Protein AF-0000000072193432 (afdb_homodimer)

Organism: NCBI:txid901

Radius of gyration: 28.58 Å; Cα contacts (8 Å, |Δi|>4): 1130; chains: 2; bounding box: 61×81×68 Å

Secondary structure (DSSP, 8-state):
--EEEEEEE-SS-EEEEPEE--SSHHHHHHHHHHTHHHHHSEEEEEEEEE-HHHH--EEEEEEEETTS-EEEEEE-SS--THHHHHHHHHHHHHHH-HHHHHHHHHHHH-HHHHHT--GGG-EEEEEES---HHHHHHHHHH-S-EEEEEEEEETTTEEEEEE--------------------S-S----------SSTT---HHHHHHT--HHHHHHHHHHHHHHHHT-TT-EEEE-SS-EEEESSSEEEEEEE-SSSEEEEESS-GGGS---TTTEEE-TTS--SSS-SEEEEE-SHHHHHHHHHHHHHHHHH-/--EEEEEEE-SS-EEEEPEE--SSHHHHHHHHHHTHHHHHSEEEEEEEEE-HHHH--EEEEEEEETTS-EEEEEE-SS--THHHHHHHHHHHHHHH-HHHHHHHHHHHH-HHHHHT--GGG-EEEEEES---HHHHHHHHHH-S-EEEEEEEEETTTEEEEEE--------------------S-S----------SSTT---HHHHHHH--HHHHHHHHHHHHHHHHT-TT-EEEE-SS-EEEESSSEEEEEEE-SSSEEEEESS-GGGS---TTTEEE-TTS--SSS-SEEEEE-SHHHHHHHHHHHHHHHHH-

Foldseek 3Di:
DDDDWDWDADPVGIDTFDKDFDPDFVVVLVVCQVCVCVPQQWHWQDAQCALDDPLRGTQGTWTAHQQQEIEGEFEDRAEDPCRVVVQVSVLVSCVVVVVVRLVSCCVPPRDVSSLRHFHQQYAYEYEYQDYDPVVLVVVLPVPGRYWYWHWIDTDDDDIDIDTRHQNAPPPPVPDPDDDDPPDPDDPPPCPPLPCDVPNPQFFPVVCLVPPDPQQVVVVNVLVVLLCVLDVQWHWDRTRAWIFIDRSHTAWIWGDDDQWIKIAGADDPVVDDADPPAKDQCVPPDDNHDHGIIGTGRHVVSVVVCSVVSSVSVVVD/DDDDWDWDADPVGIDTFDKDFDPDFVVVLVVCQVCVCVPQQWHWQDAQCALDDPLRGTQGTWTAHQQQEIEGEFEDRAEDPCRVVVQVSVLVSCVVVVVVRLVSCCVPPRDVSSLRHFHQQYAYEYEYQDYDPVVLVVVLPVPGRYWYWHWIDTDDDDIDIDTRHQNAPPPPVPDPDDDDPPDPDDPPPCPPLPCDVPNPQFFPVVCLVPPDPQQVVLVNVLVVLLCVLDVQWHWDRTRAWIFIDRSHTAWIWGDDDQWIKIAGADDPVVDDADPPAKDQCVPPDDNHDHGIIGTGRHVVSVVVCSVVSSVSVVVD

Nearest PDB structures (foldseek):
  2vld-assembly1_B  TM=7.694E-01  e=3.718E-05  Pyrococcus abyssi
  5gkh-assembly1_B  TM=5.984E-01  e=1.139E-04  Thermococcus kodakarensis KOD1
  2fki-assembly1_A  TM=6.952E-01  e=7.910E-02  Escherichia coli
  2vld-assembly1_B  TM=7.696E-01  e=3.745E-05  Pyrococcus abyssi
  5gkh-assembly1_B  TM=5.985E-01  e=1.147E-04  Thermococcus kodakarensis KOD1

Sequence (632 aa):
MSDIKLFRFSSEGASALPARTALVERELHDLMEKHMQCFLGIRFVAHEFSTGKIHRGRIDSLGLDENNCPVILEYKRHTNENVINQGLYYLDWLLDHQADFKLLVLERYGQEIANAIEWRGTRVLCIAGDFTKFDEHAVAQIGRNIELIRYKYFGDDLLMLEWLNPVQSSIEPVSTGKQSIEAAGKNSQSDACPESPDESVGCLTSQLATMPDEQRTLYEELYRFVTSLGDDVNSKELQLYVAFTRLKNFACLVPMKGWFKVYLHLSPDSIHLEKGFSRDVRNIGHWATGDLEISLRTLTDLDKLKPLLERAYQESMSDIKLFRFSSEGASALPARTALVERELHDLMEKHMQCFLGIRFVAHEFSTGKIHRGRIDSLGLDENNCPVILEYKRHTNENVINQGLYYLDWLLDHQADFKLLVLERYGQEIANAIEWRGTRVLCIAGDFTKFDEHAVAQIGRNIELIRYKYFGDDLLMLEWLNPVQSSIEPVSTGKQSIEAAGKNSQSDACPESPDESVGCLTSQLATMPDEQRTLYEELYRFVTSLGDDVNSKELQLYVAFTRLKNFACLVPMKGWFKVYLHLSPDSIHLEKGFSRDVRNIGHWATGDLEISLRTLTDLDKLKPLLERAYQES

pLDDT: mean 85.1, std 18.31, range [23.01, 98.13]

Structure (mmCIF, N/CA/C/O backbone):
data_AF-0000000072193432-model_v1
#
loop_
_entity.id
_entity.type
_entity.pdbx_description
1 polymer TRANSPORTER
#
loop_
_atom_site.group_PDB
_atom_site.id
_atom_site.type_symbol
_atom_site.label_atom_id
_atom_site.label_alt_id
_atom_site.label_comp_id
_atom_site.label_asym_id
_atom_site.label_entity_id
_atom_site.label_seq_id
_atom_site.pdbx_PDB_ins_code
_atom_site.Cartn_x
_atom_site.Cartn_y
_atom_site.Cartn_z
_atom_site.occupancy
_atom_site.B_iso_or_equiv
_atom_site.auth_seq_id
_atom_site.auth_comp_id
_atom_site.auth_asym_id
_atom_site.auth_atom_id
_atom_site.pdbx_PDB_model_num
ATOM 1 N N . MET A 1 1 ? 6.478 -5.756 3.818 1 49.38 1 MET A N 1
ATOM 2 C CA . MET A 1 1 ? 6.089 -4.632 2.972 1 49.38 1 MET A CA 1
ATOM 3 C C . MET A 1 1 ? 5.09 -5.073 1.907 1 49.38 1 MET A C 1
ATOM 5 O O . MET A 1 1 ? 5.129 -6.217 1.449 1 49.38 1 MET A O 1
ATOM 9 N N . SER A 1 2 ? 3.949 -4.413 1.874 1 60.64 2 SER A N 1
ATOM 10 C CA . SER A 1 2 ? 2.893 -4.749 0.925 1 60.64 2 SER A CA 1
ATOM 11 C C . SER A 1 2 ? 3.391 -4.652 -0.513 1 60.64 2 SER A C 1
ATOM 13 O O . SER A 1 2 ? 4.212 -3.791 -0.835 1 60.64 2 SER A O 1
ATOM 15 N N . ASP A 1 3 ? 3.435 -5.781 -1.273 1 80.31 3 ASP A N 1
ATOM 16 C CA . ASP A 1 3 ? 3.74 -5.794 -2.701 1 80.31 3 ASP A CA 1
ATOM 17 C C . ASP A 1 3 ? 2.67 -5.051 -3.497 1 80.31 3 ASP A C 1
ATOM 19 O O . ASP A 1 3 ? 1.504 -5.45 -3.503 1 80.31 3 ASP A O 1
ATOM 23 N N . ILE A 1 4 ? 2.998 -3.744 -3.904 1 89.31 4 ILE A N 1
ATOM 24 C CA . ILE A 1 4 ? 2.09 -2.914 -4.688 1 89.31 4 ILE A CA 1
ATOM 25 C C . ILE A 1 4 ? 2.519 -2.925 -6.154 1 89.31 4 ILE A C 1
ATOM 27 O O . ILE A 1 4 ? 3.704 -2.78 -6.462 1 89.31 4 ILE A O 1
ATOM 31 N N . LYS A 1 5 ? 1.569 -3.222 -7.024 1 92.4 5 LYS A N 1
ATOM 32 C CA . LYS A 1 5 ? 1.785 -3.136 -8.466 1 92.4 5 LYS A CA 1
ATOM 33 C C . LYS A 1 5 ? 0.818 -2.147 -9.109 1 92.4 5 LYS A C 1
ATOM 35 O O . LYS A 1 5 ? -0.35 -2.072 -8.721 1 92.4 5 LYS A O 1
ATOM 40 N N . LEU A 1 6 ? 1.325 -1.41 -9.991 1 95.13 6 LEU A N 1
ATOM 41 C CA . LEU A 1 6 ? 0.513 -0.457 -10.741 1 95.13 6 LEU A CA 1
ATOM 42 C C . LEU A 1 6 ? 0.456 -0.836 -12.217 1 95.13 6 LEU A C 1
ATOM 44 O O . LEU A 1 6 ? 1.475 -1.198 -12.81 1 95.13 6 LEU A O 1
ATOM 48 N N . PHE A 1 7 ? -0.737 -0.81 -12.763 1 96.45 7 PHE A N 1
ATOM 49 C CA . PHE A 1 7 ? -0.942 -1.185 -14.157 1 96.45 7 PHE A CA 1
ATOM 50 C C . PHE A 1 7 ? -1.637 -0.065 -14.923 1 96.45 7 PHE A C 1
ATOM 52 O O . PHE A 1 7 ? -2.476 0.647 -14.367 1 96.45 7 PHE A O 1
ATOM 59 N N . ARG A 1 8 ? -1.241 0.079 -16.146 1 96.18 8 ARG A N 1
ATOM 60 C CA . ARG A 1 8 ? -2.002 0.888 -17.093 1 96.18 8 ARG A CA 1
ATOM 61 C C . ARG A 1 8 ? -2.835 0.007 -18.018 1 96.18 8 ARG A C 1
ATOM 63 O O . ARG A 1 8 ? -2.36 -1.024 -18.497 1 96.18 8 ARG A O 1
ATOM 70 N N . PHE A 1 9 ? -4.075 0.318 -18.175 1 94.61 9 PHE A N 1
ATOM 71 C CA . PHE A 1 9 ? -4.925 -0.513 -19.02 1 94.61 9 PHE A CA 1
ATOM 72 C C . PHE A 1 9 ? -5.693 0.34 -20.022 1 94.61 9 PHE A C 1
ATOM 74 O O . PHE A 1 9 ? -5.885 1.538 -19.806 1 94.61 9 PHE A O 1
ATOM 81 N N . SER A 1 10 ? -5.963 -0.195 -21.162 1 91.65 10 SER A N 1
ATOM 82 C CA . SER A 1 10 ? -6.785 0.392 -22.216 1 91.65 10 SER A CA 1
ATOM 83 C C . SER A 1 10 ? -7.642 -0.666 -22.902 1 91.65 10 SER A C 1
ATOM 85 O O . SER A 1 10 ? -7.694 -1.815 -22.457 1 91.65 10 SER A O 1
ATOM 87 N N . SER A 1 11 ? -8.4 -0.288 -23.852 1 86.09 11 SER A N 1
ATOM 88 C CA . SER A 1 11 ? -9.191 -1.231 -24.636 1 86.09 11 SER A CA 1
ATOM 89 C C . SER A 1 11 ? -8.297 -2.211 -25.388 1 86.09 11 SER A C 1
ATOM 91 O O . SER A 1 11 ? -8.723 -3.319 -25.721 1 86.09 11 SER A O 1
ATOM 93 N N . GLU A 1 12 ? -7.022 -1.862 -25.592 1 87.22 12 GLU A N 1
ATOM 94 C CA . GLU A 1 12 ? -6.107 -2.649 -26.414 1 87.22 12 GLU A CA 1
ATOM 95 C C . GLU A 1 12 ? -5.27 -3.594 -25.558 1 87.22 12 GLU A C 1
ATOM 97 O O . GLU A 1 12 ? -4.669 -4.539 -26.073 1 87.22 12 GLU A O 1
ATOM 102 N N . GLY A 1 13 ? -5.235 -3.241 -24.28 1 92.41 13 GLY A N 1
ATOM 103 C CA . GLY A 1 13 ? -4.422 -4.118 -23.454 1 92.41 13 GLY A CA 1
ATOM 104 C C . GLY A 1 13 ? -4.027 -3.493 -22.129 1 92.41 13 GLY A C 1
ATOM 105 O O . GLY A 1 13 ? -4.553 -2.445 -21.75 1 92.41 13 GLY A O 1
ATOM 106 N N . ALA A 1 14 ? -3.245 -4.226 -21.366 1 94.18 14 ALA A N 1
ATOM 107 C CA . ALA A 1 14 ? -2.749 -3.756 -20.075 1 94.18 14 ALA A CA 1
ATOM 108 C C . ALA A 1 14 ? -1.254 -4.025 -19.932 1 94.18 14 ALA A C 1
ATOM 110 O O . ALA A 1 14 ? -0.719 -4.945 -20.556 1 94.18 14 ALA A O 1
ATOM 111 N N . SER A 1 15 ? -0.585 -3.198 -19.204 1 93.95 15 SER A N 1
ATOM 112 C CA . SER A 1 15 ? 0.84 -3.373 -18.943 1 93.95 15 SER A CA 1
ATOM 113 C C . SER A 1 15 ? 1.2 -2.935 -17.528 1 93.95 15 SER A C 1
ATOM 115 O O . SER A 1 15 ? 0.639 -1.967 -17.01 1 93.95 15 SER A O 1
ATOM 117 N N . ALA A 1 16 ? 2.076 -3.655 -16.994 1 91.79 16 ALA A N 1
ATOM 118 C CA . ALA A 1 16 ? 2.593 -3.287 -15.679 1 91.79 16 ALA A CA 1
ATOM 119 C C . ALA A 1 16 ? 3.525 -2.082 -15.772 1 91.79 16 ALA A C 1
ATOM 121 O O . ALA A 1 16 ? 4.335 -1.987 -16.697 1 91.79 16 ALA A O 1
ATOM 122 N N . LEU A 1 17 ? 3.367 -1.148 -14.88 1 93.3 17 LEU A N 1
ATOM 123 C CA . LEU A 1 17 ? 4.301 -0.033 -14.774 1 93.3 17 LEU A CA 1
ATOM 124 C C . LEU A 1 17 ? 5.429 -0.36 -13.801 1 93.3 17 LEU A C 1
ATOM 126 O O . LEU A 1 17 ? 5.176 -0.694 -12.641 1 93.3 17 LEU A O 1
ATOM 130 N N . PRO A 1 18 ? 6.594 -0.322 -14.287 1 88.31 18 PRO A N 1
ATOM 131 C CA . PRO A 1 18 ? 7.711 -0.667 -13.405 1 88.31 18 PRO A CA 1
ATOM 132 C C . PRO A 1 18 ? 7.841 0.285 -12.218 1 88.31 18 PRO A C 1
ATOM 134 O O . PRO A 1 18 ? 7.626 1.491 -12.363 1 88.31 18 PRO A O 1
ATOM 137 N N . ALA A 1 19 ? 8.095 -0.287 -11.148 1 89.1 19 ALA A N 1
ATOM 138 C CA . ALA A 1 19 ? 8.347 0.48 -9.931 1 89.1 19 ALA A CA 1
ATOM 139 C C . ALA A 1 19 ? 9.838 0.75 -9.752 1 89.1 19 ALA A C 1
ATOM 141 O O . ALA A 1 19 ? 10.67 -0.118 -10.024 1 89.1 19 ALA A O 1
ATOM 142 N N . ARG A 1 20 ? 10.13 1.963 -9.323 1 88.69 20 ARG A N 1
ATOM 143 C CA . ARG A 1 20 ? 11.535 2.248 -9.047 1 88.69 20 ARG A CA 1
ATOM 144 C C . ARG A 1 20 ? 11.676 3.241 -7.898 1 88.69 20 ARG A C 1
ATOM 146 O O . ARG A 1 20 ? 10.723 3.945 -7.558 1 88.69 20 ARG A O 1
ATOM 153 N N . THR A 1 21 ? 12.786 3.207 -7.324 1 88.58 21 THR A N 1
ATOM 154 C CA . THR A 1 21 ? 13.173 4.235 -6.364 1 88.58 21 THR A CA 1
ATOM 155 C C . THR A 1 21 ? 14.07 5.279 -7.022 1 88.58 21 THR A C 1
ATOM 157 O O . THR A 1 21 ? 14.525 5.091 -8.152 1 88.58 21 THR A O 1
ATOM 160 N N . ALA A 1 22 ? 14.21 6.38 -6.35 1 90.46 22 ALA A N 1
ATOM 161 C CA . ALA A 1 22 ? 15.066 7.44 -6.876 1 90.46 22 ALA A CA 1
ATOM 162 C C . ALA A 1 22 ? 16.481 6.928 -7.13 1 90.46 22 ALA A C 1
ATOM 164 O O . ALA A 1 22 ? 17.009 6.131 -6.35 1 90.46 22 ALA A O 1
ATOM 165 N N . LEU A 1 23 ? 17.054 7.338 -8.18 1 84.57 23 LEU A N 1
ATOM 166 C CA . LEU A 1 23 ? 18.426 6.952 -8.49 1 84.57 23 LEU A CA 1
ATOM 167 C C . LEU A 1 23 ? 19.405 7.59 -7.51 1 84.57 23 LEU A C 1
ATOM 169 O O . LEU A 1 23 ? 20.386 6.961 -7.107 1 84.57 23 LEU A O 1
ATOM 173 N N . VAL A 1 24 ? 19.13 8.795 -7.217 1 86.75 24 VAL A N 1
ATOM 174 C CA . VAL A 1 24 ? 19.896 9.533 -6.219 1 86.75 24 VAL A CA 1
ATOM 175 C C . VAL A 1 24 ? 18.944 10.243 -5.258 1 86.75 24 VAL A C 1
ATOM 177 O O . VAL A 1 24 ? 17.829 10.611 -5.638 1 86.75 24 VAL A O 1
ATOM 180 N N . GLU A 1 25 ? 19.366 10.437 -4.066 1 90.27 25 GLU A N 1
ATOM 181 C CA . GLU A 1 25 ? 18.532 11.037 -3.029 1 90.27 25 GLU A CA 1
ATOM 182 C C . GLU A 1 25 ? 18.091 12.445 -3.421 1 90.27 25 GLU A C 1
ATOM 184 O O . GLU A 1 25 ? 16.971 12.859 -3.112 1 90.27 25 GLU A O 1
ATOM 189 N N . ARG A 1 26 ? 18.896 13.222 -4.08 1 92.33 26 ARG A N 1
ATOM 190 C CA . ARG A 1 26 ? 18.61 14.595 -4.483 1 92.33 26 ARG A CA 1
ATOM 191 C C . ARG A 1 26 ? 17.392 14.655 -5.398 1 92.33 26 ARG A C 1
ATOM 193 O O . ARG A 1 26 ? 16.63 15.624 -5.365 1 92.33 26 ARG A O 1
ATOM 200 N N . GLU A 1 27 ? 17.212 13.651 -6.189 1 93.37 27 GLU A N 1
ATOM 201 C CA . GLU A 1 27 ? 16.042 13.577 -7.059 1 93.37 27 GLU A CA 1
ATOM 202 C C . GLU A 1 27 ? 14.749 13.639 -6.251 1 93.37 27 GLU A C 1
ATOM 204 O O . GLU A 1 27 ? 13.855 14.43 -6.56 1 93.37 27 GLU A O 1
ATOM 209 N N . LEU A 1 28 ? 14.715 12.825 -5.271 1 94.89 28 LEU A N 1
ATOM 210 C CA . LEU A 1 28 ? 13.55 12.791 -4.393 1 94.89 28 LEU A CA 1
ATOM 211 C C . LEU A 1 28 ? 13.391 14.113 -3.649 1 94.89 28 LEU A C 1
ATOM 213 O O . LEU A 1 28 ? 12.289 14.662 -3.579 1 94.89 28 LEU A O 1
ATOM 217 N N . HIS A 1 29 ? 14.504 14.582 -3.157 1 95.49 29 HIS A N 1
ATOM 218 C CA . HIS A 1 29 ? 14.538 15.828 -2.399 1 95.49 29 HIS A CA 1
ATOM 219 C C . HIS A 1 29 ? 13.963 16.983 -3.212 1 95.49 29 HIS A C 1
ATOM 221 O O . HIS A 1 29 ? 13.052 17.678 -2.754 1 95.49 29 HIS A O 1
ATOM 227 N N . ASP A 1 30 ? 14.443 17.148 -4.39 1 95.35 30 ASP A N 1
ATOM 228 C CA . ASP A 1 30 ? 14.041 18.248 -5.262 1 95.35 30 ASP A CA 1
ATOM 229 C C . ASP A 1 30 ? 12.571 18.125 -5.659 1 95.35 30 ASP A C 1
ATOM 231 O O . ASP A 1 30 ? 11.837 19.115 -5.654 1 95.35 30 ASP A O 1
ATOM 235 N N . LEU A 1 31 ? 12.198 16.962 -5.978 1 95.99 31 LEU A N 1
ATOM 236 C CA . LEU A 1 31 ? 10.817 16.735 -6.39 1 95.99 31 LEU A CA 1
ATOM 237 C C . LEU A 1 31 ? 9.852 17.051 -5.253 1 95.99 31 LEU A C 1
ATOM 239 O O . LEU A 1 31 ? 8.843 17.73 -5.46 1 95.99 31 LEU A O 1
ATOM 243 N N . MET A 1 32 ? 10.161 16.593 -4.06 1 96.36 32 MET A N 1
ATOM 244 C CA . MET A 1 32 ? 9.301 16.783 -2.896 1 96.36 32 MET A CA 1
ATOM 245 C C . MET A 1 32 ? 9.157 18.263 -2.561 1 96.36 32 MET A C 1
ATOM 247 O O . MET A 1 32 ? 8.048 18.744 -2.317 1 96.36 32 MET A O 1
ATOM 251 N N . GLU A 1 33 ? 10.255 18.955 -2.582 1 96.5 33 GLU A N 1
ATOM 252 C CA . GLU A 1 33 ? 10.211 20.37 -2.229 1 96.5 33 GLU A CA 1
ATOM 253 C C . GLU A 1 33 ? 9.447 21.176 -3.276 1 96.5 33 GLU A C 1
ATOM 255 O O . GLU A 1 33 ? 8.735 22.125 -2.939 1 96.5 33 GLU A O 1
ATOM 260 N 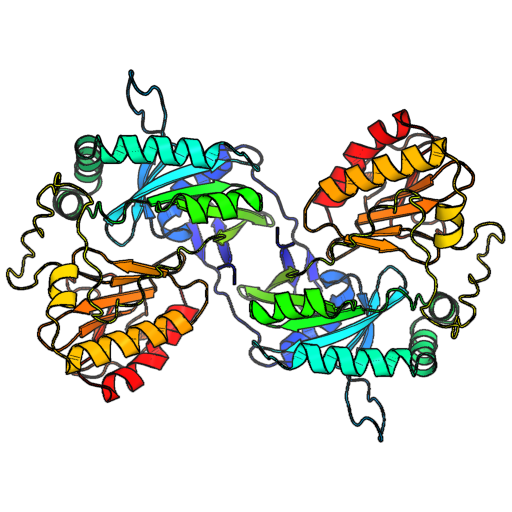N . LYS A 1 34 ? 9.635 20.776 -4.506 1 96.11 34 LYS A N 1
ATOM 261 C CA . LYS A 1 34 ? 8.979 21.487 -5.599 1 96.11 34 LYS A CA 1
ATOM 262 C C . LYS A 1 34 ? 7.461 21.356 -5.508 1 96.11 34 LYS A C 1
ATOM 264 O O . LYS A 1 34 ? 6.731 22.29 -5.844 1 96.11 34 LYS A O 1
ATOM 269 N N . HIS A 1 35 ? 6.983 20.193 -5.055 1 96.06 35 HIS A N 1
ATOM 270 C CA . HIS A 1 35 ? 5.547 19.936 -5.049 1 96.06 35 HIS A CA 1
ATOM 271 C C . HIS A 1 35 ? 5.057 19.583 -3.649 1 96.06 35 HIS A C 1
ATOM 273 O O . HIS A 1 35 ? 4.132 18.782 -3.495 1 96.06 35 HIS A O 1
ATOM 279 N N . MET A 1 36 ? 5.673 20.107 -2.656 1 95.86 36 MET A N 1
ATOM 280 C CA . MET A 1 36 ? 5.456 19.73 -1.262 1 95.86 36 MET A CA 1
ATOM 281 C C . MET A 1 36 ? 4.012 19.99 -0.847 1 95.86 36 MET A C 1
ATOM 283 O O . MET A 1 36 ? 3.403 19.172 -0.155 1 95.86 36 MET A O 1
ATOM 287 N N . GLN A 1 37 ? 3.479 21.08 -1.283 1 94.01 37 GLN A N 1
ATOM 288 C CA . GLN A 1 37 ? 2.097 21.412 -0.952 1 94.01 37 GLN A CA 1
ATOM 289 C C . GLN A 1 37 ? 1.13 20.384 -1.532 1 94.01 37 GLN A C 1
ATOM 291 O O . GLN A 1 37 ? 0.218 19.924 -0.842 1 94.01 37 GLN A O 1
ATOM 296 N N . CYS A 1 38 ? 1.317 19.991 -2.698 1 93.6 38 CYS A N 1
ATOM 297 C CA . CYS A 1 38 ? 0.453 19.027 -3.37 1 93.6 38 CYS A CA 1
ATOM 298 C C . CYS A 1 38 ? 0.621 17.635 -2.774 1 93.6 38 CYS A C 1
ATOM 300 O O . CYS A 1 38 ? -0.365 16.959 -2.476 1 93.6 38 CYS A O 1
ATOM 302 N N . PHE A 1 39 ? 1.848 17.244 -2.514 1 95.09 39 PHE A N 1
ATOM 303 C CA . PHE A 1 39 ? 2.149 15.886 -2.077 1 95.09 39 PHE A CA 1
ATOM 304 C C . PHE A 1 39 ? 1.743 15.683 -0.622 1 95.09 39 PHE A C 1
ATOM 306 O O . PHE A 1 39 ? 1.204 14.634 -0.263 1 95.09 39 PHE A O 1
ATOM 313 N N . LEU A 1 40 ? 1.953 16.756 0.186 1 94.42 40 LEU A N 1
ATOM 314 C CA . LEU A 1 40 ? 1.92 16.495 1.621 1 94.42 40 LEU A CA 1
ATOM 315 C C . LEU A 1 40 ? 1.065 17.532 2.342 1 94.42 40 LEU A C 1
ATOM 317 O O . LEU A 1 40 ? 0.835 17.421 3.548 1 94.42 40 LEU A O 1
ATOM 321 N N . GLY A 1 41 ? 0.6 18.6 1.65 1 93.12 41 GLY A N 1
ATOM 322 C CA . GLY A 1 41 ? -0.118 19.683 2.302 1 93.12 41 GLY A CA 1
ATOM 323 C C . GLY A 1 41 ? 0.762 20.5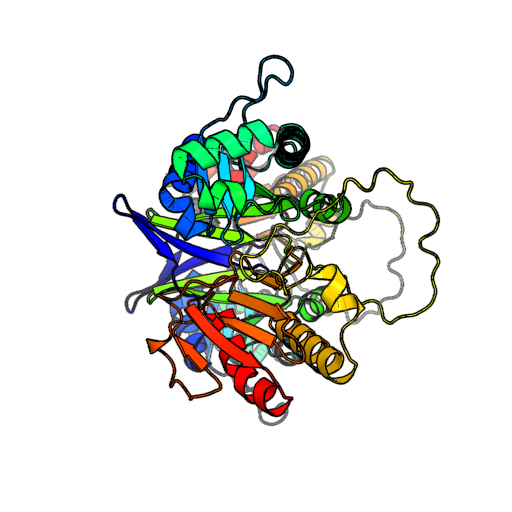21 3.21 1 93.12 41 GLY A C 1
ATOM 324 O O . GLY A 1 41 ? 0.313 20.99 4.258 1 93.12 41 GLY A O 1
ATOM 325 N N . ILE A 1 42 ? 2.039 20.652 2.804 1 96.48 42 ILE A N 1
ATOM 326 C CA . ILE A 1 42 ? 3.028 21.36 3.611 1 96.48 42 ILE A CA 1
ATOM 327 C C . ILE A 1 42 ? 3.618 22.517 2.807 1 96.48 42 ILE A C 1
ATOM 329 O O . ILE A 1 42 ? 3.987 22.347 1.643 1 96.48 42 ILE A O 1
ATOM 333 N N . ARG A 1 43 ? 3.678 23.679 3.377 1 96.87 43 ARG A N 1
ATOM 334 C CA . ARG A 1 43 ? 4.378 24.811 2.778 1 96.87 43 ARG A CA 1
ATOM 335 C C . ARG A 1 43 ? 5.878 24.727 3.039 1 96.87 43 ARG A C 1
ATOM 337 O O . ARG A 1 43 ? 6.305 24.498 4.172 1 96.87 43 ARG A O 1
ATOM 344 N N . PHE A 1 44 ? 6.64 24.993 2.037 1 97.54 44 PHE A N 1
ATOM 345 C CA . PHE A 1 44 ? 8.093 24.907 2.132 1 97.54 44 PHE A CA 1
ATOM 346 C C . PHE A 1 44 ? 8.656 26.09 2.91 1 97.54 44 PHE A C 1
ATOM 348 O O . PHE A 1 44 ? 8.274 27.237 2.668 1 97.54 44 PHE A O 1
ATOM 355 N N . VAL A 1 45 ? 9.618 25.854 3.826 1 97.84 45 VAL A N 1
ATOM 356 C CA . VAL A 1 45 ? 10.194 26.93 4.627 1 97.84 45 VAL A CA 1
ATOM 357 C C . VAL A 1 45 ? 11.688 27.048 4.334 1 97.84 45 VAL A C 1
ATOM 359 O O . VAL A 1 45 ? 12.183 28.135 4.026 1 97.84 45 VAL A O 1
ATOM 362 N N . ALA A 1 46 ? 12.408 25.887 4.422 1 97.48 46 ALA A N 1
ATOM 363 C CA . ALA A 1 46 ? 13.853 26 4.237 1 97.48 46 ALA A CA 1
ATOM 364 C C . ALA A 1 46 ? 14.438 24.702 3.689 1 97.48 46 ALA A C 1
ATOM 366 O O . ALA A 1 46 ? 13.957 23.612 4.01 1 97.48 46 ALA A O 1
ATOM 367 N N . HIS A 1 47 ? 15.431 24.856 2.913 1 96.66 47 HIS A N 1
ATOM 368 C CA . HIS A 1 47 ? 16.206 23.775 2.314 1 96.66 47 HIS A CA 1
ATOM 369 C C . HIS A 1 47 ? 17.519 23.561 3.058 1 96.66 47 HIS A C 1
ATOM 371 O O . HIS A 1 47 ? 18.275 24.51 3.279 1 96.66 47 HIS A O 1
ATOM 377 N N . GLU A 1 48 ? 17.823 22.342 3.47 1 95.11 48 GLU A N 1
ATOM 378 C CA . GLU A 1 48 ? 19.093 21.973 4.089 1 95.11 48 GLU A CA 1
ATOM 379 C C . GLU A 1 48 ? 19.488 22.972 5.173 1 95.11 48 GLU A C 1
ATOM 381 O O . GLU A 1 48 ? 20.589 23.526 5.142 1 95.11 48 GLU A O 1
ATOM 386 N N . PHE A 1 49 ? 18.648 23.094 6.107 1 94.38 49 PHE A N 1
ATOM 387 C CA . PHE A 1 49 ? 18.828 24.071 7.175 1 94.38 49 PHE A CA 1
ATOM 388 C C . PHE A 1 49 ? 19.883 23.598 8.168 1 94.38 49 PHE A C 1
ATOM 390 O O . PHE A 1 49 ? 19.726 22.549 8.797 1 94.38 49 PHE A O 1
ATOM 397 N N . SER A 1 50 ? 20.93 24.341 8.329 1 91.88 50 SER A N 1
ATOM 398 C CA . SER A 1 50 ? 22.034 23.999 9.219 1 91.88 50 SER A CA 1
ATOM 399 C C . SER A 1 50 ? 21.647 24.194 10.681 1 91.88 50 SER A C 1
ATOM 401 O O . SER A 1 50 ? 21.029 25.2 11.036 1 91.88 50 SER A O 1
ATOM 403 N N . THR A 1 51 ? 22.004 23.254 11.511 1 86.4 51 THR A N 1
ATOM 404 C CA . THR A 1 51 ? 21.682 23.329 12.932 1 86.4 51 THR A CA 1
ATOM 405 C C . THR A 1 51 ? 22.861 23.885 13.725 1 86.4 51 THR A C 1
ATOM 407 O O . THR A 1 51 ? 22.954 23.676 14.937 1 86.4 51 THR A O 1
ATOM 410 N N . GLY A 1 52 ? 23.736 24.548 13.053 1 82.05 52 GLY A N 1
ATOM 411 C CA . GLY A 1 52 ? 24.812 25.275 13.707 1 82.05 52 GLY A CA 1
ATOM 412 C C . GLY A 1 52 ? 26.035 24.417 13.974 1 82.05 52 GLY A C 1
ATOM 413 O O . GLY A 1 52 ? 26.032 23.217 13.691 1 82.05 52 GLY A O 1
ATOM 414 N N . LYS A 1 53 ? 27.004 25.057 14.462 1 75.46 53 LYS A N 1
ATOM 415 C CA . LYS A 1 53 ? 28.323 24.46 14.647 1 75.46 53 LYS A CA 1
ATOM 416 C C . LYS A 1 53 ? 28.299 23.403 15.747 1 75.46 53 LYS A C 1
ATOM 418 O O . LYS A 1 53 ? 29.018 22.404 15.672 1 75.46 53 LYS A O 1
ATOM 423 N N . ILE A 1 54 ? 27.455 23.537 16.688 1 70.92 54 ILE A N 1
ATOM 424 C CA . ILE A 1 54 ? 27.417 22.638 17.837 1 70.92 54 ILE A CA 1
ATOM 425 C C . ILE A 1 54 ? 26.741 21.326 17.443 1 70.92 54 ILE A C 1
ATOM 427 O O . ILE A 1 54 ? 27.28 20.245 17.689 1 70.92 54 ILE A O 1
ATOM 431 N N . HIS A 1 55 ? 25.671 21.417 16.819 1 76.05 55 HIS A N 1
ATOM 432 C CA . HIS A 1 55 ? 24.9 20.222 16.497 1 76.05 55 HIS A CA 1
ATOM 433 C C . HIS A 1 55 ? 25.365 19.603 15.183 1 76.05 55 HIS A C 1
ATOM 435 O O . HIS A 1 55 ? 25.246 18.391 14.986 1 76.05 55 HIS A O 1
ATOM 441 N N . ARG A 1 56 ? 25.982 20.429 14.312 1 75.97 56 ARG A N 1
ATOM 442 C CA . ARG A 1 56 ? 26.654 20.041 13.076 1 75.97 56 ARG A CA 1
ATOM 443 C C . ARG A 1 56 ? 25.751 19.165 12.214 1 75.97 56 ARG A C 1
ATOM 445 O O . ARG A 1 56 ? 26.213 18.197 11.606 1 75.97 56 ARG A O 1
ATOM 452 N N . GLY A 1 57 ? 24.513 19.445 12.218 1 87.38 57 GLY A N 1
ATOM 453 C CA . GLY A 1 57 ? 23.588 18.709 11.371 1 87.38 57 GLY A CA 1
ATOM 454 C C . GLY A 1 57 ? 22.872 19.589 10.364 1 87.38 57 GLY A C 1
ATOM 455 O O . GLY A 1 57 ? 23.028 20.811 10.378 1 87.38 57 GLY A O 1
ATOM 456 N N . ARG A 1 58 ? 22.372 18.926 9.406 1 93.3 58 ARG A N 1
ATOM 457 C CA . ARG A 1 58 ? 21.612 19.608 8.363 1 93.3 58 ARG A CA 1
ATOM 458 C C . ARG A 1 58 ? 20.259 18.938 8.146 1 93.3 58 ARG A C 1
ATOM 460 O O . ARG A 1 58 ? 20.193 17.754 7.811 1 93.3 58 ARG A O 1
ATOM 467 N N . ILE A 1 59 ? 19.219 19.747 8.454 1 95.2 59 ILE A N 1
ATOM 468 C CA . ILE A 1 59 ? 17.864 19.253 8.234 1 95.2 59 ILE A CA 1
ATOM 469 C C . ILE A 1 59 ? 17.528 19.313 6.745 1 95.2 59 ILE A C 1
ATOM 471 O O . ILE A 1 59 ? 17.685 20.358 6.109 1 95.2 59 ILE A O 1
ATOM 475 N N . ASP A 1 60 ? 17.08 18.22 6.182 1 96.21 60 ASP A N 1
ATOM 476 C CA . ASP A 1 60 ? 16.841 18.163 4.743 1 96.21 60 ASP A CA 1
ATOM 477 C C . ASP A 1 60 ? 15.845 19.236 4.309 1 96.21 60 ASP A C 1
ATOM 479 O O . ASP A 1 60 ? 16.145 20.05 3.433 1 96.21 60 ASP A O 1
ATOM 483 N N . SER A 1 61 ? 14.648 19.265 4.88 1 97.83 61 SER A N 1
ATOM 484 C CA . SER A 1 61 ? 13.653 20.293 4.59 1 97.83 61 SER A CA 1
ATOM 485 C C . SER A 1 61 ? 12.87 20.672 5.842 1 97.83 61 SER A C 1
ATOM 487 O O . SER A 1 61 ? 12.625 19.828 6.707 1 97.83 61 SER A O 1
ATOM 489 N N . LEU A 1 62 ? 12.501 21.899 5.97 1 98.13 62 LEU A N 1
ATOM 490 C CA . LEU A 1 62 ? 11.567 22.416 6.964 1 98.13 62 LEU A CA 1
ATOM 491 C C . LEU A 1 62 ? 10.288 22.916 6.3 1 98.13 62 LEU A C 1
ATOM 493 O O . LEU A 1 62 ? 10.337 23.52 5.226 1 98.13 62 LEU A O 1
ATOM 497 N N . GLY A 1 63 ? 9.211 22.605 6.968 1 97.94 63 GLY A N 1
ATOM 498 C CA . GLY A 1 63 ? 7.937 23.054 6.43 1 97.94 63 GLY A CA 1
ATOM 499 C C . GLY A 1 63 ? 6.934 23.427 7.506 1 97.94 63 GLY A C 1
ATOM 500 O O . GLY A 1 63 ? 7.24 23.359 8.698 1 97.94 63 GLY A O 1
ATOM 501 N N . LEU A 1 64 ? 5.842 23.971 7.038 1 96.84 64 LEU A N 1
ATOM 502 C CA . LEU A 1 64 ? 4.671 24.297 7.844 1 96.84 64 LEU A CA 1
ATOM 503 C C . LEU A 1 64 ? 3.422 23.622 7.288 1 96.84 64 LEU A C 1
ATOM 505 O O . LEU A 1 64 ? 3.06 23.835 6.128 1 96.84 64 LEU A O 1
ATOM 509 N N . ASP A 1 65 ? 2.78 22.776 8.117 1 94.81 65 ASP A N 1
ATOM 510 C CA . ASP A 1 65 ? 1.623 22.079 7.564 1 94.81 65 ASP A CA 1
ATOM 511 C C . ASP A 1 65 ? 0.388 22.977 7.566 1 94.81 65 ASP A C 1
ATOM 513 O O . ASP A 1 65 ? 0.481 24.169 7.864 1 94.81 65 ASP A O 1
ATOM 517 N N . GLU A 1 66 ? -0.734 22.426 7.169 1 91.98 66 GLU A N 1
ATOM 518 C CA . GLU A 1 66 ? -1.962 23.195 6.988 1 91.98 66 GLU A CA 1
ATOM 519 C C . GLU A 1 66 ? -2.443 23.786 8.31 1 91.98 66 GLU A C 1
ATOM 521 O O . GLU A 1 66 ? -3.203 24.757 8.322 1 91.98 66 GLU A O 1
ATOM 526 N N . ASN A 1 67 ? -1.993 23.252 9.396 1 91.86 67 ASN A N 1
ATOM 527 C CA . ASN A 1 67 ? -2.375 23.728 10.721 1 91.86 67 ASN A CA 1
ATOM 528 C C . ASN A 1 67 ? -1.31 24.644 11.316 1 91.86 67 ASN A C 1
ATOM 530 O O . ASN A 1 67 ? -1.328 24.927 12.516 1 91.86 67 ASN A O 1
ATOM 534 N N . ASN A 1 68 ? -0.305 24.991 10.502 1 94.36 68 ASN A N 1
ATOM 535 C CA . ASN A 1 68 ? 0.81 25.847 10.894 1 94.36 68 ASN A CA 1
ATOM 536 C C . ASN A 1 68 ? 1.72 25.155 11.904 1 94.36 68 ASN A C 1
ATOM 538 O O . ASN A 1 68 ? 2.308 25.809 12.767 1 94.36 68 ASN A O 1
ATOM 542 N N . CYS A 1 69 ? 1.684 23.881 11.862 1 94.85 69 CYS A N 1
ATOM 543 C CA . CYS A 1 69 ? 2.625 23.114 12.67 1 94.85 69 CYS A CA 1
ATOM 544 C C . CYS A 1 69 ? 3.952 22.938 11.942 1 94.85 69 CYS A C 1
ATOM 546 O O . CYS A 1 69 ? 3.975 22.626 10.75 1 94.85 69 CYS A O 1
ATOM 548 N N . PRO A 1 70 ? 5.028 23.122 12.653 1 97.48 70 PRO A N 1
ATOM 549 C CA . PRO A 1 70 ? 6.327 22.857 12.031 1 97.48 70 PRO A CA 1
ATOM 550 C C . PRO A 1 70 ? 6.506 21.392 11.639 1 97.48 70 PRO A C 1
ATOM 552 O O . PRO A 1 70 ? 6.071 20.497 12.369 1 97.48 70 PRO A O 1
ATOM 555 N N . VAL A 1 71 ? 7.129 21.214 10.492 1 97.81 71 VAL A N 1
ATOM 556 C CA . VAL A 1 71 ? 7.372 19.86 10.006 1 97.81 71 VAL A CA 1
ATOM 557 C C . VAL A 1 71 ? 8.835 19.712 9.595 1 97.81 71 VAL A C 1
ATOM 559 O O . VAL A 1 71 ? 9.367 20.548 8.859 1 97.81 71 VAL A O 1
ATOM 562 N N . ILE A 1 72 ? 9.458 18.707 10.128 1 97.93 72 ILE A N 1
ATOM 563 C CA . ILE A 1 72 ? 10.785 18.3 9.68 1 97.93 72 ILE A CA 1
ATOM 564 C C . ILE A 1 72 ? 10.662 17.161 8.67 1 97.93 72 ILE A C 1
ATOM 566 O O . ILE A 1 72 ? 9.976 16.169 8.924 1 97.93 72 ILE A O 1
ATOM 570 N N . LEU A 1 73 ? 11.296 17.308 7.536 1 97.88 73 LEU A N 1
ATOM 571 C CA . LEU A 1 73 ? 11.271 16.246 6.536 1 97.88 73 LEU A CA 1
ATOM 572 C C . LEU A 1 73 ? 12.669 15.683 6.307 1 97.88 73 LEU A C 1
ATOM 574 O O . LEU A 1 73 ? 13.612 16.435 6.051 1 97.88 73 LEU A O 1
ATOM 578 N N . GLU A 1 74 ? 12.828 14.391 6.42 1 96.58 74 GLU A N 1
ATOM 579 C CA . GLU A 1 74 ? 14.062 13.66 6.151 1 96.58 74 GLU A CA 1
ATOM 580 C C . GLU A 1 74 ? 13.869 12.647 5.026 1 96.58 74 GLU A C 1
ATOM 582 O O . GLU A 1 74 ? 12.893 11.894 5.022 1 96.58 74 GLU A O 1
ATOM 587 N N . TYR A 1 75 ? 14.771 12.678 4.049 1 95.94 75 TYR A N 1
ATOM 588 C CA . TYR A 1 75 ? 14.639 11.821 2.876 1 95.94 75 TYR A CA 1
ATOM 589 C C . TYR A 1 75 ? 15.741 10.769 2.843 1 95.94 75 TYR A C 1
ATOM 591 O O . TYR A 1 75 ? 16.895 11.058 3.17 1 95.94 75 TYR A O 1
ATOM 599 N N . LYS A 1 76 ? 15.358 9.572 2.433 1 94.05 76 LYS A N 1
ATOM 600 C CA . LYS A 1 76 ? 16.313 8.521 2.095 1 94.05 76 LYS A CA 1
ATOM 601 C C . LYS A 1 76 ? 15.9 7.793 0.819 1 94.05 76 LYS A C 1
ATOM 603 O O . LYS A 1 76 ? 14.711 7.571 0.581 1 94.05 76 LYS A O 1
ATOM 608 N N . ARG A 1 77 ? 16.834 7.418 0.051 1 89.9 77 ARG A N 1
ATOM 609 C CA . ARG A 1 77 ? 16.551 6.701 -1.188 1 89.9 77 ARG A CA 1
ATOM 610 C C . ARG A 1 77 ? 15.988 5.313 -0.9 1 89.9 77 ARG A C 1
ATOM 612 O O . ARG A 1 77 ? 14.967 4.921 -1.469 1 89.9 77 ARG A O 1
ATOM 619 N N . HIS A 1 78 ? 16.771 4.545 -0.061 1 83.82 78 HIS A N 1
ATOM 620 C CA . HIS A 1 78 ? 16.384 3.187 0.302 1 83.82 78 HIS A CA 1
ATOM 621 C C . HIS A 1 78 ? 16.088 3.078 1.794 1 83.82 78 HIS A C 1
ATOM 623 O O . HIS A 1 78 ? 16.038 4.09 2.497 1 83.82 78 HIS A O 1
ATOM 629 N N . THR A 1 79 ? 15.928 1.899 2.148 1 76.96 79 THR A N 1
ATOM 630 C CA . THR A 1 79 ? 15.71 1.619 3.563 1 76.96 79 THR A CA 1
ATOM 631 C C . THR A 1 79 ? 16.959 1.944 4.377 1 76.96 79 THR A C 1
ATOM 633 O O . THR A 1 79 ? 18.066 1.545 4.011 1 76.96 79 THR A O 1
ATOM 636 N N . ASN A 1 80 ? 16.809 2.886 5.302 1 72.24 80 ASN A N 1
ATOM 637 C CA . ASN A 1 80 ? 17.891 3.264 6.204 1 72.24 80 ASN A CA 1
ATOM 638 C C . ASN A 1 80 ? 17.415 3.333 7.653 1 72.24 80 ASN A C 1
ATOM 640 O O . ASN A 1 80 ? 16.484 4.075 7.97 1 72.24 80 ASN A O 1
ATOM 644 N N . GLU A 1 81 ? 18.065 2.651 8.475 1 69.03 81 GLU A N 1
ATOM 645 C CA . GLU A 1 81 ? 17.686 2.555 9.881 1 69.03 81 GLU A CA 1
ATOM 646 C C . GLU A 1 81 ? 17.93 3.873 10.611 1 69.03 81 GLU A C 1
ATOM 648 O O . GLU A 1 81 ? 17.296 4.151 11.63 1 69.03 81 GLU A O 1
ATOM 653 N N . ASN A 1 82 ? 18.511 4.765 10.035 1 86.81 82 ASN A N 1
ATOM 654 C CA . ASN A 1 82 ? 18.958 5.938 10.778 1 86.81 82 ASN A CA 1
ATOM 655 C C . ASN A 1 82 ? 18.051 7.14 10.527 1 86.81 82 ASN A C 1
ATOM 657 O O . ASN A 1 82 ? 18.161 8.159 11.211 1 86.81 82 ASN A O 1
ATOM 661 N N . VAL A 1 83 ? 17.153 6.998 9.607 1 91.15 83 VAL A N 1
ATOM 662 C CA . VAL A 1 83 ? 16.365 8.168 9.233 1 91.15 83 VAL A CA 1
ATOM 663 C C . VAL A 1 83 ? 15.484 8.593 10.405 1 91.15 83 VAL A C 1
ATOM 665 O O . VAL A 1 83 ? 15.282 9.788 10.637 1 91.15 83 VAL A O 1
ATOM 668 N N . ILE A 1 84 ? 15.057 7.69 11.163 1 91.9 84 ILE A N 1
ATOM 669 C CA . ILE A 1 84 ? 14.192 7.952 12.308 1 91.9 84 ILE A CA 1
ATOM 670 C C . ILE A 1 84 ? 14.992 8.643 13.41 1 91.9 84 ILE A C 1
ATOM 672 O O . ILE A 1 84 ? 14.544 9.644 13.976 1 91.9 84 ILE A O 1
ATOM 676 N N . ASN A 1 85 ? 16.239 8.181 13.658 1 90.48 85 ASN A N 1
ATOM 677 C CA . ASN A 1 85 ? 17.094 8.779 14.677 1 90.48 85 ASN A CA 1
ATOM 678 C C . ASN A 1 85 ? 17.464 10.217 14.326 1 90.48 85 ASN A C 1
ATOM 680 O O . ASN A 1 85 ? 17.481 11.089 15.197 1 90.48 85 ASN A O 1
ATOM 684 N N . GLN A 1 86 ? 17.785 10.363 13.107 1 92.12 86 GLN A N 1
ATOM 685 C CA . GLN A 1 86 ? 18.097 11.712 12.646 1 92.12 86 GLN A CA 1
ATOM 686 C C . GLN A 1 86 ? 16.9 12.643 12.822 1 92.12 86 GLN A C 1
ATOM 688 O O . GLN A 1 86 ? 17.047 13.764 13.312 1 92.12 86 GLN A O 1
ATOM 693 N N . GLY A 1 87 ? 15.677 12.129 12.43 1 93.66 87 GLY A N 1
ATOM 694 C CA . GLY A 1 87 ? 14.465 12.915 12.595 1 93.66 87 GLY A CA 1
ATOM 695 C C . GLY A 1 87 ? 14.219 13.339 14.031 1 93.66 87 GLY A C 1
ATOM 696 O O . GLY A 1 87 ? 13.866 14.491 14.292 1 93.66 87 GLY A O 1
ATOM 697 N N . LEU A 1 88 ? 14.48 12.436 14.951 1 91.74 88 LEU A N 1
ATOM 698 C CA . LEU A 1 88 ? 14.261 12.708 16.367 1 91.74 88 LEU A CA 1
ATOM 699 C C . LEU A 1 88 ? 15.27 13.727 16.887 1 91.74 88 LEU A C 1
ATOM 701 O O . LEU A 1 88 ? 14.92 14.604 17.681 1 91.74 88 LEU A O 1
ATOM 705 N N . TYR A 1 89 ? 16.426 13.542 16.463 1 93.03 89 TYR A N 1
ATOM 706 C CA . TYR A 1 89 ? 17.471 14.487 16.841 1 93.03 89 TYR A CA 1
ATOM 707 C C . TYR A 1 89 ? 17.107 15.904 16.413 1 93.03 89 TYR A C 1
ATOM 709 O O . TYR A 1 89 ? 17.215 16.845 17.203 1 93.03 89 TYR A O 1
ATOM 717 N N . TYR A 1 90 ? 16.636 16.055 15.25 1 94.81 90 TYR A N 1
ATOM 718 C CA . TYR A 1 90 ? 16.307 17.371 14.715 1 94.81 90 TYR A CA 1
ATOM 719 C C . TYR A 1 90 ? 15.029 17.913 15.345 1 94.81 90 TYR A C 1
ATOM 721 O O . TYR A 1 90 ? 14.871 19.126 15.498 1 94.81 90 TYR A O 1
ATOM 729 N N . LEU A 1 91 ? 14.164 16.973 15.653 1 94.5 91 LEU A N 1
ATOM 730 C CA . LEU A 1 91 ? 12.961 17.396 16.361 1 94.5 91 LEU A CA 1
ATOM 731 C C . LEU A 1 91 ? 13.316 18.071 17.682 1 94.5 91 LEU A C 1
ATOM 733 O O . LEU A 1 91 ? 12.824 19.161 17.979 1 94.5 91 LEU A O 1
ATOM 737 N N . ASP A 1 92 ? 14.2 17.487 18.412 1 91.88 92 ASP A N 1
ATOM 738 C CA . ASP A 1 92 ? 14.639 18.048 19.686 1 91.88 92 ASP A CA 1
ATOM 739 C C . ASP A 1 92 ? 15.332 19.394 19.484 1 91.88 92 ASP A C 1
ATOM 741 O O . ASP A 1 92 ? 15.094 20.34 20.238 1 91.88 92 ASP A O 1
ATOM 745 N N . TRP A 1 93 ? 16.112 19.443 18.519 1 93.94 93 TRP A N 1
ATOM 746 C CA . TRP A 1 93 ? 16.794 20.695 18.211 1 93.94 93 TRP A CA 1
ATOM 747 C C . TRP A 1 93 ? 15.79 21.8 17.899 1 93.94 93 TRP A C 1
ATOM 749 O O . TRP A 1 93 ? 15.906 22.915 18.413 1 93.94 93 TRP A O 1
ATOM 759 N N . LEU A 1 94 ? 14.822 21.495 17.056 1 94.95 94 LEU A N 1
ATOM 760 C CA . LEU A 1 94 ? 13.845 22.484 16.614 1 94.95 94 LEU A CA 1
ATOM 761 C C . LEU A 1 94 ? 13.034 23.011 17.794 1 94.95 94 LEU A C 1
ATOM 763 O O . LEU A 1 94 ? 12.803 24.217 17.904 1 94.95 94 LEU A O 1
ATOM 767 N N . LEU A 1 95 ? 12.684 22.082 18.628 1 93.42 95 LEU A N 1
ATOM 768 C CA . LEU A 1 95 ? 11.868 22.46 19.776 1 93.42 95 LEU A CA 1
ATOM 769 C C . LEU A 1 95 ? 12.665 23.324 20.748 1 93.42 95 LEU A C 1
ATOM 771 O O . LEU A 1 95 ? 12.098 24.175 21.437 1 93.42 95 LEU A O 1
ATOM 775 N N . ASP A 1 96 ? 13.984 23.167 20.725 1 92.43 96 ASP A N 1
ATOM 776 C CA . ASP A 1 96 ? 14.864 23.966 21.573 1 92.43 96 ASP A CA 1
ATOM 777 C C . ASP A 1 96 ? 15.263 25.266 20.88 1 92.43 96 ASP A C 1
ATOM 779 O O . ASP A 1 96 ? 15.816 26.168 21.512 1 92.43 96 ASP A O 1
ATOM 783 N N . HIS A 1 97 ? 14.988 25.355 19.619 1 93.87 97 HIS A N 1
ATOM 784 C CA . HIS A 1 97 ? 15.374 26.525 18.839 1 93.87 97 HIS A CA 1
ATOM 785 C C . HIS A 1 97 ? 14.187 27.089 18.066 1 93.87 97 HIS A C 1
ATOM 787 O O . HIS A 1 97 ? 14.288 27.343 16.863 1 93.87 97 HIS A O 1
ATOM 793 N N . GLN A 1 98 ? 13.081 27.286 18.681 1 95.82 98 GLN A N 1
ATOM 794 C CA . GLN A 1 98 ? 11.824 27.716 18.077 1 95.82 98 GLN A CA 1
ATOM 795 C C . GLN A 1 98 ? 11.964 29.095 17.439 1 95.82 98 GLN A C 1
ATOM 797 O O . GLN A 1 98 ? 11.33 29.382 16.422 1 95.82 98 GLN A O 1
ATOM 802 N N . ALA A 1 99 ? 12.846 29.931 18.055 1 95.25 99 ALA A N 1
ATOM 803 C CA . ALA A 1 99 ? 13.035 31.291 17.557 1 95.25 99 ALA A CA 1
ATOM 804 C C . ALA A 1 99 ? 13.634 31.281 16.153 1 95.25 99 ALA A C 1
ATOM 806 O O . ALA A 1 99 ? 13.266 32.102 15.309 1 95.25 99 ALA A O 1
ATOM 807 N N . ASP A 1 100 ? 14.57 30.381 15.948 1 94.66 100 ASP A N 1
ATOM 808 C CA . ASP A 1 100 ? 15.194 30.263 14.634 1 94.66 100 ASP A CA 1
ATOM 809 C C . ASP A 1 100 ? 14.158 29.936 13.561 1 94.66 100 ASP A C 1
ATOM 811 O O . ASP A 1 100 ? 14.165 30.532 12.482 1 94.66 100 ASP A O 1
ATOM 815 N N . PHE A 1 101 ? 13.311 29.083 13.879 1 96.2 101 PHE A N 1
ATOM 816 C CA . PHE A 1 101 ? 12.271 28.68 12.939 1 96.2 101 PHE A CA 1
ATOM 817 C C . PHE A 1 101 ? 11.269 29.808 12.725 1 96.2 101 PHE A C 1
ATOM 819 O O . PHE A 1 101 ? 10.858 30.074 11.594 1 96.2 101 PHE A O 1
ATOM 826 N N . LYS A 1 102 ? 10.859 30.373 13.777 1 96.96 102 LYS A N 1
ATOM 827 C CA . LYS A 1 102 ? 9.913 31.481 13.678 1 96.96 102 LYS A CA 1
ATOM 828 C C . LYS A 1 102 ? 10.459 32.591 12.784 1 96.96 102 LYS A C 1
ATOM 830 O O . LYS A 1 102 ? 9.714 33.194 12.008 1 96.96 102 LYS A O 1
ATOM 835 N N . LEU A 1 103 ? 11.725 32.868 12.91 1 96.73 103 LEU A N 1
ATOM 836 C CA . LEU A 1 103 ? 12.355 33.883 12.072 1 96.73 103 LEU A CA 1
ATOM 837 C C . LEU A 1 103 ? 12.268 33.502 10.598 1 96.73 103 LEU A C 1
ATOM 839 O O . LEU A 1 103 ? 11.996 34.352 9.748 1 96.73 103 LEU A O 1
ATOM 843 N N . LEU A 1 104 ? 12.472 32.257 10.283 1 96.61 104 LEU A N 1
ATOM 844 C CA . LEU A 1 104 ? 12.363 31.775 8.91 1 96.61 104 LEU A CA 1
ATOM 845 C C . LEU A 1 104 ? 10.952 31.982 8.372 1 96.61 104 LEU A C 1
ATOM 847 O O . LEU A 1 104 ? 10.775 32.448 7.243 1 96.61 104 LEU A O 1
ATOM 851 N N . VAL A 1 105 ? 9.999 31.639 9.199 1 97.48 105 VAL A N 1
ATOM 852 C CA . VAL A 1 105 ? 8.599 31.753 8.802 1 97.48 105 VAL A CA 1
ATOM 853 C C . VAL A 1 105 ? 8.228 33.224 8.632 1 97.48 105 VAL A C 1
ATOM 855 O O . VAL A 1 105 ? 7.51 33.585 7.697 1 97.48 105 VAL A O 1
ATOM 858 N N . LEU A 1 106 ? 8.714 34.03 9.568 1 97.16 106 LEU A N 1
ATOM 859 C CA . LEU A 1 106 ? 8.481 35.469 9.497 1 97.16 106 LEU A CA 1
ATOM 860 C C . LEU A 1 106 ? 8.995 36.038 8.178 1 97.16 106 LEU A C 1
ATOM 862 O O . LEU A 1 106 ? 8.291 36.797 7.508 1 97.16 106 LEU A O 1
ATOM 866 N N . GLU A 1 107 ? 10.177 35.685 7.782 1 97.03 107 GLU A N 1
ATOM 867 C CA . GLU A 1 107 ? 10.825 36.191 6.576 1 97.03 107 GLU A CA 1
ATOM 868 C C . GLU A 1 107 ? 10.106 35.708 5.319 1 97.03 107 GLU A C 1
ATOM 870 O O . GLU A 1 107 ? 9.979 36.454 4.346 1 97.03 107 GLU A O 1
ATOM 875 N N . ARG A 1 108 ? 9.554 34.567 5.357 1 96.08 108 ARG A N 1
ATOM 876 C CA . ARG A 1 108 ? 9.013 33.952 4.149 1 96.08 108 ARG A CA 1
ATOM 877 C C . ARG A 1 108 ? 7.518 34.221 4.02 1 96.08 108 ARG A C 1
ATOM 879 O O . ARG A 1 108 ? 7.009 34.41 2.913 1 96.08 108 ARG A O 1
ATOM 886 N N . TYR A 1 109 ? 6.805 34.186 5.161 1 96.38 109 TYR A N 1
ATOM 887 C CA . TYR A 1 109 ? 5.351 34.186 5.053 1 96.38 109 TYR A CA 1
ATOM 888 C C . TYR A 1 109 ? 4.747 35.35 5.831 1 96.38 109 TYR A C 1
ATOM 890 O O . TYR A 1 109 ? 3.532 35.559 5.803 1 96.38 109 TYR A O 1
ATOM 898 N N . GLY A 1 110 ? 5.573 36.033 6.656 1 96.01 110 GLY A N 1
ATOM 899 C CA . GLY A 1 110 ? 5.1 37.235 7.324 1 96.01 110 GLY A CA 1
ATOM 900 C C . GLY A 1 110 ? 4.74 37.006 8.779 1 96.01 110 GLY A C 1
ATOM 901 O O . GLY A 1 110 ? 4.795 35.875 9.268 1 96.01 110 GLY A O 1
ATOM 902 N N . GLN A 1 111 ? 4.393 38.049 9.372 1 95.89 111 GLN A N 1
ATOM 903 C CA . GLN A 1 111 ? 4.208 38.094 10.819 1 95.89 111 GLN A CA 1
ATOM 904 C C . GLN A 1 111 ? 2.962 37.319 11.239 1 95.89 111 GLN A C 1
ATOM 906 O O . GLN A 1 111 ? 2.963 36.644 12.27 1 95.89 111 GLN A O 1
ATOM 911 N N . GLU A 1 112 ? 1.948 37.434 10.462 1 92.57 112 GLU A N 1
ATOM 912 C CA . GLU A 1 112 ? 0.69 36.786 10.821 1 92.57 112 GLU A CA 1
ATOM 913 C C . GLU A 1 112 ? 0.863 35.275 10.943 1 92.57 112 GLU A C 1
ATOM 915 O O . GLU A 1 112 ? 0.462 34.677 11.944 1 92.57 112 GLU A O 1
ATOM 920 N N . ILE A 1 113 ? 1.515 34.707 10.006 1 93.27 113 ILE A N 1
ATOM 921 C CA . ILE A 1 113 ? 1.726 33.263 9.999 1 93.27 113 ILE A CA 1
ATOM 922 C C . ILE A 1 113 ? 2.734 32.884 11.082 1 93.27 113 ILE A C 1
ATOM 924 O O . ILE A 1 113 ? 2.564 31.875 11.77 1 93.27 113 ILE A O 1
ATOM 928 N N . ALA A 1 114 ? 3.768 33.646 11.254 1 95.69 114 ALA A N 1
ATOM 929 C CA . ALA A 1 114 ? 4.781 33.383 12.273 1 95.69 114 ALA A CA 1
ATOM 930 C C . ALA A 1 114 ? 4.162 33.361 13.668 1 95.69 114 ALA A C 1
ATOM 932 O O . ALA A 1 114 ? 4.563 32.563 14.519 1 95.69 114 ALA A O 1
ATOM 933 N N . ASN A 1 115 ? 3.185 34.215 13.849 1 93.53 115 ASN A N 1
ATOM 934 C CA . ASN A 1 115 ? 2.529 34.301 15.149 1 93.53 115 ASN A CA 1
ATOM 935 C C . ASN A 1 115 ? 1.546 33.153 15.357 1 93.53 115 ASN A C 1
ATOM 937 O O . ASN A 1 115 ? 1.154 32.863 16.489 1 93.53 115 ASN A O 1
ATOM 941 N N . ALA A 1 116 ? 1.164 32.498 14.273 1 90.98 116 ALA A N 1
ATOM 942 C CA . ALA A 1 116 ? 0.132 31.467 14.346 1 90.98 116 ALA A CA 1
ATOM 943 C C . ALA A 1 116 ? 0.752 30.075 14.43 1 90.98 116 ALA A C 1
ATOM 945 O O . ALA A 1 116 ? 0.041 29.068 14.382 1 90.98 116 ALA A O 1
ATOM 946 N N . ILE A 1 117 ? 2.057 30.01 14.563 1 94.01 117 ILE A N 1
ATOM 947 C CA . ILE A 1 117 ? 2.736 28.719 14.592 1 94.01 117 ILE A CA 1
ATOM 948 C C . ILE A 1 117 ? 2.206 27.883 15.754 1 94.01 117 ILE A C 1
ATOM 950 O O . ILE A 1 117 ? 2.096 28.373 16.88 1 94.01 117 ILE A O 1
ATOM 954 N N . GLU A 1 118 ? 1.852 26.626 15.434 1 92.8 118 GLU A N 1
ATOM 955 C CA . GLU A 1 118 ? 1.357 25.648 16.399 1 92.8 118 GLU A CA 1
ATOM 956 C C . GLU A 1 118 ? 2.428 24.613 16.734 1 92.8 118 GLU A C 1
ATOM 958 O O . GLU A 1 118 ? 2.601 23.633 16.007 1 92.8 118 GLU A O 1
ATOM 963 N N . TRP A 1 119 ? 3.049 24.747 17.886 1 91.25 119 TRP A N 1
ATOM 964 C CA . TRP A 1 119 ? 4.213 23.936 18.227 1 91.25 119 TRP A CA 1
ATOM 965 C C . TRP A 1 119 ? 3.791 22.558 18.724 1 91.25 119 TRP A C 1
ATOM 967 O O . TRP A 1 119 ? 4.556 21.595 18.629 1 91.25 119 TRP A O 1
ATOM 977 N N . ARG A 1 120 ? 2.608 22.413 19.273 1 85.16 120 ARG A N 1
ATOM 978 C CA . ARG A 1 120 ? 2.114 21.154 19.823 1 85.16 120 ARG A CA 1
ATOM 979 C C . ARG A 1 120 ? 2.013 20.086 18.739 1 85.16 120 ARG A C 1
ATOM 981 O O . ARG A 1 120 ? 2.169 18.895 19.017 1 85.16 120 ARG A O 1
ATOM 988 N N . GLY A 1 121 ? 1.838 20.529 17.57 1 89.21 121 GLY A N 1
ATOM 989 C CA . GLY A 1 121 ? 1.637 19.589 16.478 1 89.21 121 GLY A CA 1
ATOM 990 C C . GLY A 1 121 ? 2.887 19.362 15.649 1 89.21 121 GLY A C 1
ATOM 991 O O . GLY A 1 121 ? 2.818 18.804 14.552 1 89.21 121 GLY A O 1
ATOM 992 N N . THR A 1 122 ? 4.042 19.791 16.19 1 94.2 122 THR A N 1
ATOM 993 C CA . THR A 1 122 ? 5.289 19.599 15.458 1 94.2 122 THR A CA 1
ATOM 994 C C . THR A 1 122 ? 5.511 18.121 15.146 1 94.2 122 THR A C 1
ATOM 996 O O . THR A 1 122 ? 5.282 17.261 15.998 1 94.2 122 THR A O 1
ATOM 999 N N . ARG A 1 123 ? 5.894 17.88 13.881 1 93.87 123 ARG A N 1
ATOM 1000 C CA . ARG A 1 123 ? 6.022 16.471 13.523 1 93.87 123 ARG A CA 1
ATOM 1001 C C . ARG A 1 123 ? 7.199 16.25 12.58 1 93.87 123 ARG A C 1
ATOM 1003 O O . ARG A 1 123 ? 7.744 17.205 12.023 1 93.87 123 ARG A O 1
ATOM 1010 N N . VAL A 1 124 ? 7.633 14.997 12.522 1 96.38 124 VAL A N 1
ATOM 1011 C CA . VAL A 1 124 ? 8.715 14.556 11.647 1 96.38 124 VAL A CA 1
ATOM 1012 C C . VAL A 1 124 ? 8.165 13.611 10.581 1 96.38 124 VAL A C 1
ATOM 1014 O O . VAL A 1 124 ? 7.439 12.665 10.896 1 96.38 124 VAL A O 1
ATOM 1017 N N . LEU A 1 125 ? 8.422 13.904 9.364 1 96.58 125 LEU A N 1
ATOM 1018 C CA . LEU A 1 125 ? 8.118 12.998 8.263 1 96.58 125 LEU A CA 1
ATOM 1019 C C . LEU A 1 125 ? 9.387 12.332 7.741 1 96.58 125 LEU A C 1
ATOM 1021 O O . LEU A 1 125 ? 10.287 13.009 7.238 1 96.58 125 LEU A O 1
ATOM 1025 N N . CYS A 1 126 ? 9.488 11.108 7.909 1 96.23 126 CYS A N 1
ATOM 1026 C CA . CYS A 1 126 ? 10.55 10.31 7.306 1 96.23 126 CYS A CA 1
ATOM 1027 C C . CYS A 1 126 ? 10.081 9.675 6.002 1 96.23 126 CYS A C 1
ATOM 1029 O O . CYS A 1 126 ? 9.183 8.831 6.005 1 96.23 126 CYS A O 1
ATOM 1031 N N . ILE A 1 127 ? 10.688 10.042 4.9 1 96.26 127 ILE A N 1
ATOM 1032 C CA . ILE A 1 127 ? 10.289 9.562 3.582 1 96.26 127 ILE A CA 1
ATOM 1033 C C . ILE A 1 127 ? 11.399 8.696 2.99 1 96.26 127 ILE A C 1
ATOM 1035 O O . ILE A 1 127 ? 12.535 9.152 2.836 1 96.26 127 ILE A O 1
ATOM 1039 N N . ALA A 1 128 ? 11.059 7.472 2.678 1 95.23 128 ALA A N 1
ATOM 1040 C CA . ALA A 1 128 ? 12.062 6.55 2.152 1 95.23 128 ALA A CA 1
ATOM 1041 C C . ALA A 1 128 ? 11.435 5.549 1.186 1 95.23 128 ALA A C 1
ATOM 1043 O O . ALA A 1 128 ? 10.209 5.434 1.11 1 95.23 128 ALA A O 1
ATOM 1044 N N . GLY A 1 129 ? 12.258 4.874 0.47 1 92.49 129 GLY A N 1
ATOM 1045 C CA . GLY A 1 129 ? 11.779 3.839 -0.431 1 92.49 129 GLY A CA 1
ATOM 1046 C C . GLY A 1 129 ? 11.085 2.697 0.286 1 92.49 129 GLY A C 1
ATOM 1047 O O . GLY A 1 129 ? 10.194 2.055 -0.273 1 92.49 129 GLY A O 1
ATOM 1048 N N . ASP A 1 130 ? 11.543 2.445 1.462 1 89.2 130 ASP A N 1
ATOM 1049 C CA . ASP A 1 130 ? 10.914 1.395 2.258 1 89.2 130 ASP A CA 1
ATOM 1050 C C . ASP A 1 130 ? 11.292 1.525 3.732 1 89.2 130 ASP A C 1
ATOM 1052 O O . ASP A 1 130 ? 12.215 2.264 4.08 1 89.2 130 ASP A O 1
ATOM 1056 N N . PHE A 1 131 ? 10.527 0.847 4.604 1 89.56 131 PHE A N 1
ATOM 1057 C CA . PHE A 1 131 ? 10.784 0.692 6.031 1 89.56 131 PHE A CA 1
ATOM 1058 C C . PHE A 1 131 ? 10.566 -0.752 6.466 1 89.56 131 PHE A C 1
ATOM 1060 O O . PHE A 1 131 ? 9.757 -1.469 5.874 1 89.56 131 PHE A O 1
ATOM 1067 N N . THR A 1 132 ? 11.286 -1.105 7.445 1 83.47 132 THR A N 1
ATOM 1068 C CA . THR A 1 132 ? 11.095 -2.453 7.969 1 83.47 132 THR A CA 1
ATOM 1069 C C . THR A 1 132 ? 9.93 -2.491 8.954 1 83.47 132 THR A C 1
ATOM 1071 O O . THR A 1 132 ? 9.487 -1.448 9.44 1 83.47 132 THR A O 1
ATOM 1074 N N . LYS A 1 133 ? 9.444 -3.674 9.216 1 79.48 133 LYS A N 1
ATOM 1075 C CA . LYS A 1 133 ? 8.405 -3.831 10.23 1 79.48 133 LYS A CA 1
ATOM 1076 C C . LYS A 1 133 ? 8.889 -3.344 11.593 1 79.48 133 LYS A C 1
ATOM 1078 O O . LYS A 1 133 ? 8.097 -2.852 12.399 1 79.48 133 LYS A O 1
ATOM 1083 N N . PHE A 1 134 ? 10.156 -3.454 11.846 1 83.47 134 PHE A N 1
ATOM 1084 C CA . PHE A 1 134 ? 10.745 -3.02 13.107 1 83.47 134 PHE A CA 1
ATOM 1085 C C . PHE A 1 134 ? 10.685 -1.503 13.239 1 83.47 134 PHE A C 1
ATOM 1087 O O . PHE A 1 134 ? 10.447 -0.978 14.329 1 83.47 134 PHE A O 1
ATOM 1094 N N . ASP A 1 135 ? 10.852 -0.837 12.058 1 87.96 135 ASP A N 1
ATOM 1095 C CA . ASP A 1 135 ? 10.737 0.618 12.063 1 87.96 135 ASP A CA 1
ATOM 1096 C C . ASP A 1 135 ? 9.328 1.055 12.457 1 87.96 135 ASP A C 1
ATOM 1098 O O . ASP A 1 135 ? 9.159 1.951 13.287 1 87.96 135 ASP A O 1
ATOM 1102 N N . GLU A 1 136 ? 8.392 0.418 11.782 1 87.33 136 GLU A N 1
ATOM 1103 C CA . GLU A 1 136 ? 6.998 0.753 12.058 1 87.33 136 GLU A CA 1
ATOM 1104 C C . GLU A 1 136 ? 6.656 0.525 13.528 1 87.33 136 GLU A C 1
ATOM 1106 O O . GLU A 1 136 ? 5.987 1.353 14.151 1 87.33 136 GLU A O 1
ATOM 1111 N N . HIS A 1 137 ? 7.177 -0.475 14.105 1 85.13 137 HIS A N 1
ATOM 1112 C CA . HIS A 1 137 ? 6.947 -0.786 15.512 1 85.13 137 HIS A CA 1
ATOM 1113 C C . HIS A 1 137 ? 7.655 0.213 16.42 1 85.13 137 HIS A C 1
ATOM 1115 O O . HIS A 1 137 ? 7.089 0.656 17.422 1 85.13 137 HIS A O 1
ATOM 1121 N N . ALA A 1 138 ? 8.824 0.494 16.103 1 87.26 138 ALA A N 1
ATOM 1122 C CA . ALA A 1 138 ? 9.601 1.442 16.899 1 87.26 138 ALA A CA 1
ATOM 1123 C C . ALA A 1 138 ? 8.9 2.795 16.978 1 87.26 138 ALA A C 1
ATOM 1125 O O . ALA A 1 138 ? 8.778 3.376 18.059 1 87.26 138 ALA A O 1
ATOM 1126 N N . VAL A 1 139 ? 8.391 3.254 15.864 1 89.9 139 VAL A N 1
ATOM 1127 C CA . VAL A 1 139 ? 7.751 4.563 15.8 1 89.9 139 VAL A CA 1
ATOM 1128 C C . VAL A 1 139 ? 6.484 4.562 16.653 1 89.9 139 VAL A C 1
ATOM 1130 O O . VAL A 1 139 ? 6.175 5.554 17.317 1 89.9 139 VAL A O 1
ATOM 1133 N N . ALA A 1 140 ? 5.826 3.471 16.648 1 85.2 140 ALA A N 1
ATOM 1134 C CA . ALA A 1 140 ? 4.608 3.351 17.445 1 85.2 140 ALA A CA 1
ATOM 1135 C C . ALA A 1 140 ? 4.915 3.461 18.936 1 85.2 140 ALA A C 1
ATOM 1137 O O . ALA A 1 140 ? 4.071 3.903 19.719 1 85.2 140 ALA A O 1
ATOM 1138 N N . GLN A 1 141 ? 6.192 3.21 19.416 1 85.17 141 GLN A N 1
ATOM 1139 C CA . GLN A 1 141 ? 6.577 3.17 20.823 1 85.17 141 GLN A CA 1
ATOM 1140 C C . GLN A 1 141 ? 7.199 4.493 21.26 1 85.17 141 GLN A C 1
ATOM 1142 O O . GLN A 1 141 ? 7.245 4.799 22.454 1 85.17 141 GLN A O 1
ATOM 1147 N N . ILE A 1 142 ? 7.833 5.211 20.392 1 84.48 142 ILE A N 1
ATOM 1148 C CA . ILE A 1 142 ? 8.589 6.415 20.717 1 84.48 142 ILE A CA 1
ATOM 1149 C C . ILE A 1 142 ? 7.641 7.498 21.227 1 84.48 142 ILE A C 1
ATOM 1151 O O . ILE A 1 142 ? 8.018 8.318 22.067 1 84.48 142 ILE A O 1
ATOM 1155 N N . GLY A 1 143 ? 6.334 7.414 21.068 1 80.33 143 GLY A N 1
ATOM 1156 C CA . GLY A 1 143 ? 5.373 8.386 21.567 1 80.33 143 GLY A CA 1
ATOM 1157 C C . GLY A 1 143 ? 5.603 9.784 21.025 1 80.33 143 GLY A C 1
ATOM 1158 O O . GLY A 1 143 ? 5.395 10.772 21.733 1 80.33 143 GLY A O 1
ATOM 1159 N N . ARG A 1 144 ? 6.261 10 19.991 1 87.34 144 ARG A N 1
ATOM 1160 C CA . ARG A 1 144 ? 6.453 11.271 19.301 1 87.34 144 ARG A CA 1
ATOM 1161 C C . ARG A 1 144 ? 5.72 11.285 17.964 1 87.34 144 ARG A C 1
ATOM 1163 O O . ARG A 1 144 ? 5.253 10.245 17.495 1 87.34 144 ARG A O 1
ATOM 1170 N N . ASN A 1 145 ? 5.574 12.476 17.45 1 89.48 145 ASN A N 1
ATOM 1171 C CA . ASN A 1 145 ? 4.868 12.654 16.185 1 89.48 145 ASN A CA 1
ATOM 1172 C C . ASN A 1 145 ? 5.779 12.381 14.992 1 89.48 145 ASN A C 1
ATOM 1174 O O . ASN A 1 145 ? 6.239 13.313 14.329 1 89.48 145 ASN A O 1
ATOM 1178 N N . ILE A 1 146 ? 6.007 11.159 14.788 1 92.87 146 ILE A N 1
ATOM 1179 C CA . ILE A 1 146 ? 6.837 10.73 13.667 1 92.87 146 ILE A CA 1
ATOM 1180 C C . ILE A 1 146 ? 5.992 9.937 12.673 1 92.87 146 ILE A C 1
ATOM 1182 O O . ILE A 1 146 ? 5.259 9.024 13.062 1 92.87 146 ILE A O 1
ATOM 1186 N N . GLU A 1 147 ? 6.119 10.282 11.488 1 92.63 147 GLU A N 1
ATOM 1187 C CA . GLU A 1 147 ? 5.38 9.601 10.429 1 92.63 147 GLU A CA 1
ATOM 1188 C C . GLU A 1 147 ? 6.328 8.988 9.402 1 92.63 147 GLU A C 1
ATOM 1190 O O . GLU A 1 147 ? 7.335 9.598 9.037 1 92.63 147 GLU A O 1
ATOM 1195 N N . LEU A 1 148 ? 6.024 7.818 9.04 1 93.81 148 LEU A N 1
ATOM 1196 C CA . LEU A 1 148 ? 6.78 7.11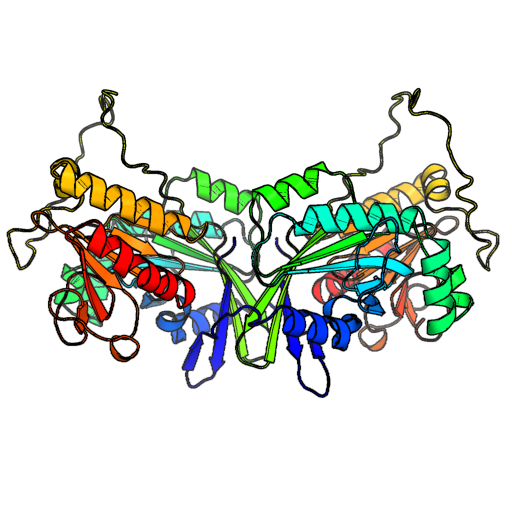6 8.008 1 93.81 148 LEU A CA 1
ATOM 1197 C C . LEU A 1 148 ? 6.016 7.104 6.689 1 93.81 148 LEU A C 1
ATOM 1199 O O . LEU A 1 148 ? 4.868 6.655 6.635 1 93.81 148 LEU A O 1
ATOM 1203 N N . ILE A 1 149 ? 6.646 7.597 5.671 1 94.27 149 ILE A N 1
ATOM 1204 C CA . ILE A 1 149 ? 6.033 7.617 4.347 1 94.27 149 ILE A CA 1
ATOM 1205 C C . ILE A 1 149 ? 6.916 6.861 3.357 1 94.27 149 ILE A C 1
ATOM 1207 O O . ILE A 1 149 ? 8.083 7.209 3.165 1 94.27 149 ILE A O 1
ATOM 1211 N N . ARG A 1 150 ? 6.379 5.841 2.755 1 94.22 150 ARG A N 1
ATOM 1212 C CA . ARG A 1 150 ? 7.051 5.11 1.685 1 94.22 150 ARG A CA 1
ATOM 1213 C C . ARG A 1 150 ? 6.71 5.701 0.321 1 94.22 150 ARG A C 1
ATOM 1215 O O . ARG A 1 150 ? 5.553 6.031 0.053 1 94.22 150 ARG A O 1
ATOM 1222 N N . TYR A 1 151 ? 7.759 5.851 -0.497 1 95.61 151 TYR A N 1
ATOM 1223 C CA . TYR A 1 151 ? 7.492 6.375 -1.831 1 95.61 151 TYR A CA 1
ATOM 1224 C C . TYR A 1 151 ? 7.895 5.369 -2.903 1 95.61 151 TYR A C 1
ATOM 1226 O O . TYR A 1 151 ? 8.766 4.526 -2.676 1 95.61 151 TYR A O 1
ATOM 1234 N N . LYS A 1 152 ? 7.219 5.445 -4.042 1 94.57 152 LYS A N 1
ATOM 1235 C CA . LYS A 1 152 ? 7.582 4.685 -5.235 1 94.57 152 LYS A CA 1
ATOM 1236 C C . LYS A 1 152 ? 7.288 5.479 -6.504 1 94.57 152 LYS A C 1
ATOM 1238 O O . LYS A 1 152 ? 6.242 6.122 -6.611 1 94.57 152 LYS A O 1
ATOM 1243 N N . TYR A 1 153 ? 8.22 5.421 -7.374 1 94.84 153 TYR A N 1
ATOM 1244 C CA . TYR A 1 153 ? 7.983 5.955 -8.71 1 94.84 153 TYR A CA 1
ATOM 1245 C C . TYR A 1 153 ? 7.408 4.885 -9.631 1 94.84 153 TYR A C 1
ATOM 1247 O O . TYR A 1 153 ? 7.817 3.723 -9.574 1 94.84 153 TYR A O 1
ATOM 1255 N N . PHE A 1 154 ? 6.466 5.247 -10.411 1 95 154 PHE A N 1
ATOM 1256 C CA . PHE A 1 154 ? 5.972 4.393 -11.484 1 95 154 PHE A CA 1
ATOM 1257 C C . PHE A 1 154 ? 6.07 5.102 -12.83 1 95 154 PHE A C 1
ATOM 1259 O O . PHE A 1 154 ? 5.576 6.221 -12.985 1 95 154 PHE A O 1
ATOM 1266 N N . GLY A 1 155 ? 6.644 4.385 -13.792 1 90.34 155 GLY A N 1
ATOM 1267 C CA . GLY A 1 155 ? 6.833 5.048 -15.073 1 90.34 155 GLY A CA 1
ATOM 1268 C C . GLY A 1 155 ? 7.67 6.31 -14.974 1 90.34 155 GLY A C 1
ATOM 1269 O O . GLY A 1 155 ? 8.665 6.345 -14.247 1 90.34 155 GLY A O 1
ATOM 1270 N N . ASP A 1 156 ? 7.237 7.353 -15.694 1 88.86 156 ASP A N 1
ATOM 1271 C CA . ASP A 1 156 ? 8.063 8.553 -15.777 1 88.86 156 ASP A CA 1
ATOM 1272 C C . ASP A 1 156 ? 7.43 9.711 -15.009 1 88.86 156 ASP A C 1
ATOM 1274 O O . ASP A 1 156 ? 8.091 10.713 -14.729 1 88.86 156 ASP A O 1
ATOM 1278 N N . ASP A 1 157 ? 6.227 9.508 -14.59 1 94.29 157 ASP A N 1
ATOM 1279 C CA . ASP A 1 157 ? 5.569 10.73 -14.137 1 94.29 157 ASP A CA 1
ATOM 1280 C C . ASP A 1 157 ? 4.632 10.447 -12.965 1 94.29 157 ASP A C 1
ATOM 1282 O O . ASP A 1 157 ? 3.724 11.232 -12.686 1 94.29 157 ASP A O 1
ATOM 1286 N N . LEU A 1 158 ? 4.801 9.243 -12.364 1 96.58 158 LEU A N 1
ATOM 1287 C CA . LEU A 1 158 ? 3.89 8.915 -11.273 1 96.58 158 LEU A CA 1
ATOM 1288 C C . LEU A 1 158 ? 4.656 8.699 -9.972 1 96.58 158 LEU A C 1
ATOM 1290 O O . LEU A 1 158 ? 5.716 8.071 -9.968 1 96.58 158 LEU A O 1
ATOM 1294 N N . LEU A 1 159 ? 4.159 9.239 -8.911 1 96.76 159 LEU A N 1
ATOM 1295 C CA . LEU A 1 159 ? 4.699 9.075 -7.566 1 96.76 159 LEU A CA 1
ATOM 1296 C C . LEU A 1 159 ? 3.636 8.533 -6.616 1 96.76 159 LEU A C 1
ATOM 1298 O O . LEU A 1 159 ? 2.547 9.1 -6.508 1 96.76 159 LEU A O 1
ATOM 1302 N N . MET A 1 160 ? 3.908 7.465 -6.042 1 96.13 160 MET A N 1
ATOM 1303 C CA . MET A 1 160 ? 3.028 6.908 -5.018 1 96.13 160 MET A CA 1
ATOM 1304 C C . MET A 1 160 ? 3.566 7.199 -3.622 1 96.13 160 MET A C 1
ATOM 1306 O O . MET A 1 160 ? 4.764 7.05 -3.37 1 96.13 160 MET A O 1
ATOM 1310 N N . LEU A 1 161 ? 2.761 7.642 -2.704 1 94.68 161 LEU A N 1
ATOM 1311 C CA . LEU A 1 161 ? 3.084 7.819 -1.293 1 94.68 161 LEU A CA 1
ATOM 1312 C C . LEU A 1 161 ? 2.181 6.956 -0.417 1 94.68 161 LEU A C 1
ATOM 1314 O O . LEU A 1 161 ? 0.957 6.984 -0.562 1 94.68 161 LEU A O 1
ATOM 1318 N N . GLU A 1 162 ? 2.825 6.222 0.412 1 92.57 162 GLU A N 1
ATOM 1319 C CA . GLU A 1 162 ? 2.093 5.373 1.348 1 92.57 162 GLU A CA 1
ATOM 1320 C C . GLU A 1 162 ? 2.42 5.735 2.793 1 92.57 162 GLU A C 1
ATOM 1322 O O . GLU A 1 162 ? 3.581 5.682 3.205 1 92.57 162 GLU A O 1
ATOM 1327 N N . TRP A 1 163 ? 1.389 6.108 3.532 1 90.91 163 TRP A N 1
ATOM 1328 C CA . TRP A 1 163 ? 1.532 6.398 4.955 1 90.91 163 TRP A CA 1
ATOM 1329 C C . TRP A 1 163 ? 1.498 5.115 5.778 1 90.91 163 TRP A C 1
ATOM 1331 O O . TRP A 1 163 ? 0.493 4.401 5.786 1 90.91 163 TRP A O 1
ATOM 1341 N N . LEU A 1 164 ? 2.513 4.763 6.51 1 87.94 164 LEU A N 1
ATOM 1342 C CA . LEU A 1 164 ? 2.673 3.43 7.081 1 87.94 164 LEU A CA 1
ATOM 1343 C C . LEU A 1 164 ? 2.182 3.395 8.524 1 87.94 164 LEU A C 1
ATOM 1345 O O . LEU A 1 164 ? 1.839 2.329 9.041 1 87.94 164 LEU A O 1
ATOM 1349 N N . ASN A 1 165 ? 2.174 4.51 9.293 1 82.07 165 ASN A N 1
ATOM 1350 C CA . ASN A 1 165 ? 1.781 4.504 10.698 1 82.07 165 ASN A CA 1
ATOM 1351 C C . ASN A 1 165 ? 0.885 5.692 11.034 1 82.07 165 ASN A C 1
ATOM 1353 O O . ASN A 1 165 ? 1.269 6.563 11.816 1 82.07 165 ASN A O 1
ATOM 1357 N N . PRO A 1 166 ? -0.223 5.583 10.503 1 66.03 166 PRO A N 1
ATOM 1358 C CA . PRO A 1 166 ? -1.125 6.668 10.897 1 66.03 166 PRO A CA 1
ATOM 1359 C C . PRO A 1 166 ? -1.327 6.748 12.408 1 66.03 166 PRO A C 1
ATOM 1361 O O . PRO A 1 166 ? -1.351 5.718 13.087 1 66.03 166 PRO A O 1
ATOM 1364 N N . VAL A 1 167 ? -0.845 7.804 13.081 1 57.88 167 VAL A N 1
ATOM 1365 C CA . VAL A 1 167 ? -0.853 7.993 14.528 1 57.88 167 VAL A CA 1
ATOM 1366 C C . VAL A 1 167 ? -2.28 7.869 15.058 1 57.88 167 VAL A C 1
ATOM 1368 O O . VAL A 1 167 ? -3.193 8.533 14.56 1 57.88 167 VAL A O 1
ATOM 1371 N N . GLN A 1 168 ? -2.714 6.673 15.554 1 52.37 168 GLN A N 1
ATOM 1372 C CA . GLN A 1 168 ? -4.028 6.532 16.172 1 52.37 168 GLN A CA 1
ATOM 1373 C C . GLN A 1 168 ? -4.075 7.229 17.53 1 52.37 168 GLN A C 1
ATOM 1375 O O . GLN A 1 168 ? -3.205 7.011 18.375 1 52.37 168 GLN A O 1
ATOM 1380 N N . SER A 1 169 ? -4.396 8.483 17.691 1 43.98 169 SER A N 1
ATOM 1381 C CA . SER A 1 169 ? -4.555 9.104 19.002 1 43.98 169 SER A CA 1
ATOM 1382 C C . SER A 1 169 ? -5.492 8.29 19.889 1 43.98 169 SER A C 1
ATOM 1384 O O . SER A 1 169 ? -6.619 7.986 19.495 1 43.98 169 SER A O 1
ATOM 1386 N N . SER A 1 170 ? -5.055 7.306 20.537 1 39.99 170 SER A N 1
ATOM 1387 C CA . SER A 1 170 ? -5.869 6.634 21.543 1 39.99 170 SER A CA 1
ATOM 1388 C C . SER A 1 170 ? -6.568 7.639 22.452 1 39.99 170 SER A C 1
ATOM 1390 O O . SER A 1 170 ? -6.976 7.3 23.565 1 39.99 170 SER A O 1
ATOM 1392 N N . ILE A 1 171 ? -6.447 8.939 22.46 1 39.24 171 ILE A N 1
ATOM 1393 C CA . ILE A 1 171 ? -7.174 9.522 23.582 1 39.24 171 ILE A CA 1
ATOM 1394 C C . ILE A 1 171 ? -8.656 9.168 23.477 1 39.24 171 ILE A C 1
ATOM 1396 O O . ILE A 1 171 ? -9.36 9.668 22.597 1 39.24 171 ILE A O 1
ATOM 1400 N N . GLU A 1 172 ? -8.93 7.936 23.578 1 42.55 172 GLU A N 1
ATOM 1401 C CA . GLU A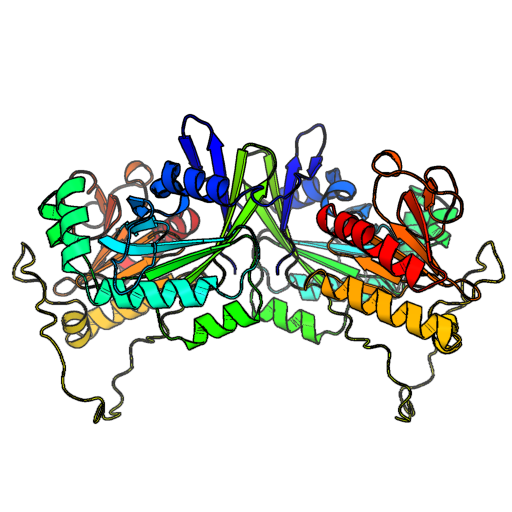 1 172 ? -10.338 7.822 23.946 1 42.55 172 GLU A CA 1
ATOM 1402 C C . GLU A 1 172 ? -10.754 8.949 24.888 1 42.55 172 GLU A C 1
ATOM 1404 O O . GLU A 1 172 ? -10.02 9.292 25.816 1 42.55 172 GLU A O 1
ATOM 1409 N N . PRO A 1 173 ? -11.561 9.882 24.497 1 37.75 173 PRO A N 1
ATOM 1410 C CA . PRO A 1 173 ? -12.02 10.771 25.567 1 37.75 173 PRO A CA 1
ATOM 1411 C C . PRO A 1 173 ? -12.121 10.066 26.917 1 37.75 173 PRO A C 1
ATOM 1413 O O . PRO A 1 173 ? -12.661 8.959 27.001 1 37.75 173 PRO A O 1
ATOM 1416 N N . VAL A 1 174 ? -11.081 10.115 27.864 1 34.4 174 VAL A N 1
ATOM 1417 C CA . VAL A 1 174 ? -11.13 9.614 29.234 1 34.4 174 VAL A CA 1
ATOM 1418 C C . VAL A 1 174 ? -12.56 9.7 29.765 1 34.4 174 VAL A C 1
ATOM 1420 O O . VAL A 1 174 ? -13.141 10.786 29.825 1 34.4 174 VAL A O 1
ATOM 1423 N N . SER A 1 175 ? -13.314 8.774 29.669 1 32.52 175 SER A N 1
ATOM 1424 C CA . SER A 1 175 ? -14.344 8.791 30.702 1 32.52 175 SER A CA 1
ATOM 1425 C C . SER A 1 175 ? -13.764 9.192 32.055 1 32.52 175 SER A C 1
ATOM 1427 O O . SER A 1 175 ? -12.612 8.876 32.359 1 32.52 175 SER A O 1
ATOM 1429 N N . THR A 1 176 ? -14.27 10.167 32.828 1 31.45 176 THR A N 1
ATOM 1430 C CA . THR A 1 176 ? -14.007 10.698 34.161 1 31.45 176 THR A CA 1
ATOM 1431 C C . THR A 1 176 ? -13.669 9.573 35.135 1 31.45 176 THR A C 1
ATOM 1433 O O . THR A 1 176 ? -13.729 9.759 36.352 1 31.45 176 THR A O 1
ATOM 1436 N N . GLY A 1 177 ? -13.251 8.406 34.949 1 27.47 177 GLY A N 1
ATOM 1437 C CA . GLY A 1 177 ? -12.884 7.897 36.261 1 27.47 177 GLY A CA 1
ATOM 1438 C C . GLY A 1 177 ? -11.67 8.589 36.851 1 27.47 177 GLY A C 1
ATOM 1439 O O . GLY A 1 177 ? -10.903 9.231 36.13 1 27.47 177 GLY A O 1
ATOM 1440 N N . LYS A 1 178 ? -11.341 8.552 38.286 1 27.84 178 LYS A N 1
ATOM 1441 C CA . LYS A 1 178 ? -10.499 9.192 39.293 1 27.84 178 LYS A CA 1
ATOM 1442 C C . LYS A 1 178 ? -9.019 8.955 39.003 1 27.84 178 LYS A C 1
ATOM 1444 O O . LYS A 1 178 ? -8.168 9.185 39.865 1 27.84 178 LYS A O 1
ATOM 1449 N N . GLN A 1 179 ? -8.432 8.241 38.048 1 27.74 179 GLN A N 1
ATOM 1450 C CA . GLN A 1 179 ? -7.055 8.011 38.472 1 27.74 179 GLN A CA 1
ATOM 1451 C C . GLN A 1 179 ? -6.261 9.314 38.497 1 27.74 179 GLN A C 1
ATOM 1453 O O . GLN A 1 179 ? -6.426 10.164 37.619 1 27.74 179 GLN A O 1
ATOM 1458 N N . SER A 1 180 ? -5.458 9.621 39.68 1 25.71 180 SER A N 1
ATOM 1459 C CA . SER A 1 180 ? -4.561 10.637 40.221 1 25.71 180 SER A CA 1
ATOM 1460 C C . SER A 1 180 ? -3.374 10.877 39.294 1 25.71 180 SER A C 1
ATOM 1462 O O . SER A 1 180 ? -2.673 9.935 38.918 1 25.71 180 SER A O 1
ATOM 1464 N N . ILE A 1 181 ? -3.404 11.8 38.466 1 26.65 181 ILE A N 1
ATOM 1465 C CA . ILE A 1 181 ? -2.304 12.477 37.789 1 26.65 181 ILE A CA 1
ATOM 1466 C C . ILE A 1 181 ? -1.232 12.864 38.806 1 26.65 181 ILE A C 1
ATOM 1468 O O . ILE A 1 181 ? -1.176 14.013 39.251 1 26.65 181 ILE A O 1
ATOM 1472 N N . GLU A 1 182 ? -0.926 12.064 39.841 1 25.45 182 GLU A N 1
ATOM 1473 C CA . GLU A 1 182 ? 0.042 12.769 40.676 1 25.45 182 GLU A CA 1
ATOM 1474 C C . GLU A 1 182 ? 1.235 13.247 39.853 1 25.45 182 GLU A C 1
ATOM 1476 O O . GLU A 1 182 ? 1.625 14.414 39.935 1 25.45 182 GLU A O 1
ATOM 1481 N N . ALA A 1 183 ? 2.292 12.351 39.694 1 23.01 183 ALA A N 1
ATOM 1482 C CA . ALA A 1 183 ? 3.668 12.771 39.947 1 23.01 183 ALA A CA 1
ATOM 1483 C C . ALA A 1 183 ? 4.263 13.468 38.726 1 23.01 183 ALA A C 1
ATOM 1485 O O . ALA A 1 183 ? 5.473 13.694 38.661 1 23.01 183 ALA A O 1
ATOM 1486 N N . ALA A 1 184 ? 3.76 13.342 37.488 1 24.97 184 ALA A N 1
ATOM 1487 C CA . ALA A 1 184 ? 4.754 13.932 36.594 1 24.97 184 ALA A CA 1
ATOM 1488 C C . ALA A 1 184 ? 4.953 15.415 36.899 1 24.97 184 ALA A C 1
ATOM 1490 O O . ALA A 1 184 ? 3.982 16.158 37.059 1 24.97 184 ALA A O 1
ATOM 1491 N N . GLY A 1 185 ? 6.076 15.846 37.532 1 24.38 185 GLY A N 1
ATOM 1492 C CA . GLY A 1 185 ? 6.569 17.163 37.905 1 24.38 185 GLY A CA 1
ATOM 1493 C C . GLY A 1 185 ? 6.145 18.253 36.939 1 24.38 185 GLY A C 1
ATOM 1494 O O . GLY A 1 185 ? 5.687 17.965 35.831 1 24.38 185 GLY A O 1
ATOM 1495 N N . LYS A 1 186 ? 6.432 19.606 37.37 1 29.05 186 LYS A N 1
ATOM 1496 C CA . LYS A 1 186 ? 6.117 21.031 37.394 1 29.05 186 LYS A CA 1
ATOM 1497 C C . LYS A 1 186 ? 6.443 21.688 36.056 1 29.05 186 LYS A C 1
ATOM 1499 O O . LYS A 1 186 ? 6.213 22.886 35.874 1 29.05 186 LYS A O 1
ATOM 1504 N N . ASN A 1 187 ? 7.537 21.347 35.353 1 27.78 187 ASN A N 1
ATOM 1505 C CA . ASN A 1 187 ? 7.938 22.495 34.547 1 27.78 187 ASN A CA 1
ATOM 1506 C C . ASN A 1 187 ? 6.915 22.798 33.455 1 27.78 187 ASN A C 1
ATOM 1508 O O . ASN A 1 187 ? 6.944 22.187 32.386 1 27.78 187 ASN A O 1
ATOM 1512 N N . SER A 1 188 ? 5.599 22.929 33.645 1 31.63 188 SER A N 1
ATOM 1513 C CA . SER A 1 188 ? 4.391 23.406 32.98 1 31.63 188 SER A CA 1
ATOM 1514 C C . SER A 1 188 ? 4.636 24.736 32.275 1 31.63 188 SER A C 1
ATOM 1516 O O . SER A 1 188 ? 4.571 25.797 32.9 1 31.63 188 SER A O 1
ATOM 1518 N N . GLN A 1 189 ? 5.73 25.013 31.585 1 33.07 189 GLN A N 1
ATOM 1519 C CA . GLN A 1 189 ? 5.717 26.289 30.877 1 33.07 189 GLN A CA 1
ATOM 1520 C C . GLN A 1 189 ? 4.328 26.598 30.326 1 33.07 189 GLN A C 1
ATOM 1522 O O . GLN A 1 189 ? 3.588 25.688 29.947 1 33.07 189 GLN A O 1
ATOM 1527 N N . SER A 1 190 ? 3.65 27.783 30.661 1 34.31 190 SER A N 1
ATOM 1528 C CA . SER A 1 190 ? 2.405 28.495 30.393 1 34.31 190 SER A CA 1
ATOM 1529 C C . SER A 1 190 ? 1.988 28.35 28.934 1 34.31 190 SER A C 1
ATOM 1531 O O . SER A 1 190 ? 2.697 28.802 28.032 1 34.31 190 SER A O 1
ATOM 1533 N N . ASP A 1 191 ? 1.626 27.292 28.447 1 40.99 191 ASP A N 1
ATOM 1534 C CA . ASP A 1 191 ? 0.864 27.138 27.211 1 40.99 191 ASP A CA 1
ATOM 1535 C C . ASP A 1 191 ? -0.151 28.267 27.048 1 40.99 191 ASP A C 1
ATOM 1537 O O . ASP A 1 191 ? -1.314 28.123 27.43 1 40.99 191 ASP A O 1
ATOM 1541 N N . ALA A 1 192 ? 0.263 29.51 27.321 1 41.3 192 ALA A N 1
ATOM 1542 C CA . ALA A 1 192 ? -0.607 30.673 27.162 1 41.3 192 ALA A CA 1
ATOM 1543 C C . ALA A 1 192 ? -1.356 30.619 25.833 1 41.3 192 ALA A C 1
ATOM 1545 O O . ALA A 1 192 ? -0.753 30.387 24.782 1 41.3 192 ALA A O 1
ATOM 1546 N N . CYS A 1 193 ? -2.614 30.208 25.75 1 47.75 193 CYS A N 1
ATOM 1547 C CA . CYS A 1 193 ? -3.555 30.292 24.638 1 47.75 193 CYS A CA 1
ATOM 1548 C C . CYS A 1 193 ? -3.375 31.596 23.87 1 47.75 193 CYS A C 1
ATOM 1550 O O . CYS A 1 193 ? -3.349 32.674 24.466 1 47.75 193 CYS A O 1
ATOM 1552 N N . PRO A 1 194 ? -2.701 31.616 22.836 1 46.43 194 PRO A N 1
ATOM 1553 C CA . PRO A 1 194 ? -2.582 32.885 22.114 1 46.43 194 PRO A CA 1
ATOM 1554 C C . PRO A 1 194 ? -3.887 33.678 22.096 1 46.43 194 PRO A C 1
ATOM 1556 O O . PRO A 1 194 ? -4.968 33.099 22.235 1 46.43 194 PRO A O 1
ATOM 1559 N N . GLU A 1 195 ? -3.834 34.977 22.342 1 42.22 195 GLU A N 1
ATOM 1560 C CA . GLU A 1 195 ? -4.932 35.931 22.217 1 42.22 195 GLU A CA 1
ATOM 1561 C C . GLU A 1 195 ? -5.686 35.735 20.905 1 42.22 195 GLU A C 1
ATOM 1563 O O . GLU A 1 195 ? -5.093 35.801 19.826 1 42.22 195 GLU A O 1
ATOM 1568 N N . SER A 1 196 ? -6.57 34.712 20.75 1 44.45 196 SER A N 1
ATOM 1569 C CA . SER A 1 196 ? -7.475 34.644 19.607 1 44.45 196 SER A CA 1
ATOM 1570 C C . SER A 1 196 ? -8.061 36.014 19.284 1 44.45 196 SER A C 1
ATOM 1572 O O . SER A 1 196 ? -8.157 36.877 20.159 1 44.45 196 SER A O 1
ATOM 1574 N N . PRO A 1 197 ? -8.008 36.458 18.092 1 44.2 197 PRO A N 1
ATOM 1575 C CA . PRO A 1 197 ? -8.722 37.722 17.898 1 44.2 197 PRO A CA 1
ATOM 1576 C C . PRO A 1 197 ? -10.022 37.793 18.696 1 44.2 197 PRO A C 1
ATOM 1578 O O . PRO A 1 197 ? -10.503 38.887 19.003 1 44.2 197 PRO A O 1
ATOM 1581 N N . ASP A 1 198 ? -10.77 36.656 18.797 1 42.88 198 ASP A N 1
ATOM 1582 C CA . ASP A 1 198 ? -11.961 36.652 19.642 1 42.88 198 ASP A CA 1
ATOM 1583 C C . ASP A 1 198 ? -11.635 36.149 21.047 1 42.88 198 ASP A C 1
ATOM 1585 O O . ASP A 1 198 ? -11.205 35.006 21.218 1 42.88 198 ASP A O 1
ATOM 1589 N N . GLU A 1 199 ? -11.236 36.876 21.905 1 47.81 199 GLU A N 1
ATOM 1590 C CA . GLU A 1 199 ? -10.88 36.764 23.316 1 47.81 199 GLU A CA 1
ATOM 1591 C C . GLU A 1 199 ? -11.637 35.621 23.988 1 47.81 199 GLU A C 1
ATOM 1593 O O . GLU A 1 199 ? -11.215 35.119 25.031 1 47.81 199 GLU A O 1
ATOM 1598 N N . SER A 1 200 ? -12.773 35.192 23.427 1 47.62 200 SER A N 1
ATOM 1599 C CA . SER A 1 200 ? -13.672 34.324 24.18 1 47.62 200 SER A CA 1
ATOM 1600 C C . SER A 1 200 ? -13.305 32.855 23.997 1 47.62 200 SER A C 1
ATOM 1602 O O . SER A 1 200 ? -13.84 31.986 24.688 1 47.62 200 SER A O 1
ATOM 1604 N N . VAL A 1 201 ? -12.55 32.467 23.006 1 54.32 201 VAL A N 1
ATOM 1605 C CA . VAL A 1 201 ? -12.411 31.034 22.764 1 54.32 201 VAL A CA 1
ATOM 1606 C C . VAL A 1 201 ? -11.189 30.5 23.509 1 54.32 201 VAL A C 1
ATOM 1608 O O . VAL A 1 201 ? -10.066 30.956 23.279 1 54.32 201 VAL A O 1
ATOM 1611 N N . GLY A 1 202 ? -11.338 29.971 24.629 1 61.39 202 GLY A N 1
ATOM 1612 C CA . GLY A 1 202 ? -10.303 29.323 25.42 1 61.39 202 GLY A CA 1
ATOM 1613 C C . GLY A 1 202 ? -9.594 28.208 24.676 1 61.39 202 GLY A C 1
ATOM 1614 O O . GLY A 1 202 ? -9.894 27.944 23.509 1 61.39 202 GLY A O 1
ATOM 1615 N N . CYS A 1 203 ? -8.55 27.656 25.166 1 76.73 203 CYS A N 1
ATOM 1616 C CA . CYS A 1 203 ? -7.758 26.544 24.65 1 76.73 203 CYS A CA 1
ATOM 1617 C C . CYS A 1 203 ? -8.604 25.282 24.53 1 76.73 203 CYS A C 1
ATOM 1619 O O . CYS A 1 203 ? -9.478 25.034 25.361 1 76.73 203 CYS A O 1
ATOM 1621 N N . LEU A 1 204 ? -8.478 24.614 23.444 1 84.18 204 LEU A N 1
ATOM 1622 C CA . LEU A 1 204 ? -9.24 23.41 23.127 1 84.18 204 LEU A CA 1
ATOM 1623 C C . LEU A 1 204 ? -9.312 22.48 24.333 1 84.18 204 LEU A C 1
ATOM 1625 O O . LEU A 1 204 ? -10.385 21.97 24.666 1 84.18 204 LEU A O 1
ATOM 1629 N N . THR A 1 205 ? -8.217 22.354 24.983 1 78.77 205 THR A N 1
ATOM 1630 C CA . THR A 1 205 ? -8.149 21.422 26.103 1 78.77 205 THR A CA 1
ATOM 1631 C C . THR A 1 205 ? -9.096 21.849 27.221 1 78.77 205 THR A C 1
ATOM 1633 O O . THR A 1 205 ? -9.831 21.024 27.767 1 78.77 205 THR A O 1
ATOM 1636 N N . SER A 1 206 ? -9.079 23.097 27.53 1 82.51 206 SER A N 1
ATOM 1637 C CA . SER A 1 206 ? -9.951 23.629 28.572 1 82.51 206 SER A CA 1
ATOM 1638 C C . SER A 1 206 ? -11.418 23.536 28.166 1 82.51 206 SER A C 1
ATOM 1640 O O . SER A 1 206 ? -12.277 23.217 28.991 1 82.51 206 SER A O 1
ATOM 1642 N N . GLN A 1 207 ? -11.657 23.776 26.925 1 85.65 207 GLN A N 1
ATOM 1643 C CA . GLN A 1 207 ? -13.025 23.723 26.421 1 85.65 207 GLN A CA 1
ATOM 1644 C C . GLN A 1 207 ? -13.58 22.303 26.483 1 85.65 207 GLN A C 1
ATOM 1646 O O . GLN A 1 207 ? -14.724 22.095 26.891 1 85.65 207 GLN A O 1
ATOM 1651 N N . LEU A 1 208 ? -12.801 21.442 26.133 1 85.99 208 LEU A N 1
ATOM 1652 C CA . LEU A 1 208 ? -13.231 20.048 26.141 1 85.99 208 LEU A CA 1
ATOM 1653 C C . LEU A 1 208 ? -13.467 19.561 27.567 1 85.99 208 LEU A C 1
ATOM 1655 O O . LEU A 1 208 ? -14.385 18.775 27.816 1 85.99 208 LEU A O 1
ATOM 1659 N N . ALA A 1 209 ? -12.72 20.072 28.481 1 82.52 209 ALA A N 1
ATOM 1660 C CA . ALA A 1 209 ? -12.822 19.659 29.879 1 82.52 209 ALA A CA 1
ATOM 1661 C C . ALA A 1 209 ? -14.076 20.235 30.53 1 82.52 209 ALA A C 1
ATOM 1663 O O . ALA A 1 209 ? -14.655 19.62 31.43 1 82.52 209 ALA A O 1
ATOM 1664 N N . THR A 1 210 ? -14.512 21.344 30.115 1 87.49 210 THR A N 1
ATOM 1665 C CA . THR A 1 210 ? -15.616 22.035 30.773 1 87.49 210 THR A CA 1
ATOM 1666 C C . THR A 1 210 ? -16.885 21.955 29.93 1 87.49 210 THR A C 1
ATOM 1668 O O . THR A 1 210 ? -17.877 22.624 30.225 1 87.49 210 THR A O 1
ATOM 1671 N N . MET A 1 211 ? -16.885 21.205 28.957 1 88.68 211 MET A N 1
ATOM 1672 C CA . MET A 1 211 ? -17.978 21.105 27.994 1 88.68 211 MET A CA 1
ATOM 1673 C C . MET A 1 211 ? -19.229 20.528 28.649 1 88.68 211 MET A C 1
ATOM 1675 O O . MET A 1 211 ? -19.157 19.522 29.356 1 88.68 211 MET A O 1
ATOM 1679 N N . PRO A 1 212 ? -20.38 21.183 28.424 1 91.53 212 PRO A N 1
ATOM 1680 C CA . PRO A 1 212 ? -21.634 20.644 28.956 1 91.53 212 PRO A CA 1
ATOM 1681 C C . PRO A 1 212 ? -21.961 19.258 28.406 1 91.53 212 PRO A C 1
ATOM 1683 O O . PRO A 1 212 ? -21.479 18.886 27.333 1 91.53 212 PRO A O 1
ATOM 1686 N N . ASP A 1 213 ? -22.855 18.52 29.052 1 91.63 213 ASP A N 1
ATOM 1687 C CA . ASP A 1 213 ? -23.145 17.118 28.764 1 91.63 213 ASP A CA 1
ATOM 1688 C C . ASP A 1 213 ? -23.718 16.954 27.358 1 91.63 213 ASP A C 1
ATOM 1690 O O . ASP A 1 213 ? -23.342 16.031 26.633 1 91.63 213 ASP A O 1
ATOM 1694 N N . GLU A 1 214 ? -24.616 17.86 27.068 1 91.32 214 GLU A N 1
ATOM 1695 C CA . GLU A 1 214 ? -25.247 17.739 25.757 1 91.32 214 GLU A CA 1
ATOM 1696 C C . GLU A 1 214 ? -24.231 17.927 24.635 1 91.32 214 GLU A C 1
ATOM 1698 O O . GLU A 1 214 ? -24.237 17.182 23.653 1 91.32 214 GLU A O 1
ATOM 1703 N N . GLN A 1 215 ? -23.38 18.904 24.773 1 93.34 215 GLN A N 1
ATOM 1704 C CA . GLN A 1 215 ? -22.336 19.164 23.788 1 93.34 215 GLN A CA 1
ATOM 1705 C C . GLN A 1 215 ? -21.309 18.036 23.764 1 93.34 215 GLN A C 1
ATOM 1707 O O . GLN A 1 215 ? -20.795 17.679 22.701 1 93.34 215 GLN A O 1
ATOM 1712 N N . ARG A 1 216 ? -21.059 17.499 24.891 1 93.72 216 ARG A N 1
ATOM 1713 C CA . ARG A 1 216 ? -20.125 16.382 25.001 1 93.72 216 ARG A CA 1
ATOM 1714 C C . ARG A 1 216 ? -20.634 15.165 24.237 1 93.72 216 ARG A C 1
ATOM 1716 O O . ARG A 1 216 ? -19.863 14.484 23.559 1 93.72 216 ARG A O 1
ATOM 1723 N N . THR A 1 217 ? -21.871 14.922 24.402 1 93.72 217 THR A N 1
ATOM 1724 C CA . THR A 1 217 ? -22.476 13.816 23.668 1 93.72 217 THR A CA 1
ATOM 1725 C C . THR A 1 217 ? -22.318 14.015 22.163 1 93.72 217 THR A C 1
ATOM 1727 O O . THR A 1 217 ? -21.979 13.077 21.439 1 93.72 217 THR A O 1
ATOM 1730 N N . LEU A 1 218 ? -22.548 15.246 21.744 1 94.85 218 LEU A N 1
ATOM 1731 C CA . LEU A 1 218 ? -22.397 15.575 20.331 1 94.85 218 LEU A CA 1
ATOM 1732 C C . LEU A 1 218 ? -20.958 15.367 19.874 1 94.85 218 LEU A C 1
ATOM 1734 O O . LEU A 1 218 ? -20.716 14.79 18.811 1 94.85 218 LEU A O 1
ATOM 1738 N N . TYR A 1 219 ? -20.051 15.796 20.658 1 94.78 219 TYR A N 1
ATOM 1739 C CA . TYR A 1 219 ? -18.627 15.642 20.383 1 94.78 219 TYR A CA 1
ATOM 1740 C C . TYR A 1 219 ? -18.252 14.17 20.255 1 94.78 219 TYR A C 1
ATOM 1742 O O . TYR A 1 219 ? -17.601 13.771 19.286 1 94.78 219 TYR A O 1
ATOM 1750 N N . GLU A 1 220 ? -18.661 13.393 21.162 1 94.34 220 GLU A N 1
ATOM 1751 C CA . GLU A 1 220 ? -18.313 11.976 21.201 1 94.34 220 GLU A CA 1
ATOM 1752 C C . GLU A 1 220 ? -18.901 11.23 20.006 1 94.34 220 GLU A C 1
ATOM 1754 O O . GLU A 1 220 ? -18.242 10.369 19.42 1 94.34 220 GLU A O 1
ATOM 1759 N N . GLU A 1 221 ? -20.061 11.568 19.72 1 95.25 221 GLU A N 1
ATOM 1760 C CA . GLU A 1 221 ? -20.705 10.921 18.58 1 95.25 221 GLU A CA 1
ATOM 1761 C C . GLU A 1 221 ? -20.003 11.279 17.273 1 95.25 221 GLU A C 1
ATOM 1763 O O . GLU A 1 221 ? -19.783 10.414 16.423 1 95.25 221 GLU A O 1
ATOM 1768 N N . LEU A 1 222 ? -19.676 12.527 17.135 1 96.12 222 LEU A N 1
ATOM 1769 C CA . LEU A 1 222 ? -18.956 12.955 15.941 1 96.12 222 LEU A CA 1
ATOM 1770 C C . LEU A 1 222 ? -17.588 12.285 15.86 1 96.12 222 LEU A C 1
ATOM 1772 O O . LEU A 1 222 ? -17.211 11.759 14.811 1 96.12 222 LEU A O 1
ATOM 1776 N N . TYR A 1 223 ? -16.905 12.355 16.929 1 94.04 223 TYR A N 1
ATOM 1777 C CA . TYR A 1 223 ? -15.565 11.784 17 1 94.04 223 TYR A CA 1
ATOM 1778 C C . TYR A 1 223 ? -15.584 10.301 16.649 1 94.04 223 TYR A C 1
ATOM 1780 O O . TYR A 1 223 ? -14.764 9.834 15.854 1 94.04 223 TYR A O 1
ATOM 1788 N N . ARG A 1 224 ? -16.526 9.608 17.173 1 92.9 224 ARG A N 1
ATOM 1789 C CA . ARG A 1 224 ? -16.672 8.182 16.903 1 92.9 224 ARG A CA 1
ATOM 1790 C C . ARG A 1 224 ? -16.97 7.931 15.429 1 92.9 224 ARG A C 1
ATOM 1792 O O . ARG A 1 224 ? -16.395 7.028 14.818 1 92.9 224 ARG A O 1
ATOM 1799 N N . PHE A 1 225 ? -17.815 8.695 14.978 1 94.95 225 PHE A N 1
ATOM 1800 C CA . PHE A 1 225 ? -18.18 8.521 13.577 1 94.95 225 PHE A CA 1
ATOM 1801 C C . PHE A 1 225 ? -16.979 8.763 12.67 1 94.95 225 PHE A C 1
ATOM 1803 O O . PHE A 1 225 ? -16.659 7.929 11.82 1 94.95 225 PHE A O 1
ATOM 1810 N N . VAL A 1 226 ? -16.271 9.837 12.84 1 95.18 226 VAL A N 1
ATOM 1811 C CA . VAL A 1 226 ? -15.178 10.239 11.961 1 95.18 226 VAL A CA 1
ATOM 1812 C C . VAL A 1 226 ? -14.047 9.217 12.043 1 95.18 226 VAL A C 1
ATOM 1814 O O . VAL A 1 226 ? -13.471 8.836 11.021 1 95.18 226 VAL A O 1
ATOM 1817 N N . THR A 1 227 ? -13.782 8.714 13.164 1 89.78 227 THR A N 1
ATOM 1818 C CA . THR A 1 227 ? -12.68 7.777 13.345 1 89.78 227 THR A CA 1
ATOM 1819 C C . THR A 1 227 ? -13.047 6.398 12.804 1 89.78 227 THR A C 1
ATOM 1821 O O . THR A 1 227 ? -12.17 5.565 12.563 1 89.78 227 THR A O 1
ATOM 1824 N N . SER A 1 228 ? -14.354 6.198 12.656 1 88.29 228 SER A N 1
ATOM 1825 C CA . SER A 1 228 ? -14.81 4.912 12.136 1 88.29 228 SER A CA 1
ATOM 1826 C C . SER A 1 228 ? -14.749 4.879 10.613 1 88.29 228 SER A C 1
ATOM 1828 O O . SER A 1 228 ? -14.943 3.826 10.001 1 88.29 228 SER A O 1
ATOM 1830 N N . LEU A 1 229 ? -14.511 6.03 10.039 1 88.31 229 LEU A N 1
ATOM 1831 C CA . LEU A 1 229 ? -14.491 6.103 8.582 1 88.31 229 LEU A CA 1
ATOM 1832 C C . LEU A 1 229 ? -13.356 5.258 8.011 1 88.31 229 LEU A C 1
ATOM 1834 O O . LEU A 1 229 ? -13.439 4.786 6.875 1 88.31 229 LEU A O 1
ATOM 1838 N N . GLY A 1 230 ? -12.247 5.096 8.807 1 82.11 230 GLY A N 1
ATOM 1839 C CA . GLY A 1 230 ? -11.116 4.29 8.376 1 82.11 230 GLY A CA 1
ATOM 1840 C C . GLY A 1 230 ? -10.022 4.187 9.422 1 82.11 230 GLY A C 1
ATOM 1841 O O . GLY A 1 230 ? -9.899 5.057 10.286 1 82.11 230 GLY A O 1
ATOM 1842 N N . ASP A 1 231 ? -9.206 3.24 9.314 1 78.31 231 ASP A N 1
ATOM 1843 C CA . ASP A 1 231 ? -8.106 3.031 10.25 1 78.31 231 ASP A CA 1
ATOM 1844 C C . ASP A 1 231 ? -6.974 4.025 9.999 1 78.31 231 ASP A C 1
ATOM 1846 O O . ASP A 1 231 ? -6.077 4.176 10.831 1 78.31 231 ASP A O 1
ATOM 1850 N N . ASP A 1 232 ? -7.097 4.699 8.914 1 81.23 232 ASP A N 1
ATOM 1851 C CA . ASP A 1 232 ? -6.05 5.645 8.539 1 81.23 232 ASP A CA 1
ATOM 1852 C C . ASP A 1 232 ? -6.41 7.063 8.977 1 81.23 232 ASP A C 1
ATOM 1854 O O . ASP A 1 232 ? -5.735 8.024 8.602 1 81.23 232 ASP A O 1
ATOM 1858 N N . VAL A 1 233 ? -7.473 7.179 9.726 1 88.23 233 VAL A N 1
ATOM 1859 C CA . VAL A 1 233 ? -7.886 8.492 10.208 1 88.23 233 VAL A CA 1
ATOM 1860 C C . VAL A 1 233 ? -7.146 8.824 11.502 1 88.23 233 VAL A C 1
ATOM 1862 O O . VAL A 1 233 ? -7.124 8.019 12.436 1 88.23 233 VAL A O 1
ATOM 1865 N N . ASN A 1 234 ? -6.564 10.017 11.47 1 86.91 234 ASN A N 1
ATOM 1866 C CA . ASN A 1 234 ? -5.884 10.53 12.654 1 86.91 234 ASN A CA 1
ATOM 1867 C C . ASN A 1 234 ? -6.571 11.78 13.198 1 86.91 234 ASN A C 1
ATOM 1869 O O . ASN A 1 234 ? -7.192 12.53 12.443 1 86.91 234 ASN A O 1
ATOM 1873 N N . SER A 1 235 ? -6.458 11.946 14.491 1 89.99 235 SER A N 1
ATOM 1874 C CA . SER A 1 235 ? -6.953 13.166 15.119 1 89.99 235 SER A CA 1
ATOM 1875 C C . SER A 1 235 ? -5.824 13.938 15.793 1 89.99 235 SER A C 1
ATOM 1877 O O . SER A 1 235 ? -4.981 13.349 16.473 1 89.99 235 SER A O 1
ATOM 1879 N N . LYS A 1 236 ? -5.763 15.219 15.505 1 87.63 236 LYS A N 1
ATOM 1880 C CA . LYS A 1 236 ? -4.794 16.117 16.126 1 87.63 236 LYS A CA 1
ATOM 1881 C C . LYS A 1 236 ? -5.49 17.178 16.974 1 87.63 236 LYS A C 1
ATOM 1883 O O . LYS A 1 236 ? -6.292 17.961 16.461 1 87.63 236 LYS A O 1
ATOM 1888 N N . GLU A 1 237 ? -5.189 17.145 18.227 1 87.69 237 GLU A N 1
ATOM 1889 C CA . GLU A 1 237 ? -5.706 18.202 19.09 1 87.69 237 GLU A CA 1
ATOM 1890 C C . GLU A 1 237 ? -4.764 19.403 19.117 1 87.69 237 GLU A C 1
ATOM 1892 O O . GLU A 1 237 ? -3.657 19.318 19.653 1 87.69 237 GLU A O 1
ATOM 1897 N N . LEU A 1 238 ? -5.269 20.438 18.574 1 89.57 238 LEU A N 1
ATOM 1898 C CA . LEU A 1 238 ? -4.5 21.675 18.5 1 89.57 238 LEU A CA 1
ATOM 1899 C C . LEU A 1 238 ? -4.987 22.681 19.537 1 89.57 238 LEU A C 1
ATOM 1901 O O . LEU A 1 238 ? -5.719 22.321 20.462 1 89.57 238 LEU A O 1
ATOM 1905 N N . GLN A 1 239 ? -4.492 23.859 19.466 1 85.71 239 GLN A N 1
ATOM 1906 C CA . GLN A 1 239 ? -4.842 24.862 20.467 1 85.71 239 GLN A CA 1
ATOM 1907 C C . GLN A 1 239 ? -6.316 25.243 20.373 1 85.71 239 GLN A C 1
ATOM 1909 O O . GLN A 1 239 ? -6.985 25.413 21.394 1 85.71 239 GLN A O 1
ATOM 1914 N N . LEU A 1 240 ? -6.811 25.27 19.112 1 87.31 240 LEU A N 1
ATOM 1915 C CA . LEU A 1 240 ? -8.132 25.864 18.939 1 87.31 240 LEU A CA 1
ATOM 1916 C C . LEU A 1 240 ? -9.118 24.845 18.377 1 87.31 240 LEU A C 1
ATOM 1918 O O . LEU A 1 240 ? -10.333 25.036 18.466 1 87.31 240 LEU A O 1
ATOM 1922 N N . TYR A 1 241 ? -8.592 23.851 17.784 1 91.63 241 TYR A N 1
ATOM 1923 C CA . TYR A 1 241 ? -9.509 22.922 17.133 1 91.63 241 TYR A CA 1
ATOM 1924 C C . TYR A 1 241 ? -8.899 21.528 17.042 1 91.63 241 TYR A C 1
ATOM 1926 O O . TYR A 1 241 ? -7.703 21.35 17.287 1 91.63 241 TYR A O 1
ATOM 1934 N N . VAL A 1 242 ? -9.743 20.576 16.725 1 92.24 242 VAL A N 1
ATOM 1935 C CA . VAL A 1 242 ? -9.328 19.211 16.42 1 92.24 242 VAL A CA 1
ATOM 1936 C C . VAL A 1 242 ? -9.291 19.008 14.907 1 92.24 242 VAL A C 1
ATOM 1938 O O . VAL A 1 242 ? -10.258 19.321 14.209 1 92.24 242 VAL A O 1
ATOM 1941 N N . ALA A 1 243 ? -8.159 18.564 14.458 1 93.24 243 ALA A N 1
ATOM 1942 C CA . ALA A 1 243 ? -8.043 18.264 13.033 1 93.24 243 ALA A CA 1
ATOM 1943 C C . ALA A 1 243 ? -8.113 16.76 12.782 1 93.24 243 ALA A C 1
ATOM 1945 O O . ALA A 1 243 ? -7.434 15.98 13.454 1 93.24 243 ALA A O 1
ATOM 1946 N N . PHE A 1 244 ? -8.988 16.383 11.932 1 93.5 244 PHE A N 1
ATOM 1947 C CA . PHE A 1 244 ? -9.028 15.01 11.442 1 93.5 244 PHE A CA 1
ATOM 1948 C C . PHE A 1 244 ? -8.285 14.886 10.117 1 93.5 244 PHE A C 1
ATOM 1950 O O . PHE A 1 244 ? -8.594 15.594 9.157 1 93.5 244 PHE A O 1
ATOM 1957 N N . THR A 1 245 ? -7.343 13.937 10.172 1 90.39 245 THR A N 1
ATOM 1958 C CA . THR A 1 245 ? -6.396 13.959 9.062 1 90.39 245 THR A CA 1
ATOM 1959 C C . THR A 1 245 ? -6.113 12.544 8.565 1 90.39 245 THR A C 1
ATOM 1961 O O . THR A 1 245 ? -6.27 11.576 9.311 1 90.39 245 THR A O 1
ATOM 1964 N N . ARG A 1 246 ? -5.784 12.482 7.344 1 87.15 246 ARG A N 1
ATOM 1965 C CA . ARG A 1 246 ? -5.005 11.393 6.764 1 87.15 246 ARG A CA 1
ATOM 1966 C C . ARG A 1 246 ? -3.602 11.86 6.393 1 87.15 246 ARG A C 1
ATOM 1968 O O . ARG A 1 246 ? -2.864 12.362 7.243 1 87.15 246 ARG A O 1
ATOM 1975 N N . LEU A 1 247 ? -3.271 12.1 5.227 1 80.72 247 LEU A N 1
ATOM 1976 C CA . LEU A 1 247 ? -2.056 12.809 4.841 1 80.72 247 LEU A CA 1
ATOM 1977 C C . LEU A 1 247 ? -2.257 14.318 4.924 1 80.72 247 LEU A C 1
ATOM 1979 O O . LEU A 1 247 ? -1.354 15.047 5.34 1 80.72 247 LEU A O 1
ATOM 1983 N N . LYS A 1 248 ? -3.48 14.674 4.71 1 87.8 248 LYS A N 1
ATOM 1984 C CA . LYS A 1 248 ? -3.965 16.047 4.814 1 87.8 248 LYS A CA 1
ATOM 1985 C C . LYS A 1 248 ? -5.249 16.115 5.636 1 87.8 248 LYS A C 1
ATOM 1987 O O . LYS A 1 248 ? -5.884 15.09 5.892 1 87.8 248 LYS A O 1
ATOM 1992 N N . ASN A 1 249 ? -5.573 17.288 6.05 1 91.85 249 ASN A N 1
ATOM 1993 C CA . ASN A 1 249 ? -6.831 17.474 6.766 1 91.85 249 ASN A CA 1
ATOM 1994 C C . ASN A 1 249 ? -8.033 17.245 5.855 1 91.85 249 ASN A C 1
ATOM 1996 O O . ASN A 1 249 ? -8.023 17.651 4.692 1 91.85 249 ASN A O 1
ATOM 2000 N N . PHE A 1 250 ? -9.046 16.544 6.438 1 93.9 250 PHE A N 1
ATOM 2001 C CA . PHE A 1 250 ? -10.276 16.485 5.657 1 93.9 250 PHE A CA 1
ATOM 2002 C C . PHE A 1 250 ? -11.444 17.073 6.441 1 93.9 250 PHE A C 1
ATOM 2004 O O . PHE A 1 250 ? -12.493 17.374 5.868 1 93.9 250 PHE A O 1
ATOM 2011 N N . ALA A 1 251 ? -11.204 17.29 7.805 1 96.44 251 ALA A N 1
ATOM 2012 C CA . ALA A 1 251 ? -12.209 17.926 8.651 1 96.44 251 ALA A CA 1
ATOM 2013 C C . ALA A 1 251 ? -11.573 18.525 9.903 1 96.44 251 ALA A C 1
ATOM 2015 O O . ALA A 1 251 ? -10.584 17.997 10.417 1 96.44 251 ALA A O 1
ATOM 2016 N N . CYS A 1 252 ? -12.155 19.604 10.337 1 96.05 252 CYS A N 1
ATOM 2017 C CA . CYS A 1 252 ? -11.729 20.246 11.576 1 96.05 252 CYS A CA 1
ATOM 2018 C C . CYS A 1 252 ? -12.929 20.618 12.438 1 96.05 252 CYS A C 1
ATOM 2020 O O . CYS A 1 252 ? -13.957 21.059 11.922 1 96.05 252 CYS A O 1
ATOM 2022 N N . LEU A 1 253 ? -12.766 20.465 13.715 1 95.59 253 LEU A N 1
ATOM 2023 C CA . LEU A 1 253 ? -13.834 20.737 14.671 1 95.59 253 LEU A CA 1
ATOM 2024 C C . LEU A 1 253 ? -13.434 21.854 15.629 1 95.59 253 LEU A C 1
ATOM 2026 O O . LEU A 1 253 ? -12.429 21.742 16.334 1 95.59 253 LEU A O 1
ATOM 2030 N N . VAL A 1 254 ? -14.224 22.915 15.629 1 93.75 254 VAL A N 1
ATOM 2031 C CA . VAL A 1 254 ? -13.988 24.053 16.511 1 93.75 254 VAL A CA 1
ATOM 2032 C C . VAL A 1 254 ? -15.101 24.139 17.553 1 93.75 254 VAL A C 1
ATOM 2034 O O . VAL A 1 254 ? -16.261 24.38 17.212 1 93.75 254 VAL A O 1
ATOM 2037 N N . PRO A 1 255 ? -14.77 24.002 18.779 1 92.17 255 PRO A N 1
ATOM 2038 C CA . PRO A 1 255 ? -15.799 24.137 19.814 1 92.17 255 PRO A CA 1
ATOM 2039 C C . PRO A 1 255 ? -16.25 25.583 20.011 1 92.17 255 PRO A C 1
ATOM 2041 O O . PRO A 1 255 ? -15.421 26.496 20.023 1 92.17 255 PRO A O 1
ATOM 2044 N N . MET A 1 256 ? -17.559 25.706 20.011 1 90.83 256 MET A N 1
ATOM 2045 C CA . MET A 1 256 ? -18.2 26.972 20.352 1 90.83 256 MET A CA 1
ATOM 2046 C C . MET A 1 256 ? -19.002 26.846 21.643 1 90.83 256 MET A C 1
ATOM 2048 O O . MET A 1 256 ? -19.02 25.784 22.267 1 90.83 256 MET A O 1
ATOM 2052 N N . LYS A 1 257 ? -19.413 27.974 22.067 1 88.27 257 LYS A N 1
ATOM 2053 C CA . LYS A 1 257 ? -20.254 27.906 23.258 1 88.27 257 LYS A CA 1
ATOM 2054 C C . LYS A 1 257 ? -21.555 27.162 22.971 1 88.27 257 LYS A C 1
ATOM 2056 O O . LYS A 1 257 ? -22.486 27.729 22.394 1 88.27 257 LYS A O 1
ATOM 2061 N N . GLY A 1 258 ? -21.635 25.898 23.286 1 88.83 258 GLY A N 1
ATOM 2062 C CA . GLY A 1 258 ? -22.846 25.098 23.2 1 88.83 258 GLY A CA 1
ATOM 2063 C C . GLY A 1 258 ? -22.998 24.387 21.868 1 88.83 258 GLY A C 1
ATOM 2064 O O . GLY A 1 258 ? -23.998 23.705 21.634 1 88.83 258 GLY A O 1
ATOM 2065 N N . TRP A 1 259 ? -22.165 24.632 20.965 1 92.74 259 TRP A N 1
ATOM 2066 C CA . TRP A 1 259 ? -22.239 23.981 19.661 1 92.74 259 TRP A CA 1
ATOM 2067 C C . TRP A 1 259 ? -20.86 23.898 19.015 1 92.74 259 TRP A C 1
ATOM 2069 O O . TRP A 1 259 ? -19.85 24.213 19.65 1 92.74 259 TRP A O 1
ATOM 2079 N N . PHE A 1 260 ? -20.788 23.338 17.746 1 95.58 260 PHE A N 1
ATOM 2080 C CA . PHE A 1 260 ? -19.507 23.209 17.06 1 95.58 260 PHE A CA 1
ATOM 2081 C C . PHE A 1 260 ? -19.582 23.805 15.659 1 95.58 260 PHE A C 1
ATOM 2083 O O . PHE A 1 260 ? -20.635 23.77 15.02 1 95.58 260 PHE A O 1
ATOM 2090 N N . LYS A 1 261 ? -18.51 24.367 15.223 1 95.25 261 LYS A N 1
ATOM 2091 C CA . LYS A 1 261 ? -18.265 24.584 13.8 1 95.25 261 LYS A CA 1
ATOM 2092 C C . LYS A 1 261 ? -17.424 23.457 13.209 1 95.25 261 LYS A C 1
ATOM 2094 O O . LYS A 1 261 ? -16.41 23.062 13.788 1 95.25 261 LYS A O 1
ATOM 2099 N N . VAL A 1 262 ? -17.901 22.925 12.142 1 97.08 262 VAL A N 1
ATOM 2100 C CA . VAL A 1 262 ? -17.129 21.904 11.44 1 97.08 262 VAL A CA 1
ATOM 2101 C C . VAL A 1 262 ? -16.699 22.43 10.073 1 97.08 262 VAL A C 1
ATOM 2103 O O . VAL A 1 262 ? -17.533 22.872 9.28 1 97.08 262 VAL A O 1
ATOM 2106 N N . TYR A 1 263 ? -15.416 22.414 9.883 1 95.98 263 TYR A N 1
ATOM 2107 C CA . TYR A 1 263 ? -14.879 22.824 8.591 1 95.98 263 TYR A CA 1
ATOM 2108 C C . TYR A 1 263 ? -14.483 21.613 7.755 1 95.98 263 TYR A C 1
ATOM 2110 O O . TYR A 1 263 ? -13.725 20.755 8.214 1 95.98 263 TYR A O 1
ATOM 2118 N N . LEU A 1 264 ? -14.973 21.525 6.546 1 96.26 264 LEU A N 1
ATOM 2119 C CA . LEU A 1 264 ? -14.716 20.379 5.68 1 96.26 264 LEU A CA 1
ATOM 2120 C C . LEU A 1 264 ? -13.874 20.786 4.476 1 96.26 264 LEU A C 1
ATOM 2122 O O . LEU A 1 264 ? -14.058 21.872 3.922 1 96.26 264 LEU A O 1
ATOM 2126 N N . HIS A 1 265 ? -12.993 19.905 4.084 1 93.25 265 HIS A N 1
ATOM 2127 C CA . HIS A 1 265 ? -12.241 20.081 2.846 1 93.25 265 HIS A CA 1
ATOM 2128 C C . HIS A 1 265 ? -13.041 19.594 1.642 1 93.25 265 HIS A C 1
ATOM 2130 O O . HIS A 1 265 ? -12.655 18.622 0.988 1 93.25 265 HIS A O 1
ATOM 2136 N N . LEU A 1 266 ? -14.108 20.255 1.379 1 93.46 266 LEU A N 1
ATOM 2137 C CA . LEU A 1 266 ? -15.011 20.075 0.247 1 93.46 266 LEU A CA 1
ATOM 2138 C C . LEU A 1 266 ? -15.285 21.404 -0.447 1 93.46 266 LEU A C 1
ATOM 2140 O O . LEU A 1 266 ? -15.381 22.444 0.209 1 93.46 266 LEU A O 1
ATOM 2144 N N . SER A 1 267 ? -15.397 21.325 -1.707 1 92.13 267 SER A N 1
ATOM 2145 C CA . SER A 1 267 ? -15.743 22.544 -2.431 1 92.13 267 SER A CA 1
ATOM 2146 C C . SER A 1 267 ? -17.175 22.975 -2.133 1 92.13 267 SER A C 1
ATOM 2148 O O . SER A 1 267 ? -18.114 22.197 -2.315 1 92.13 267 SER A O 1
ATOM 2150 N N . PRO A 1 268 ? -17.354 24.142 -1.689 1 94.12 268 PRO A N 1
ATOM 2151 C CA . PRO A 1 268 ? -18.713 24.625 -1.435 1 94.12 268 PRO A CA 1
ATOM 2152 C C . PRO A 1 268 ? -19.604 24.559 -2.673 1 94.12 268 PRO A C 1
ATOM 2154 O O . PRO A 1 268 ? -20.83 24.487 -2.553 1 94.12 268 PRO A O 1
ATOM 2157 N N . ASP A 1 269 ? -18.962 24.556 -3.855 1 93.2 269 ASP A N 1
ATOM 2158 C CA . ASP A 1 269 ? -19.711 24.502 -5.106 1 93.2 269 ASP A CA 1
ATOM 2159 C C . ASP A 1 269 ? -20.293 23.11 -5.339 1 93.2 269 ASP A C 1
ATOM 2161 O O . ASP A 1 269 ? -21.193 22.937 -6.164 1 93.2 269 ASP A O 1
ATOM 2165 N N . SER A 1 270 ? -19.812 22.196 -4.616 1 91.55 270 SER A N 1
ATOM 2166 C CA . SER A 1 270 ? -20.183 20.809 -4.878 1 91.55 270 SER A CA 1
ATOM 2167 C C . SER A 1 270 ? -21.393 20.395 -4.047 1 91.55 270 SER A C 1
ATOM 2169 O O . SER A 1 270 ? -21.882 19.27 -4.171 1 91.55 270 SER A O 1
ATOM 2171 N N . ILE A 1 271 ? -21.849 21.333 -3.17 1 92.19 271 ILE A N 1
ATOM 2172 C CA . ILE A 1 271 ? -22.985 20.975 -2.328 1 92.19 271 ILE A CA 1
ATOM 2173 C C . ILE A 1 271 ? -24.028 22.09 -2.368 1 92.19 271 ILE A C 1
ATOM 2175 O O . ILE A 1 271 ? -23.731 23.212 -2.784 1 92.19 271 ILE A O 1
ATOM 2179 N N . HIS A 1 272 ? -25.249 21.739 -1.987 1 93.34 272 HIS A N 1
ATOM 2180 C CA . HIS A 1 272 ? -26.285 22.742 -1.769 1 93.34 272 HIS A CA 1
ATOM 2181 C C . HIS A 1 272 ? -26.155 23.379 -0.39 1 93.34 272 HIS A C 1
ATOM 2183 O O . HIS A 1 272 ? -26.352 22.711 0.628 1 93.34 272 HIS A O 1
ATOM 2189 N N . LEU A 1 273 ? -25.943 24.637 -0.402 1 95.56 273 LEU A N 1
ATOM 2190 C CA . LEU A 1 273 ? -25.769 25.346 0.86 1 95.56 273 LEU A CA 1
ATOM 2191 C C . LEU A 1 273 ? -27.114 25.603 1.53 1 95.56 273 LEU A C 1
ATOM 2193 O O . LEU A 1 273 ? -28.092 25.94 0.859 1 95.56 273 LEU A O 1
ATOM 2197 N N . GLU A 1 274 ? -27.199 25.373 2.759 1 95.21 274 GLU A N 1
ATOM 2198 C CA . GLU A 1 274 ? -28.401 25.599 3.555 1 95.21 274 GLU A CA 1
ATOM 2199 C C . GLU A 1 274 ? -28.167 26.67 4.617 1 95.21 274 GLU A C 1
ATOM 2201 O O . GLU A 1 274 ? -27.277 26.533 5.459 1 95.21 274 GLU A O 1
ATOM 2206 N N . LYS A 1 275 ? -29 27.623 4.594 1 93.93 275 LYS A N 1
ATOM 2207 C CA . LYS A 1 275 ? -28.865 28.709 5.561 1 93.93 275 LYS A CA 1
ATOM 2208 C C . LYS A 1 275 ? -28.944 28.184 6.991 1 93.93 275 LYS A C 1
ATOM 2210 O O . LYS A 1 275 ? -29.835 27.398 7.321 1 93.93 275 LYS A O 1
ATOM 2215 N N . GLY A 1 276 ? -27.999 28.586 7.77 1 92.78 276 GLY A N 1
ATOM 2216 C CA . GLY A 1 276 ? -27.982 28.195 9.17 1 92.78 276 GLY A CA 1
ATOM 2217 C C . GLY A 1 276 ? -27.238 26.896 9.418 1 92.78 276 GLY A C 1
ATOM 2218 O O . GLY A 1 276 ? -26.938 26.555 10.564 1 92.78 276 GLY A O 1
ATOM 2219 N N . PHE A 1 277 ? -26.943 26.273 8.35 1 95.88 277 PHE A N 1
ATOM 2220 C CA . PHE A 1 277 ? -26.291 24.978 8.5 1 95.88 277 PHE A CA 1
ATOM 2221 C C . PHE A 1 277 ? -24.951 24.96 7.773 1 95.88 277 PHE A C 1
ATOM 2223 O O . PHE A 1 277 ? -23.939 24.539 8.337 1 95.88 277 PHE A O 1
ATOM 2230 N N . SER A 1 278 ? -24.901 25.388 6.578 1 96.36 278 SER A N 1
ATOM 2231 C CA . SER A 1 278 ? -23.677 25.351 5.784 1 96.36 278 SER A CA 1
ATOM 2232 C C . SER A 1 278 ? -23.36 26.72 5.193 1 96.36 278 SER A C 1
ATOM 2234 O O . SER A 1 278 ? -24.268 27.465 4.816 1 96.36 278 SER A O 1
ATOM 2236 N N . ARG A 1 279 ? -22.095 27.031 5.104 1 95.46 279 ARG A N 1
ATOM 2237 C CA . ARG A 1 279 ? -21.651 28.341 4.639 1 95.46 279 ARG A CA 1
ATOM 2238 C C . ARG A 1 279 ? -20.344 28.231 3.861 1 95.46 279 ARG A C 1
ATOM 2240 O O . ARG A 1 279 ? -19.441 27.491 4.255 1 95.46 279 ARG A O 1
ATOM 2247 N N . ASP A 1 280 ? -20.151 28.978 2.794 1 95.04 280 ASP A N 1
ATOM 2248 C CA . ASP A 1 280 ? -18.908 29.131 2.043 1 95.04 280 ASP A CA 1
ATOM 2249 C C . ASP A 1 280 ? -17.976 30.132 2.722 1 95.04 280 ASP A C 1
ATOM 2251 O O . ASP A 1 280 ? -18.3 31.316 2.829 1 95.04 280 ASP A O 1
ATOM 2255 N N . VAL A 1 281 ? -16.908 29.621 3.156 1 92.19 281 VAL A N 1
ATOM 2256 C CA . VAL A 1 281 ? -16.062 30.518 3.936 1 92.19 281 VAL A CA 1
ATOM 2257 C C . VAL A 1 281 ? -14.735 30.735 3.212 1 92.19 281 VAL A C 1
ATOM 2259 O O . VAL A 1 281 ? -13.74 31.124 3.829 1 92.19 281 VAL A O 1
ATOM 2262 N N . ARG A 1 282 ? -14.541 30.614 1.917 1 88.07 282 ARG A N 1
ATOM 2263 C CA . ARG A 1 282 ? -13.322 30.775 1.131 1 88.07 282 ARG A CA 1
ATOM 2264 C C . ARG A 1 282 ? -12.742 32.175 1.301 1 88.07 282 ARG A C 1
ATOM 2266 O O . ARG A 1 282 ? -11.523 32.345 1.353 1 88.07 282 ARG A O 1
ATOM 2273 N N . ASN A 1 283 ? -13.607 33.021 1.489 1 85.52 283 ASN A N 1
ATOM 2274 C CA . ASN A 1 283 ? -13.151 34.406 1.548 1 85.52 283 ASN A CA 1
ATOM 2275 C C . ASN A 1 283 ? -13.39 35.016 2.926 1 85.52 283 ASN A C 1
ATOM 2277 O O . ASN A 1 283 ? -13.46 36.238 3.065 1 85.52 283 ASN A O 1
ATOM 2281 N N . ILE A 1 284 ? -13.652 34.158 3.791 1 83.5 284 ILE A N 1
ATOM 2282 C CA . ILE A 1 284 ? -13.892 34.586 5.165 1 83.5 284 ILE A CA 1
ATOM 2283 C C . ILE A 1 284 ? -12.805 34.023 6.078 1 83.5 284 ILE A C 1
ATOM 2285 O O . ILE A 1 284 ? -12.436 32.852 5.965 1 83.5 284 ILE A O 1
ATOM 2289 N N . GLY A 1 285 ? -12.055 34.783 6.641 1 76.45 285 GLY A N 1
ATOM 2290 C CA . GLY A 1 285 ? -11.089 34.31 7.619 1 76.45 285 GLY A CA 1
ATOM 2291 C C . GLY A 1 285 ? -11.684 33.343 8.625 1 76.45 285 GLY A C 1
ATOM 2292 O O . GLY A 1 285 ? -12.796 33.552 9.113 1 76.45 285 GLY A O 1
ATOM 2293 N N . HIS A 1 286 ? -11.111 32.217 8.777 1 78.34 286 HIS A N 1
ATOM 2294 C CA . HIS A 1 286 ? -11.556 31.239 9.763 1 78.34 286 HIS A CA 1
ATOM 2295 C C . HIS A 1 286 ? -10.372 30.511 10.39 1 78.34 286 HIS A C 1
ATOM 2297 O O . HIS A 1 286 ? -9.251 30.589 9.884 1 78.34 286 HIS A O 1
ATOM 2303 N N . TRP A 1 287 ? -10.662 29.853 11.491 1 73.53 287 TRP A N 1
ATOM 2304 C CA . TRP A 1 287 ? -9.645 29.304 12.382 1 73.53 287 TRP A CA 1
ATOM 2305 C C . TRP A 1 287 ? -9.093 27.992 11.835 1 73.53 287 TRP A C 1
ATOM 2307 O O . TRP A 1 287 ? -7.893 27.726 11.937 1 73.53 287 TRP A O 1
ATOM 2317 N N . ALA A 1 288 ? -9.973 27.214 11.252 1 84.46 288 ALA A N 1
ATOM 2318 C CA . ALA A 1 288 ? -9.601 25.853 10.875 1 84.46 288 ALA A CA 1
ATOM 2319 C C . ALA A 1 288 ? -9.504 25.711 9.359 1 84.46 288 ALA A C 1
ATOM 2321 O O . ALA A 1 288 ? -9.692 26.684 8.625 1 84.46 288 ALA A O 1
ATOM 2322 N N . THR A 1 289 ? -9.022 24.613 8.942 1 88.4 289 THR A N 1
ATOM 2323 C CA . THR A 1 289 ? -8.795 24.417 7.514 1 88.4 289 THR A CA 1
ATOM 2324 C C . THR A 1 289 ? -10.044 23.86 6.839 1 88.4 289 THR A C 1
ATOM 2326 O O . THR A 1 289 ? -10.817 23.127 7.459 1 88.4 289 THR A O 1
ATOM 2329 N N . GLY A 1 290 ? -10.25 24.316 5.586 1 91.33 290 GLY A N 1
ATOM 2330 C CA . GLY A 1 290 ? -11.423 23.915 4.827 1 91.33 290 GLY A CA 1
ATOM 2331 C C . GLY A 1 290 ? -12.308 25.083 4.434 1 91.33 290 GLY A C 1
ATOM 2332 O O . GLY A 1 290 ? -12.476 26.028 5.207 1 91.33 290 GLY A O 1
ATOM 2333 N N . ASP A 1 291 ? -12.962 24.93 3.336 1 93.01 291 ASP A N 1
ATOM 2334 C CA . ASP A 1 291 ? -13.675 26.074 2.775 1 93.01 291 ASP A CA 1
ATOM 2335 C C . ASP A 1 291 ? -15.179 25.951 3.006 1 93.01 291 ASP A C 1
ATOM 2337 O O . ASP A 1 291 ? -15.941 26.859 2.667 1 93.01 291 ASP A O 1
ATOM 2341 N N . LEU A 1 292 ? -15.601 24.847 3.565 1 95.81 292 LEU A N 1
ATOM 2342 C CA . LEU A 1 292 ? -17.01 24.628 3.87 1 95.81 292 LEU A CA 1
ATOM 2343 C C . LEU A 1 292 ? -17.236 24.557 5.377 1 95.81 292 LEU A C 1
ATOM 2345 O O . LEU A 1 292 ? -16.687 23.682 6.05 1 95.81 292 LEU A O 1
ATOM 2349 N N . GLU A 1 293 ? -18.009 25.443 5.894 1 96.69 293 GLU A N 1
ATOM 2350 C CA . GLU A 1 293 ? -18.32 25.482 7.32 1 96.69 293 GLU A CA 1
ATOM 2351 C C . GLU A 1 293 ? -19.7 24.894 7.601 1 96.69 293 GLU A C 1
ATOM 2353 O O . GLU A 1 293 ? -20.674 25.235 6.928 1 96.69 293 GLU A O 1
ATOM 2358 N N . ILE A 1 294 ? -19.807 24.057 8.535 1 97.28 294 ILE A N 1
ATOM 2359 C CA . ILE A 1 294 ? -21.06 23.445 8.962 1 97.28 294 ILE A CA 1
ATOM 2360 C C . ILE A 1 294 ? -21.322 23.775 10.43 1 97.28 294 ILE A C 1
ATOM 2362 O O . ILE A 1 294 ? -20.422 23.671 11.266 1 97.28 294 ILE A O 1
ATOM 2366 N N . SER A 1 295 ? -22.538 24.167 10.681 1 96.87 295 SER A N 1
ATOM 2367 C CA . SER A 1 295 ? -22.947 24.404 12.062 1 96.87 295 SER A CA 1
ATOM 2368 C C . SER A 1 295 ? -23.537 23.145 12.688 1 96.87 295 SER A C 1
ATOM 2370 O O . SER A 1 295 ? -24.578 22.655 12.246 1 96.87 295 SER A O 1
ATOM 2372 N N . LEU A 1 296 ? -22.93 22.643 13.685 1 96.83 296 LEU A N 1
ATOM 2373 C CA . LEU A 1 296 ? -23.363 21.437 14.381 1 96.83 296 LEU A CA 1
ATOM 2374 C C . LEU A 1 296 ? -23.916 21.774 15.762 1 96.83 296 LEU A C 1
ATOM 2376 O O . LEU A 1 296 ? -23.151 22.033 16.694 1 96.83 296 LEU A O 1
ATOM 2380 N N . ARG A 1 297 ? -25.229 21.694 15.896 1 95.18 297 ARG A N 1
ATOM 2381 C CA . ARG A 1 297 ? -25.868 22.091 17.146 1 95.18 297 ARG A CA 1
ATOM 2382 C C . ARG A 1 297 ? -26.632 20.925 17.765 1 95.18 297 ARG A C 1
ATOM 2384 O O . ARG A 1 297 ? -26.797 20.862 18.985 1 95.18 297 ARG A O 1
ATOM 2391 N N . THR A 1 298 ? -27.096 20.054 16.878 1 94.51 298 THR A N 1
ATOM 2392 C CA . THR A 1 298 ? -27.948 18.966 17.346 1 94.51 298 THR A CA 1
ATOM 2393 C C . THR A 1 298 ? -27.536 17.644 16.706 1 94.51 298 THR A C 1
ATOM 2395 O O . THR A 1 298 ? -26.679 17.617 15.821 1 94.51 298 THR A O 1
ATOM 2398 N N . LEU A 1 299 ? -28.234 16.6 17.195 1 94.21 299 LEU A N 1
ATOM 2399 C CA . LEU A 1 299 ? -28.001 15.281 16.615 1 94.21 299 LEU A CA 1
ATOM 2400 C C . LEU A 1 299 ? -28.573 15.199 15.204 1 94.21 299 LEU A C 1
ATOM 2402 O O . LEU A 1 299 ? -28.044 14.475 14.357 1 94.21 299 LEU A O 1
ATOM 2406 N N . THR A 1 300 ? -29.598 15.937 15.009 1 95.04 300 THR A N 1
ATOM 2407 C CA . THR A 1 300 ? -30.161 16.004 13.665 1 95.04 300 THR A CA 1
ATOM 2408 C C . THR A 1 300 ? -29.161 16.62 12.691 1 95.04 300 THR A C 1
ATOM 2410 O O . THR A 1 300 ? -29.024 16.154 11.557 1 95.04 300 THR A O 1
ATOM 2413 N N . ASP A 1 301 ? -28.462 17.662 13.154 1 96.23 301 ASP A N 1
ATOM 2414 C CA . ASP A 1 301 ? -27.406 18.254 12.339 1 96.23 301 ASP A CA 1
ATOM 2415 C C . ASP A 1 301 ? -26.323 17.228 12.013 1 96.23 301 ASP A C 1
ATOM 2417 O O . ASP A 1 301 ? -25.787 17.215 10.903 1 96.23 301 ASP A O 1
ATOM 2421 N N . LEU A 1 302 ? -26.012 16.429 13.01 1 96.91 302 LEU A N 1
ATOM 2422 C CA . LEU A 1 302 ? -24.978 15.417 12.825 1 96.91 302 LEU A CA 1
ATOM 2423 C C . LEU A 1 302 ? -25.374 14.428 11.734 1 96.91 302 LEU A C 1
ATOM 2425 O O . LEU A 1 302 ? -24.545 14.048 10.904 1 96.91 302 LEU A O 1
ATOM 2429 N N . ASP A 1 303 ? -26.567 14.036 11.736 1 96.38 303 ASP A N 1
ATOM 2430 C CA . ASP A 1 303 ? -27.046 13.103 10.72 1 96.38 303 ASP A CA 1
ATOM 2431 C C . ASP A 1 303 ? -26.911 13.698 9.32 1 96.38 303 ASP A C 1
ATOM 2433 O O . ASP A 1 303 ? -26.576 12.99 8.369 1 96.38 303 ASP A O 1
ATOM 2437 N N . LYS A 1 304 ? -27.143 15.009 9.248 1 95.93 304 LYS A N 1
ATOM 2438 C CA . LYS A 1 304 ? -26.987 15.711 7.978 1 95.93 304 LYS A CA 1
ATOM 2439 C C . LYS A 1 304 ? -25.514 15.842 7.6 1 95.93 304 LYS A C 1
ATOM 2441 O O . LYS A 1 304 ? -25.171 15.865 6.416 1 95.93 304 LYS A O 1
ATOM 2446 N N . LEU A 1 305 ? -24.692 15.956 8.572 1 97.33 305 LEU A N 1
ATOM 2447 C CA . LEU A 1 305 ? -23.264 16.197 8.396 1 97.33 305 LEU A CA 1
ATOM 2448 C C . LEU A 1 305 ? -22.544 14.919 7.98 1 97.33 305 LEU A C 1
ATOM 2450 O O . LEU A 1 305 ? -21.55 14.97 7.253 1 97.33 305 LEU A O 1
ATOM 2454 N N . LYS A 1 306 ? -23.029 13.77 8.329 1 96.94 306 LYS A N 1
ATOM 2455 C CA . LYS A 1 306 ? -22.337 12.495 8.163 1 96.94 306 LYS A CA 1
ATOM 2456 C C . LYS A 1 306 ? -22.027 12.226 6.694 1 96.94 306 LYS A C 1
ATOM 2458 O O . LYS A 1 306 ? -20.888 11.913 6.341 1 96.94 306 LYS A O 1
ATOM 2463 N N . PRO A 1 307 ? -22.947 12.429 5.78 1 95.52 307 PRO A N 1
ATOM 2464 C CA . PRO A 1 307 ? -22.625 12.191 4.372 1 95.52 307 PRO A CA 1
ATOM 2465 C C . PRO A 1 307 ? -21.536 13.126 3.849 1 95.52 307 PRO A C 1
ATOM 2467 O O . PRO A 1 307 ? -20.738 12.733 2.994 1 95.52 307 PRO A O 1
ATOM 2470 N N . LEU A 1 308 ? -21.493 14.293 4.353 1 96.35 308 LEU A N 1
ATOM 2471 C CA . LEU A 1 308 ? -20.479 15.255 3.932 1 96.35 308 LEU A CA 1
ATOM 2472 C C . LEU A 1 308 ? -19.106 14.869 4.472 1 96.35 308 LEU A C 1
ATOM 2474 O O . LEU A 1 308 ? -18.097 15.022 3.78 1 96.35 308 LEU A O 1
ATOM 2478 N N . LEU A 1 309 ? -19.12 14.401 5.669 1 96.47 309 LEU A N 1
ATOM 2479 C CA . LEU A 1 309 ? -17.878 13.925 6.267 1 96.47 309 LEU A CA 1
ATOM 2480 C C . LEU A 1 309 ? -17.321 12.737 5.489 1 96.47 309 LEU A C 1
ATOM 2482 O O . LEU A 1 309 ? -16.113 12.654 5.255 1 96.47 309 LEU A O 1
ATOM 2486 N N . GLU A 1 310 ? -18.193 11.852 5.078 1 93.62 310 GLU A N 1
ATOM 2487 C CA . GLU A 1 310 ? -17.785 10.7 4.279 1 93.62 310 GLU A CA 1
ATOM 2488 C C . GLU A 1 310 ? -17.167 11.139 2.955 1 93.62 310 GLU A C 1
ATOM 2490 O O . GLU A 1 310 ? -16.141 10.6 2.533 1 93.62 310 GLU A O 1
ATOM 2495 N N . ARG A 1 311 ? -17.786 12.084 2.415 1 92.86 311 ARG A N 1
ATOM 2496 C CA . ARG A 1 311 ? -17.279 12.594 1.145 1 92.86 311 ARG A CA 1
ATOM 2497 C C . ARG A 1 311 ? -15.923 13.267 1.327 1 92.86 311 ARG A C 1
ATOM 2499 O O . ARG A 1 311 ? -15.015 13.076 0.514 1 92.86 311 ARG A O 1
ATOM 2506 N N . ALA A 1 312 ? -15.814 14.082 2.368 1 93.84 312 ALA A N 1
ATOM 2507 C CA . ALA A 1 312 ? -14.545 14.746 2.655 1 93.84 312 ALA A CA 1
ATOM 2508 C C . ALA A 1 312 ? -13.427 13.727 2.858 1 93.84 312 ALA A C 1
ATOM 2510 O O . ALA A 1 312 ? -12.308 13.921 2.376 1 93.84 312 ALA A O 1
ATOM 2511 N N . TYR A 1 313 ? -13.772 12.644 3.513 1 91 313 TYR A N 1
ATOM 2512 C CA . TYR A 1 313 ? -12.831 11.557 3.757 1 91 313 TYR A CA 1
ATOM 2513 C C . TYR A 1 313 ? -12.417 10.89 2.451 1 91 313 TYR A C 1
ATOM 2515 O O . TYR A 1 313 ? -11.226 10.69 2.199 1 91 313 TYR A O 1
ATOM 2523 N N . GLN A 1 314 ? -13.345 10.653 1.576 1 83.77 314 GLN A N 1
ATOM 2524 C CA . GLN A 1 314 ? -13.103 9.942 0.325 1 83.77 314 GLN A CA 1
ATOM 2525 C C . GLN A 1 314 ? -12.295 10.796 -0.647 1 83.77 314 GLN A C 1
ATOM 2527 O O . GLN A 1 314 ? -11.479 10.275 -1.41 1 83.77 314 GLN A O 1
ATOM 2532 N N . GLU A 1 315 ? -12.528 12.082 -0.5 1 83.57 315 GLU A N 1
ATOM 2533 C CA . GLU A 1 315 ? -11.898 12.974 -1.468 1 83.57 315 GLU A CA 1
ATOM 2534 C C . GLU A 1 315 ? -10.542 13.463 -0.967 1 83.57 315 GLU A C 1
ATOM 2536 O O . GLU A 1 315 ? -9.833 14.178 -1.678 1 83.57 315 GLU A O 1
ATOM 2541 N N . SER A 1 316 ? -10.237 13.121 0.233 1 82.47 316 SER A N 1
ATOM 2542 C CA . SER A 1 316 ? -8.988 13.6 0.817 1 82.47 316 SER A CA 1
ATOM 2543 C C . SER A 1 316 ? -7.804 12.756 0.359 1 82.47 316 SER A C 1
ATOM 2545 O O . SER A 1 316 ? -7.967 11.584 0.013 1 82.47 316 SER A O 1
ATOM 2547 N N . MET B 1 1 ? -5.75 0.267 7.21 1 49.2 1 MET B N 1
ATOM 2548 C CA . MET B 1 1 ? -5.462 0.253 5.779 1 49.2 1 MET B CA 1
ATOM 2549 C C . MET B 1 1 ? -4.521 1.391 5.401 1 49.2 1 MET B C 1
ATOM 2551 O O . MET B 1 1 ? -4.548 2.456 6.02 1 49.2 1 MET B O 1
ATOM 2555 N N . SER B 1 2 ? -3.403 1.04 4.791 1 60.49 2 SER B N 1
ATOM 2556 C CA . SER B 1 2 ? -2.399 2.026 4.406 1 60.49 2 SER B CA 1
ATOM 2557 C C . SER B 1 2 ? -2.987 3.076 3.468 1 60.49 2 SER B C 1
ATOM 2559 O O . SER B 1 2 ? -3.845 2.765 2.639 1 60.49 2 SER B O 1
ATOM 2561 N N . ASP B 1 3 ? -3.047 4.362 3.883 1 80.29 3 ASP B N 1
ATOM 2562 C CA . ASP B 1 3 ? -3.439 5.48 3.03 1 80.29 3 ASP B CA 1
ATOM 2563 C C . ASP B 1 3 ? -2.446 5.672 1.886 1 80.29 3 ASP B C 1
ATOM 2565 O O . ASP B 1 3 ? -1.268 5.95 2.119 1 80.29 3 ASP B O 1
ATOM 2569 N N . ILE B 1 4 ? -2.847 5.172 0.63 1 89.32 4 ILE B N 1
ATOM 2570 C CA . ILE B 1 4 ? -2.017 5.297 -0.564 1 89.32 4 ILE B CA 1
ATOM 2571 C C . ILE B 1 4 ? -2.539 6.435 -1.438 1 89.32 4 ILE B C 1
ATOM 2573 O O . ILE B 1 4 ? -3.746 6.548 -1.665 1 89.32 4 ILE B O 1
ATOM 2577 N N . LYS B 1 5 ? -1.64 7.327 -1.803 1 92.44 5 LYS B N 1
ATOM 2578 C CA . LYS B 1 5 ? -1.953 8.393 -2.751 1 92.44 5 LYS B CA 1
ATOM 2579 C C . LYS B 1 5 ? -1.061 8.31 -3.986 1 92.44 5 LYS B C 1
ATOM 2581 O O . LYS B 1 5 ? 0.127 8 -3.881 1 92.44 5 LYS B O 1
ATOM 2586 N N . LEU B 1 6 ? -1.646 8.525 -5.081 1 95.15 6 LEU B N 1
ATOM 2587 C CA . LEU B 1 6 ? -0.916 8.543 -6.344 1 95.15 6 LEU B CA 1
ATOM 2588 C C . LEU B 1 6 ? -0.943 9.934 -6.968 1 95.15 6 LEU B C 1
ATOM 2590 O O . LEU B 1 6 ? -1.986 10.591 -6.985 1 95.15 6 LEU B O 1
ATOM 2594 N N . PHE B 1 7 ? 0.209 10.383 -7.396 1 96.45 7 PHE B N 1
ATOM 2595 C CA . PHE B 1 7 ? 0.336 11.712 -7.981 1 96.45 7 PHE B CA 1
ATOM 2596 C C . PHE B 1 7 ? 0.942 11.633 -9.377 1 96.45 7 PHE B C 1
ATOM 2598 O O . PHE B 1 7 ? 1.794 10.782 -9.643 1 96.45 7 PHE B O 1
ATOM 2605 N N . ARG B 1 8 ? 0.463 12.49 -10.226 1 96.14 8 ARG B N 1
ATOM 2606 C CA . ARG B 1 8 ? 1.132 12.748 -11.497 1 96.14 8 ARG B CA 1
ATOM 2607 C C . ARG B 1 8 ? 1.929 14.047 -11.443 1 96.14 8 ARG B C 1
ATOM 2609 O O . ARG B 1 8 ? 1.455 15.05 -10.906 1 96.14 8 ARG B O 1
ATOM 2616 N N . PHE B 1 9 ? 3.142 14.01 -11.857 1 94.56 9 PHE B N 1
ATOM 2617 C CA . PHE B 1 9 ? 3.959 15.216 -11.79 1 94.56 9 PHE B CA 1
ATOM 2618 C C . PHE B 1 9 ? 4.634 15.488 -13.129 1 94.56 9 PHE B C 1
ATOM 2620 O O . PHE B 1 9 ? 4.808 14.575 -13.939 1 94.56 9 PHE B O 1
ATOM 2627 N N . SER B 1 10 ? 4.838 16.719 -13.446 1 91.59 10 SER B N 1
ATOM 2628 C CA . SER B 1 10 ? 5.568 17.2 -14.614 1 91.59 10 SER B CA 1
ATOM 2629 C C . SER B 1 10 ? 6.409 18.426 -14.274 1 91.59 10 SER B C 1
ATOM 2631 O O . SER B 1 10 ? 6.525 18.801 -13.105 1 91.59 10 SER B O 1
ATOM 2633 N N . SER B 1 11 ? 7.078 18.955 -15.208 1 86.03 11 SER B N 1
ATOM 2634 C CA . SER B 1 11 ? 7.843 20.183 -15.014 1 86.03 11 SER B CA 1
ATOM 2635 C C . SER B 1 11 ? 6.931 21.352 -14.657 1 86.03 11 SER B C 1
ATOM 2637 O O . SER B 1 11 ? 7.37 22.319 -14.031 1 86.03 11 SER B O 1
ATOM 2639 N N . GLU B 1 12 ? 5.645 21.247 -14.963 1 87.21 12 GLU B N 1
ATOM 2640 C CA . GLU B 1 12 ? 4.701 22.349 -14.799 1 87.21 12 GLU B CA 1
ATOM 2641 C C . GLU B 1 12 ? 3.955 22.244 -13.472 1 87.21 12 GLU B C 1
ATOM 2643 O O . GLU B 1 12 ? 3.348 23.215 -13.016 1 87.21 12 GLU B O 1
ATOM 2648 N N . GLY B 1 13 ? 4.004 21.032 -12.944 1 92.46 13 GLY B N 1
ATOM 2649 C CA . GLY B 1 13 ? 3.278 20.908 -11.689 1 92.46 13 GLY B CA 1
ATOM 2650 C C . GLY B 1 13 ? 2.951 19.471 -11.329 1 92.46 13 GLY B C 1
ATOM 2651 O O . GLY B 1 13 ? 3.466 18.538 -11.948 1 92.46 13 GLY B O 1
ATOM 2652 N N . ALA B 1 14 ? 2.244 19.319 -10.23 1 94.15 14 ALA B N 1
ATOM 2653 C CA . ALA B 1 14 ? 1.821 18.002 -9.761 1 94.15 14 ALA B CA 1
ATOM 2654 C C . ALA B 1 14 ? 0.348 18.009 -9.361 1 94.15 14 ALA B C 1
ATOM 2656 O O . ALA B 1 14 ? -0.195 19.051 -8.989 1 94.15 14 ALA B O 1
ATOM 2657 N N . SER B 1 15 ? -0.296 16.894 -9.517 1 93.9 15 SER B N 1
ATOM 2658 C CA . SER B 1 15 ? -1.694 16.754 -9.124 1 93.9 15 SER B CA 1
ATOM 2659 C C . SER B 1 15 ? -1.974 15.362 -8.566 1 93.9 15 SER B C 1
ATOM 2661 O O . SER B 1 15 ? -1.408 14.373 -9.037 1 93.9 15 SER B O 1
ATOM 2663 N N . ALA B 1 16 ? -2.798 15.371 -7.615 1 91.75 16 ALA B N 1
ATOM 2664 C CA . ALA B 1 16 ? -3.237 14.096 -7.053 1 91.75 16 ALA B CA 1
ATOM 2665 C C . ALA B 1 16 ? -4.212 13.39 -7.991 1 91.75 16 ALA B C 1
ATOM 2667 O O . ALA B 1 16 ? -5.086 14.028 -8.583 1 91.75 16 ALA B O 1
ATOM 2668 N N . LEU B 1 17 ? -4.015 12.114 -8.179 1 93.3 17 LEU B N 1
ATOM 2669 C CA . LEU B 1 17 ? -4.975 11.306 -8.922 1 93.3 17 LEU B CA 1
ATOM 2670 C C . LEU B 1 17 ? -6.023 10.711 -7.988 1 93.3 17 LEU B C 1
ATOM 2672 O O . LEU B 1 17 ? -5.682 10.019 -7.026 1 93.3 17 LEU B O 1
ATOM 2676 N N . PRO B 1 18 ? -7.225 11.025 -8.244 1 88.22 18 PRO B N 1
ATOM 2677 C CA . PRO B 1 18 ? -8.267 10.514 -7.35 1 88.22 18 PRO B CA 1
ATOM 2678 C C . PRO B 1 18 ? -8.348 8.99 -7.349 1 88.22 18 PRO B C 1
ATOM 2680 O O . PRO B 1 18 ? -8.185 8.358 -8.396 1 88.22 18 PRO B O 1
ATOM 2683 N N . ALA B 1 19 ? -8.508 8.505 -6.221 1 89.07 19 ALA B N 1
ATOM 2684 C CA . ALA B 1 19 ? -8.708 7.069 -6.048 1 89.07 19 ALA B CA 1
ATOM 2685 C C . ALA B 1 19 ? -10.192 6.716 -6.057 1 89.07 19 ALA B C 1
ATOM 2687 O O . ALA B 1 19 ? -11.013 7.444 -5.493 1 89.07 19 ALA B O 1
ATOM 2688 N N . ARG B 1 20 ? -10.49 5.617 -6.72 1 88.82 20 ARG B N 1
ATOM 2689 C CA . ARG B 1 20 ? -11.883 5.183 -6.684 1 88.82 20 ARG B CA 1
ATOM 2690 C C . ARG B 1 20 ? -11.985 3.662 -6.737 1 88.82 20 ARG B C 1
ATOM 2692 O O . ARG B 1 20 ? -11.04 2.986 -7.148 1 88.82 20 ARG B O 1
ATOM 2699 N N . THR B 1 21 ? -13.058 3.208 -6.285 1 88.82 21 THR B N 1
ATOM 2700 C CA . THR B 1 21 ? -13.418 1.806 -6.467 1 88.82 21 THR B CA 1
ATOM 2701 C C . THR B 1 21 ? -14.386 1.643 -7.635 1 88.82 21 THR B C 1
ATOM 2703 O O . THR B 1 21 ? -14.903 2.63 -8.162 1 88.82 21 THR B O 1
ATOM 2706 N N . ALA B 1 22 ? -14.515 0.421 -8.06 1 90.69 22 ALA B N 1
ATOM 2707 C CA . ALA B 1 22 ? -15.431 0.147 -9.164 1 90.69 22 ALA B CA 1
ATOM 2708 C C . ALA B 1 22 ? -16.843 0.623 -8.836 1 90.69 22 ALA B C 1
ATOM 2710 O O . ALA B 1 22 ? -17.297 0.501 -7.696 1 90.69 22 ALA B O 1
ATOM 2711 N N . LEU B 1 23 ? -17.486 1.173 -9.771 1 85.04 23 LEU B N 1
ATOM 2712 C CA . LEU B 1 23 ? -18.862 1.616 -9.579 1 85.04 23 LEU B CA 1
ATOM 2713 C C . LEU B 1 23 ? -19.798 0.425 -9.403 1 85.04 23 LEU B C 1
ATOM 2715 O O . LEU B 1 23 ? -20.729 0.476 -8.596 1 85.04 23 LEU B O 1
ATOM 2719 N N . VAL B 1 24 ? -19.556 -0.546 -10.175 1 86.92 24 VAL B N 1
ATOM 2720 C CA . VAL B 1 24 ? -20.279 -1.81 -10.079 1 86.92 24 VAL B CA 1
ATOM 2721 C C . VAL B 1 24 ? -19.29 -2.974 -10.101 1 86.92 24 VAL B C 1
ATOM 2723 O O . VAL B 1 24 ? -18.216 -2.873 -10.699 1 86.92 24 VAL B O 1
ATOM 2726 N N . GLU B 1 25 ? -19.632 -4.039 -9.483 1 90.39 25 GLU B N 1
ATOM 2727 C CA . GLU B 1 25 ? -18.751 -5.196 -9.361 1 90.39 25 GLU B CA 1
ATOM 2728 C C . GLU B 1 25 ? -18.381 -5.756 -10.732 1 90.39 25 GLU B C 1
ATOM 2730 O O . GLU B 1 25 ? -17.258 -6.22 -10.936 1 90.39 25 GLU B O 1
ATOM 2735 N N . ARG B 1 26 ? -19.253 -5.751 -11.693 1 92.29 26 ARG B N 1
ATOM 2736 C CA . ARG B 1 26 ? -19.039 -6.287 -13.034 1 92.29 26 ARG B CA 1
ATOM 2737 C C . ARG B 1 26 ? -17.886 -5.573 -13.731 1 92.29 26 ARG B C 1
ATOM 2739 O O . ARG B 1 26 ? -17.157 -6.181 -14.517 1 92.29 26 ARG B O 1
ATOM 2746 N N . GLU B 1 27 ? -17.727 -4.321 -13.445 1 93.39 27 GLU B N 1
ATOM 2747 C CA . GLU B 1 27 ? -16.615 -3.56 -14.007 1 93.39 27 GLU B CA 1
ATOM 2748 C C . GLU B 1 27 ? -15.274 -4.189 -13.64 1 93.39 27 GLU B C 1
ATOM 2750 O O . GLU B 1 27 ? -14.43 -4.415 -14.509 1 93.39 27 GLU B O 1
ATOM 2755 N N . LEU B 1 28 ? -15.15 -4.444 -12.399 1 94.9 28 LEU B N 1
ATOM 2756 C CA . LEU B 1 28 ? -13.93 -5.072 -11.905 1 94.9 28 LEU B CA 1
ATOM 2757 C C . LEU B 1 28 ? -13.764 -6.471 -12.487 1 94.9 28 LEU B C 1
ATOM 2759 O O . LEU B 1 28 ? -12.678 -6.833 -12.946 1 94.9 28 LEU B O 1
ATOM 2763 N N . HIS B 1 29 ? -14.856 -7.178 -12.479 1 95.49 29 HIS B N 1
ATOM 2764 C CA . HIS B 1 29 ? -14.878 -8.547 -12.981 1 95.49 29 HIS B CA 1
ATOM 2765 C C . HIS B 1 29 ? -14.393 -8.612 -14.425 1 95.49 29 HIS B C 1
ATOM 2767 O O . HIS B 1 29 ? -13.473 -9.37 -14.742 1 95.49 29 HIS B O 1
ATOM 2773 N N . ASP B 1 30 ? -14.961 -7.821 -15.252 1 95.34 30 ASP B N 1
ATOM 2774 C CA . ASP B 1 30 ? -14.651 -7.813 -16.678 1 95.34 30 ASP B CA 1
ATOM 2775 C C . ASP B 1 30 ? -13.207 -7.381 -16.924 1 95.34 30 ASP B C 1
ATOM 2777 O O . ASP B 1 30 ? -12.506 -7.98 -17.742 1 95.34 30 ASP B O 1
ATOM 2781 N N . LEU B 1 31 ? -12.818 -6.396 -16.24 1 96.02 31 LEU B N 1
ATOM 2782 C CA . LEU B 1 31 ? -11.46 -5.89 -16.408 1 96.02 31 LEU B CA 1
ATOM 2783 C C . LEU B 1 31 ? -10.434 -6.946 -16.011 1 96.02 31 LEU B C 1
ATOM 2785 O O . LEU B 1 31 ? -9.463 -7.178 -16.735 1 96.02 31 LEU B O 1
ATOM 2789 N N . MET B 1 32 ? -10.649 -7.599 -14.885 1 96.42 32 MET B N 1
ATOM 2790 C CA . MET B 1 32 ? -9.722 -8.599 -14.364 1 96.42 32 MET B CA 1
ATOM 2791 C C . MET B 1 32 ? -9.604 -9.782 -15.319 1 96.42 32 MET B C 1
ATOM 2793 O O . MET B 1 32 ? -8.498 -10.24 -15.614 1 96.42 32 MET B O 1
ATOM 2797 N N . GLU B 1 33 ? -10.722 -10.224 -15.801 1 96.54 33 GLU B N 1
ATOM 2798 C CA . GLU B 1 33 ? -10.7 -11.383 -16.689 1 96.54 33 GLU B CA 1
ATOM 2799 C C . GLU B 1 33 ? -10.031 -11.047 -18.018 1 96.54 33 GLU B C 1
ATOM 2801 O O . GLU B 1 33 ? -9.325 -11.88 -18.592 1 96.54 33 GLU B O 1
ATOM 2806 N N . LYS B 1 34 ? -10.288 -9.845 -18.457 1 96.13 34 LYS B N 1
ATOM 2807 C CA . LYS B 1 34 ? -9.728 -9.418 -19.736 1 96.13 34 LYS B CA 1
ATOM 2808 C C . LYS B 1 34 ? -8.205 -9.361 -19.677 1 96.13 34 LYS B C 1
ATOM 2810 O O . LYS B 1 34 ? -7.529 -9.663 -20.663 1 96.13 34 LYS B O 1
ATOM 2815 N N . HIS B 1 35 ? -7.656 -8.972 -18.523 1 96.06 35 HIS B N 1
ATOM 2816 C CA . HIS B 1 35 ? -6.215 -8.774 -18.414 1 96.06 35 HIS B CA 1
ATOM 2817 C C . HIS B 1 35 ? -5.624 -9.633 -17.301 1 96.06 35 HIS B C 1
ATOM 2819 O O . HIS B 1 35 ? -4.665 -9.227 -16.641 1 96.06 35 HIS B O 1
ATOM 2825 N N . MET B 1 36 ? -6.201 -10.752 -17.053 1 95.93 36 MET B N 1
ATOM 2826 C CA . MET B 1 36 ? -5.88 -11.601 -15.909 1 95.93 36 MET B CA 1
ATOM 2827 C C . MET B 1 36 ? -4.422 -12.045 -15.952 1 95.93 36 MET B C 1
ATOM 2829 O O . MET B 1 36 ? -3.742 -12.058 -14.924 1 95.93 36 MET B O 1
ATOM 2833 N N . GLN B 1 37 ? -3.951 -12.37 -17.11 1 94.02 37 GLN B N 1
ATOM 2834 C CA . GLN B 1 37 ? -2.563 -12.794 -17.257 1 94.02 37 GLN B CA 1
ATOM 2835 C C . GLN B 1 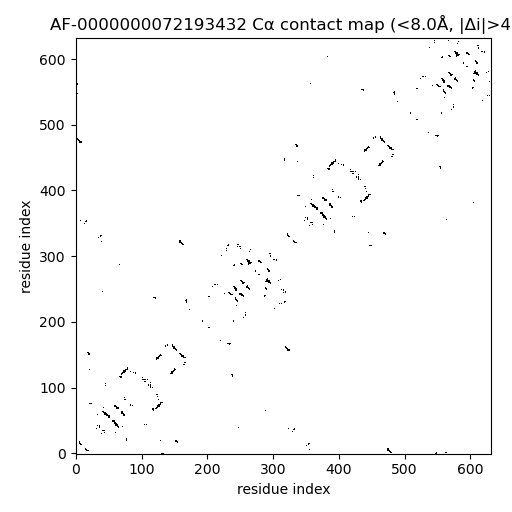37 ? -1.602 -11.671 -16.878 1 94.02 37 GLN B C 1
ATOM 2837 O O . GLN B 1 37 ? -0.63 -11.897 -16.154 1 94.02 37 GLN B O 1
ATOM 2842 N N . CYS B 1 38 ? -1.85 -10.519 -17.279 1 93.65 38 CYS B N 1
ATOM 2843 C CA . CYS B 1 38 ? -0.999 -9.368 -17 1 93.65 38 CYS B CA 1
ATOM 2844 C C . CYS B 1 38 ? -1.081 -8.972 -15.531 1 93.65 38 CYS B C 1
ATOM 2846 O O . CYS B 1 38 ? -0.055 -8.753 -14.884 1 93.65 38 CYS B O 1
ATOM 2848 N N . PHE B 1 39 ? -2.28 -8.964 -14.982 1 95.19 39 PHE B N 1
ATOM 2849 C CA . PHE B 1 39 ? -2.505 -8.469 -13.629 1 95.19 39 PHE B CA 1
ATOM 2850 C C . PHE B 1 39 ? -2 -9.469 -12.596 1 95.19 39 PHE B C 1
ATOM 2852 O O . PHE B 1 39 ? -1.405 -9.081 -11.588 1 95.19 39 PHE B O 1
ATOM 2859 N N . LEU B 1 40 ? -2.19 -10.773 -12.917 1 94.46 40 LEU B N 1
ATOM 2860 C CA . LEU B 1 40 ? -2.054 -11.732 -11.827 1 94.46 40 LEU B CA 1
ATOM 2861 C C . LEU B 1 40 ? -1.188 -12.915 -12.248 1 94.46 40 LEU B C 1
ATOM 2863 O O . LEU B 1 40 ? -0.874 -13.783 -11.43 1 94.46 40 LEU B O 1
ATOM 2867 N N . GLY B 1 41 ? -0.807 -13.021 -13.545 1 93.16 41 GLY B N 1
ATOM 2868 C CA . GLY B 1 41 ? -0.082 -14.183 -14.035 1 93.16 41 GLY B CA 1
ATOM 2869 C C . GLY B 1 41 ? -0.927 -15.443 -14.07 1 93.16 41 GLY B C 1
ATOM 2870 O O . GLY B 1 41 ? -0.426 -16.54 -13.816 1 93.16 41 GLY B O 1
ATOM 2871 N N . ILE B 1 42 ? -2.233 -15.247 -14.335 1 96.48 42 ILE B N 1
ATOM 2872 C CA . ILE B 1 42 ? -3.188 -16.35 -14.321 1 96.48 42 ILE B CA 1
ATOM 2873 C C . ILE B 1 42 ? -3.867 -16.46 -15.685 1 96.48 42 ILE B C 1
ATOM 2875 O O . ILE B 1 42 ? -4.305 -15.456 -16.251 1 96.48 42 ILE B O 1
ATOM 2879 N N . ARG B 1 43 ? -3.925 -17.631 -16.237 1 96.89 43 ARG B N 1
ATOM 2880 C CA . ARG B 1 43 ? -4.702 -17.892 -17.445 1 96.89 43 ARG B CA 1
ATOM 2881 C C . ARG B 1 43 ? -6.178 -18.087 -17.116 1 96.89 43 ARG B C 1
ATOM 2883 O O . ARG B 1 43 ? -6.521 -18.839 -16.201 1 96.89 43 ARG B O 1
ATOM 2890 N N . PHE B 1 44 ? -7.014 -17.475 -17.89 1 97.54 44 PHE B N 1
ATOM 2891 C CA . PHE B 1 44 ? -8.453 -17.536 -17.665 1 97.54 44 PHE B CA 1
ATOM 2892 C C . PHE B 1 44 ? -9.008 -18.896 -18.074 1 97.54 44 PHE B C 1
ATOM 2894 O O . PHE B 1 44 ? -8.683 -19.407 -19.147 1 97.54 44 PHE B O 1
ATOM 2901 N N . VAL B 1 45 ? -9.907 -19.51 -17.257 1 97.84 45 VAL B N 1
ATOM 2902 C CA . VAL B 1 45 ? -10.467 -20.822 -17.563 1 97.84 45 VAL B CA 1
ATOM 2903 C C . VAL B 1 45 ? -11.979 -20.711 -17.739 1 97.84 45 VAL B C 1
ATOM 2905 O O . VAL B 1 45 ? -12.528 -21.164 -18.747 1 97.84 45 VAL B O 1
ATOM 2908 N N . ALA B 1 46 ? -12.653 -20.077 -16.726 1 97.45 46 ALA B N 1
ATOM 2909 C CA . ALA B 1 46 ? -14.109 -20.045 -16.837 1 97.45 46 ALA B CA 1
ATOM 2910 C C . ALA B 1 46 ? -14.687 -18.827 -16.121 1 97.45 46 ALA B C 1
ATOM 2912 O O . ALA B 1 46 ? -14.156 -18.392 -15.097 1 97.45 46 ALA B O 1
ATOM 2913 N N . HIS B 1 47 ? -15.734 -18.344 -16.654 1 96.63 47 HIS B N 1
ATOM 2914 C CA . HIS B 1 47 ? -16.51 -17.228 -16.127 1 96.63 47 HIS B CA 1
ATOM 2915 C C . HIS B 1 47 ? -17.765 -17.718 -15.411 1 96.63 47 HIS B C 1
ATOM 2917 O O . HIS B 1 47 ? -18.533 -18.507 -15.966 1 96.63 47 HIS B O 1
ATOM 2923 N N . GLU B 1 48 ? -18.001 -17.287 -14.181 1 95.09 48 GLU B N 1
ATOM 2924 C CA . GLU B 1 48 ? -19.214 -17.583 -13.426 1 95.09 48 GLU B CA 1
ATOM 2925 C C . GLU B 1 48 ? -19.568 -19.065 -13.509 1 95.09 48 GLU B C 1
ATOM 2927 O O . GLU B 1 48 ? -20.685 -19.421 -13.891 1 95.09 48 GLU B O 1
ATOM 2932 N N . PHE B 1 49 ? -18.671 -19.846 -13.081 1 94.31 49 PHE B N 1
ATOM 2933 C CA . PHE B 1 49 ? -18.81 -21.294 -13.172 1 94.31 49 PHE B CA 1
ATOM 2934 C C . PHE B 1 49 ? -19.78 -21.813 -12.118 1 94.31 49 PHE B C 1
ATOM 2936 O O . PHE B 1 49 ? -19.548 -21.648 -10.918 1 94.31 49 PHE B O 1
ATOM 2943 N N . SER B 1 50 ? -20.838 -22.437 -12.537 1 91.91 50 SER B N 1
ATOM 2944 C CA . SER B 1 50 ? -21.868 -22.957 -11.644 1 91.91 50 SER B CA 1
ATOM 2945 C C . SER B 1 50 ? -21.389 -24.209 -10.917 1 91.91 50 SER B C 1
ATOM 2947 O O . SER B 1 50 ? -20.776 -25.089 -11.524 1 91.91 50 SER B O 1
ATOM 2949 N N . THR B 1 51 ? -21.666 -24.295 -9.645 1 86.52 51 THR B N 1
ATOM 2950 C CA . THR B 1 51 ? -21.252 -25.442 -8.845 1 86.52 51 THR B CA 1
ATOM 2951 C C . THR B 1 51 ? -22.39 -26.45 -8.714 1 86.52 51 THR B C 1
ATOM 2953 O O . THR B 1 51 ? -22.396 -27.273 -7.796 1 86.52 51 THR B O 1
ATOM 2956 N N . GLY B 1 52 ? -23.323 -26.36 -9.593 1 82.33 52 GLY B N 1
ATOM 2957 C CA . GLY B 1 52 ? -24.375 -27.36 -9.688 1 82.33 52 GLY B CA 1
ATOM 2958 C C . GLY B 1 52 ? -25.553 -27.075 -8.776 1 82.33 52 GLY B C 1
ATOM 2959 O O . GLY B 1 52 ? -25.537 -26.103 -8.017 1 82.33 52 GLY B O 1
ATOM 2960 N N . LYS B 1 53 ? -26.518 -27.886 -8.908 1 75.74 53 LYS B N 1
ATOM 2961 C CA . LYS B 1 53 ? -27.804 -27.702 -8.242 1 75.74 53 LYS B CA 1
ATOM 2962 C C . LYS B 1 53 ? -27.676 -27.904 -6.735 1 75.74 53 LYS B C 1
ATOM 2964 O O . LYS B 1 53 ? -28.373 -27.251 -5.954 1 75.74 53 LYS B O 1
ATOM 2969 N N . ILE B 1 54 ? -26.774 -28.69 -6.314 1 71.74 54 ILE B N 1
ATOM 2970 C CA . ILE B 1 54 ? -26.632 -29.03 -4.902 1 71.74 54 ILE B CA 1
ATOM 2971 C C . ILE B 1 54 ? -25.946 -27.884 -4.162 1 71.74 54 ILE B C 1
ATOM 2973 O O . ILE B 1 54 ? -26.437 -27.422 -3.129 1 71.74 54 ILE B O 1
ATOM 2977 N N . HIS B 1 55 ? -24.919 -27.417 -4.683 1 76.26 55 HIS B N 1
ATOM 2978 C CA . HIS B 1 55 ? -24.136 -26.397 -3.994 1 76.26 55 HIS B CA 1
ATOM 2979 C C . HIS B 1 55 ? -24.666 -24.999 -4.294 1 76.26 55 HIS B C 1
ATOM 2981 O O . HIS B 1 55 ? -24.528 -24.089 -3.473 1 76.26 55 HIS B O 1
ATOM 2987 N N . ARG B 1 56 ? -25.354 -24.842 -5.451 1 76.36 56 ARG B N 1
ATOM 2988 C CA . ARG B 1 56 ? -26.092 -23.655 -5.871 1 76.36 56 ARG B CA 1
ATOM 2989 C C . ARG B 1 56 ? -25.22 -22.408 -5.778 1 76.36 56 ARG B C 1
ATOM 2991 O O . ARG B 1 56 ? -25.693 -21.342 -5.377 1 76.36 56 ARG B O 1
ATOM 2998 N N . GLY B 1 57 ? -24.006 -22.553 -6.066 1 87.39 57 GLY B N 1
ATOM 2999 C CA . GLY B 1 57 ? -23.117 -21.402 -6.073 1 87.39 57 GLY B CA 1
ATOM 3000 C C . GLY B 1 57 ? -22.489 -21.141 -7.429 1 87.39 57 GLY B C 1
ATOM 3001 O O . GLY B 1 57 ? -22.675 -21.921 -8.365 1 87.39 57 GLY B O 1
ATOM 3002 N N . ARG B 1 58 ? -22.037 -19.955 -7.542 1 93.34 58 ARG B N 1
ATOM 3003 C CA . ARG B 1 58 ? -21.365 -19.538 -8.768 1 93.34 58 ARG B CA 1
ATOM 3004 C C . ARG B 1 58 ? -20.008 -18.913 -8.463 1 93.34 58 ARG B C 1
ATOM 3006 O O . ARG B 1 58 ? -19.924 -17.927 -7.729 1 93.34 58 ARG B O 1
ATOM 3013 N N . ILE B 1 59 ? -18.982 -19.624 -8.976 1 95.19 59 ILE B N 1
ATOM 3014 C CA . ILE B 1 59 ? -17.629 -19.101 -8.816 1 95.19 59 ILE B CA 1
ATOM 3015 C C . ILE B 1 59 ? -17.393 -17.965 -9.808 1 95.19 59 ILE B C 1
ATOM 3017 O O . ILE B 1 59 ? -17.63 -18.122 -11.009 1 95.19 59 ILE B O 1
ATOM 3021 N N . ASP B 1 60 ? -16.939 -16.832 -9.335 1 96.15 60 ASP B N 1
ATOM 3022 C CA . ASP B 1 60 ? -16.793 -15.664 -10.197 1 96.15 60 ASP B CA 1
ATOM 3023 C C . ASP B 1 60 ? -15.863 -15.96 -11.371 1 96.15 60 ASP B C 1
ATOM 3025 O O . ASP B 1 60 ? -16.246 -15.795 -12.531 1 96.15 60 ASP B O 1
ATOM 3029 N N . SER B 1 61 ? -14.627 -16.383 -11.118 1 97.81 61 SER B N 1
ATOM 3030 C CA . SER B 1 61 ? -13.69 -16.767 -12.168 1 97.81 61 SER B CA 1
ATOM 3031 C C . SER B 1 61 ? -12.84 -17.959 -11.741 1 97.81 61 SER B C 1
ATOM 3033 O O . SER B 1 61 ? -12.51 -18.103 -10.562 1 97.81 61 SER B O 1
ATOM 3035 N N . LEU B 1 62 ? -12.504 -18.805 -12.645 1 98.12 62 LEU B N 1
ATOM 3036 C CA . LEU B 1 62 ? -11.524 -19.876 -12.496 1 98.12 62 LEU B CA 1
ATOM 3037 C C . LEU B 1 62 ? -10.309 -19.628 -13.383 1 98.12 62 LEU B C 1
ATOM 3039 O O . LEU B 1 62 ? -10.447 -19.159 -14.516 1 98.12 62 LEU B O 1
ATOM 3043 N N . GLY B 1 63 ? -9.184 -19.933 -12.798 1 97.95 63 GLY B N 1
ATOM 3044 C CA . GLY B 1 63 ? -7.963 -19.751 -13.567 1 97.95 63 GLY B CA 1
ATOM 3045 C C . GLY B 1 63 ? -6.904 -20.793 -13.26 1 97.95 63 GLY B C 1
ATOM 3046 O O . GLY B 1 63 ? -7.125 -21.689 -12.442 1 97.95 63 GLY B O 1
ATOM 3047 N N . LEU B 1 64 ? -5.862 -20.732 -14.048 1 96.87 64 LEU B N 1
ATOM 3048 C CA . LEU B 1 64 ? -4.653 -21.531 -13.882 1 96.87 64 LEU B CA 1
ATOM 3049 C C . LEU B 1 64 ? -3.421 -20.638 -13.783 1 96.87 64 LEU B C 1
ATOM 3051 O O . LEU B 1 64 ? -3.142 -19.854 -14.693 1 96.87 64 LEU B O 1
ATOM 3055 N N . ASP B 1 65 ? -2.698 -20.745 -12.653 1 94.76 65 ASP B N 1
ATOM 3056 C CA . ASP B 1 65 ? -1.558 -19.842 -12.528 1 94.76 65 ASP B CA 1
ATOM 3057 C C . ASP B 1 65 ? -0.356 -20.365 -13.312 1 94.76 65 ASP B C 1
ATOM 3059 O O . ASP B 1 65 ? -0.47 -21.341 -14.056 1 94.76 65 ASP B O 1
ATOM 3063 N N . GLU B 1 66 ? 0.758 -19.674 -13.215 1 91.92 66 GLU B N 1
ATOM 3064 C CA . GLU B 1 66 ? 1.946 -19.972 -14.01 1 91.92 66 GLU B CA 1
ATOM 3065 C C . GLU B 1 66 ? 2.497 -21.357 -13.682 1 91.92 66 GLU B C 1
ATOM 3067 O O . GLU B 1 66 ? 3.235 -21.942 -14.478 1 91.92 66 GLU B O 1
ATOM 3072 N N . ASN B 1 67 ? 2.126 -21.881 -12.558 1 91.77 67 ASN B N 1
ATOM 3073 C CA . ASN B 1 67 ? 2.582 -23.2 -12.131 1 91.77 67 ASN B CA 1
ATOM 3074 C C . ASN B 1 67 ? 1.53 -24.271 -12.4 1 91.77 67 ASN B C 1
ATOM 3076 O O . ASN B 1 67 ? 1.616 -25.38 -11.868 1 91.77 67 ASN B O 1
ATOM 3080 N N . ASN B 1 68 ? 0.468 -23.891 -13.117 1 94.35 68 ASN B N 1
ATOM 3081 C CA . ASN B 1 68 ? -0.643 -24.769 -13.465 1 94.35 68 ASN B CA 1
ATOM 3082 C C . ASN B 1 68 ? -1.46 -25.154 -12.235 1 94.35 68 ASN B C 1
ATOM 3084 O O . ASN B 1 68 ? -2.008 -26.256 -12.168 1 94.35 68 ASN B O 1
ATOM 3088 N N . CYS B 1 69 ? -1.39 -24.323 -11.271 1 94.84 69 CYS B N 1
ATOM 3089 C CA . CYS B 1 69 ? -2.251 -24.504 -10.107 1 94.84 69 CYS B CA 1
ATOM 3090 C C . CYS B 1 69 ? -3.617 -23.866 -10.334 1 94.84 69 CYS B C 1
ATOM 3092 O O . CYS B 1 69 ? -3.707 -22.742 -10.831 1 94.84 69 CYS B O 1
ATOM 3094 N N . PRO B 1 70 ? -4.651 -24.571 -9.961 1 97.48 70 PRO B N 1
ATOM 3095 C CA . PRO B 1 70 ? -5.979 -23.96 -10.055 1 97.48 70 PRO B CA 1
ATOM 3096 C C . PRO B 1 70 ? -6.137 -22.748 -9.14 1 97.48 70 PRO B C 1
ATOM 3098 O O . PRO B 1 70 ? -5.626 -22.747 -8.017 1 97.48 70 PRO B O 1
ATOM 3101 N N . VAL B 1 71 ? -6.834 -21.756 -9.668 1 97.83 71 VAL B N 1
ATOM 3102 C CA . VAL B 1 71 ? -7.062 -20.541 -8.893 1 97.83 71 VAL B CA 1
ATOM 3103 C C . VAL B 1 71 ? -8.543 -20.172 -8.934 1 97.83 71 VAL B C 1
ATOM 3105 O O . VAL B 1 71 ? -9.15 -20.131 -10.007 1 97.83 71 VAL B O 1
ATOM 3108 N N . ILE B 1 72 ? -9.095 -19.978 -7.777 1 97.92 72 ILE B N 1
ATOM 3109 C CA . ILE B 1 72 ? -10.434 -19.413 -7.647 1 97.92 72 ILE B CA 1
ATOM 3110 C C . ILE B 1 72 ? -10.337 -17.911 -7.392 1 97.92 72 ILE B C 1
ATOM 3112 O O . ILE B 1 72 ? -9.6 -17.471 -6.506 1 97.92 72 ILE B O 1
ATOM 3116 N N . LEU B 1 73 ? -11.046 -17.135 -8.167 1 97.87 73 LEU B N 1
ATOM 3117 C CA . LEU B 1 73 ? -11.049 -15.691 -7.96 1 97.87 73 LEU B CA 1
ATOM 3118 C C . LEU B 1 73 ? -12.44 -15.201 -7.569 1 97.87 73 LEU B C 1
ATOM 3120 O O . LEU B 1 73 ? -13.421 -15.493 -8.257 1 97.87 73 LEU B O 1
ATOM 3124 N N . GLU B 1 74 ? -12.55 -14.494 -6.477 1 96.53 74 GLU B N 1
ATOM 3125 C CA . GLU B 1 74 ? -13.774 -13.864 -5.992 1 96.53 74 GLU B CA 1
ATOM 3126 C C . GLU B 1 74 ? -13.621 -12.348 -5.915 1 96.53 74 GLU B C 1
ATOM 3128 O O . GLU B 1 74 ? -12.624 -11.845 -5.394 1 96.53 74 GLU B O 1
ATOM 3133 N N . TYR B 1 75 ? -14.592 -11.631 -6.487 1 95.94 75 TYR B N 1
ATOM 3134 C CA . TYR B 1 75 ? -14.507 -10.176 -6.556 1 95.94 75 TYR B CA 1
ATOM 3135 C C . TYR B 1 75 ? -15.572 -9.525 -5.682 1 95.94 75 TYR B C 1
ATOM 3137 O O . TYR B 1 75 ? -16.711 -9.995 -5.627 1 95.94 75 TYR B O 1
ATOM 3145 N N . LYS B 1 76 ? -15.178 -8.444 -5.026 1 94.04 76 LYS B N 1
ATOM 3146 C CA . LYS B 1 76 ? -16.114 -7.552 -4.348 1 94.04 76 LYS B CA 1
ATOM 3147 C C . LYS B 1 76 ? -15.762 -6.089 -4.603 1 94.04 76 LYS B C 1
ATOM 3149 O O . LYS B 1 76 ? -14.584 -5.729 -4.653 1 94.04 76 LYS B O 1
ATOM 3154 N N . ARG B 1 77 ? -16.728 -5.287 -4.728 1 89.98 77 ARG B N 1
ATOM 3155 C CA . ARG B 1 77 ? -16.503 -3.865 -4.965 1 89.98 77 ARG B CA 1
ATOM 3156 C C . ARG B 1 77 ? -15.87 -3.201 -3.747 1 89.98 77 ARG B C 1
ATOM 3158 O O . ARG B 1 77 ? -14.874 -2.486 -3.871 1 89.98 77 ARG B O 1
ATOM 3165 N N . HIS B 1 78 ? -16.559 -3.383 -2.569 1 84.19 78 HIS B N 1
ATOM 3166 C CA . HIS B 1 78 ? -16.095 -2.801 -1.315 1 84.19 78 HIS B CA 1
ATOM 3167 C C . HIS B 1 78 ? -15.691 -3.885 -0.32 1 84.19 78 HIS B C 1
ATOM 3169 O O . HIS B 1 78 ? -15.587 -5.059 -0.683 1 84.19 78 HIS B O 1
ATOM 3175 N N . THR B 1 79 ? -15.503 -3.426 0.812 1 76.97 79 THR B N 1
ATOM 3176 C CA . THR B 1 79 ? -15.188 -4.354 1.892 1 76.97 79 THR B CA 1
ATOM 3177 C C . THR B 1 79 ? -16.388 -5.242 2.209 1 76.97 79 THR B C 1
ATOM 3179 O O . THR B 1 79 ? -17.512 -4.752 2.338 1 76.97 79 THR B O 1
ATOM 3182 N N . ASN B 1 80 ? -16.204 -6.542 2.05 1 72.87 80 ASN B N 1
ATOM 3183 C CA . ASN B 1 80 ? -17.23 -7.529 2.369 1 72.87 80 ASN B CA 1
ATOM 3184 C C . ASN B 1 80 ? -16.663 -8.681 3.193 1 72.87 80 ASN B C 1
ATOM 3186 O O . ASN B 1 80 ? -15.74 -9.369 2.753 1 72.87 80 ASN B O 1
ATOM 3190 N N . GLU B 1 81 ? -17.244 -8.912 4.282 1 69.09 81 GLU B N 1
ATOM 3191 C CA . GLU B 1 81 ? -16.767 -9.923 5.221 1 69.09 81 GLU B CA 1
ATOM 3192 C C . GLU B 1 81 ? -17.001 -11.331 4.681 1 69.09 81 GLU B C 1
ATOM 3194 O O . GLU B 1 81 ? -16.309 -12.274 5.07 1 69.09 81 GLU B O 1
ATOM 3199 N N . ASN B 1 82 ? -17.668 -11.47 3.666 1 86.82 82 ASN B N 1
ATOM 3200 C CA . ASN B 1 82 ? -18.093 -12.805 3.259 1 86.82 82 ASN B CA 1
ATOM 3201 C C . ASN B 1 82 ? -17.244 -13.337 2.108 1 86.82 82 ASN B C 1
ATOM 3203 O O . ASN B 1 82 ? -17.344 -14.512 1.749 1 86.82 82 ASN B O 1
ATOM 3207 N N . VAL B 1 83 ? -16.41 -12.503 1.579 1 91.1 83 VAL B N 1
ATOM 3208 C CA . VAL B 1 83 ? -15.689 -12.92 0.38 1 91.1 83 VAL B CA 1
ATOM 3209 C C . VAL B 1 83 ? -14.75 -14.076 0.717 1 91.1 83 VAL B C 1
ATOM 3211 O O . VAL B 1 83 ? -14.578 -14.998 -0.084 1 91.1 83 VAL B O 1
ATOM 3214 N N . ILE B 1 84 ? -14.244 -14.094 1.856 1 91.84 84 ILE B N 1
ATOM 3215 C CA . ILE B 1 84 ? -13.316 -15.127 2.301 1 91.84 84 ILE B CA 1
ATOM 3216 C C . ILE B 1 84 ? -14.065 -16.443 2.501 1 91.84 84 ILE B C 1
ATOM 3218 O O . ILE B 1 84 ? -13.616 -17.496 2.041 1 91.84 84 ILE B O 1
ATOM 3222 N N . ASN B 1 85 ? -15.278 -16.385 3.107 1 90.48 85 ASN B N 1
ATOM 3223 C CA . ASN B 1 85 ? -16.086 -17.579 3.329 1 90.48 85 ASN B CA 1
ATOM 3224 C C . ASN B 1 85 ? -16.523 -18.212 2.011 1 90.48 85 ASN B C 1
ATOM 3226 O O . ASN B 1 85 ? -16.509 -19.437 1.871 1 90.48 85 ASN B O 1
ATOM 3230 N N . GLN B 1 86 ? -16.924 -17.365 1.162 1 92.12 86 GLN B N 1
ATOM 3231 C CA . GLN B 1 86 ? -17.309 -17.854 -0.158 1 92.12 86 GLN B CA 1
ATOM 3232 C C . GLN B 1 86 ? -16.136 -18.533 -0.857 1 92.12 86 GLN B C 1
ATOM 3234 O O . GLN B 1 86 ? -16.287 -19.618 -1.423 1 92.12 86 GLN B O 1
ATOM 3239 N N . GLY B 1 87 ? -14.921 -17.876 -0.783 1 93.62 87 GLY B N 1
ATOM 3240 C CA . GLY B 1 87 ? -13.727 -18.455 -1.378 1 93.62 87 GLY B CA 1
ATOM 3241 C C . GLY B 1 87 ? -13.401 -19.835 -0.838 1 93.62 87 GLY B C 1
ATOM 3242 O O . GLY B 1 87 ? -13.072 -20.745 -1.602 1 93.62 87 GLY B O 1
ATOM 3243 N N . LEU B 1 88 ? -13.572 -19.991 0.459 1 91.68 88 LEU B N 1
ATOM 3244 C CA . LEU B 1 88 ? -13.268 -21.262 1.107 1 91.68 88 LEU B CA 1
ATOM 3245 C C . LEU B 1 88 ? -14.273 -22.334 0.699 1 91.68 88 LEU B C 1
ATOM 3247 O O . LEU B 1 88 ? -13.901 -23.489 0.48 1 91.68 88 LEU B O 1
ATOM 3251 N N . TYR B 1 89 ? -15.451 -21.922 0.66 1 93 89 TYR B N 1
ATOM 3252 C CA . TYR B 1 89 ? -16.5 -22.837 0.225 1 93 89 TYR B CA 1
ATOM 3253 C C . TYR B 1 89 ? -16.211 -23.374 -1.172 1 93 89 TYR B C 1
ATOM 3255 O O . TYR B 1 89 ? -16.296 -24.581 -1.41 1 93 89 TYR B O 1
ATOM 3263 N N . TYR B 1 90 ? -15.82 -22.546 -2.043 1 94.83 90 TYR B N 1
ATOM 3264 C CA . TYR B 1 90 ? -15.574 -22.936 -3.427 1 94.83 90 TYR B CA 1
ATOM 3265 C C . TYR B 1 90 ? -14.275 -23.725 -3.548 1 94.83 90 TYR B C 1
ATOM 3267 O O . TYR B 1 90 ? -14.147 -24.593 -4.415 1 94.83 90 TYR B O 1
ATOM 3275 N N . LEU B 1 91 ? -13.366 -23.355 -2.684 1 94.5 91 LEU B N 1
ATOM 3276 C CA . LEU B 1 91 ? -12.133 -24.135 -2.658 1 94.5 91 LEU B CA 1
ATOM 3277 C C . LEU B 1 91 ? -12.422 -25.598 -2.342 1 94.5 91 LEU B C 1
ATOM 3279 O O . LEU B 1 91 ? -11.948 -26.495 -3.044 1 94.5 91 LEU B O 1
ATOM 3283 N N . ASP B 1 92 ? -13.229 -25.831 -1.376 1 91.85 92 ASP B N 1
ATOM 3284 C CA . ASP B 1 92 ? -13.601 -27.19 -0.994 1 91.85 92 ASP B CA 1
ATOM 3285 C C . ASP B 1 92 ? -14.351 -27.893 -2.123 1 91.85 92 ASP B C 1
ATOM 3287 O O . ASP B 1 92 ? -14.092 -29.063 -2.413 1 91.85 92 ASP B O 1
ATOM 3291 N N . TRP B 1 93 ? -15.2 -27.201 -2.703 1 93.92 93 TRP B N 1
ATOM 3292 C CA . TRP B 1 93 ? -15.943 -27.761 -3.826 1 93.92 93 TRP B CA 1
ATOM 3293 C C . TRP B 1 93 ? -14.999 -28.176 -4.95 1 93.92 93 TRP B C 1
ATOM 3295 O O . TRP B 1 93 ? -15.118 -29.276 -5.495 1 93.92 93 TRP B O 1
ATOM 3305 N N . LEU B 1 94 ? -14.079 -27.3 -5.31 1 94.98 94 LEU B N 1
ATOM 3306 C CA . LEU B 1 94 ? -13.166 -27.542 -6.422 1 94.98 94 LEU B CA 1
ATOM 3307 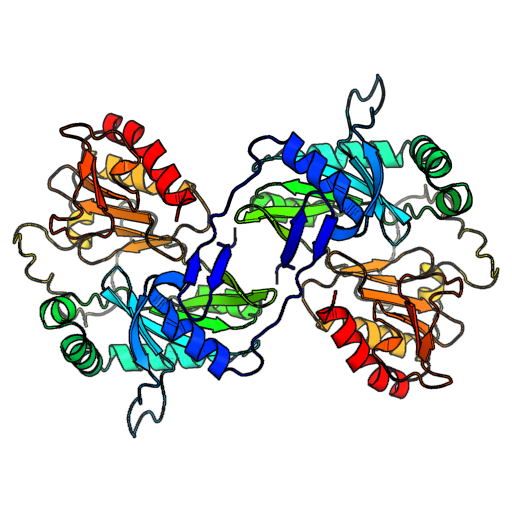C C . LEU B 1 94 ? -12.296 -28.766 -6.155 1 94.98 94 LEU B C 1
ATOM 3309 O O . LEU B 1 94 ? -12.099 -29.598 -7.044 1 94.98 94 LEU B O 1
ATOM 3313 N N . LEU B 1 95 ? -11.856 -28.828 -4.927 1 93.44 95 LEU B N 1
ATOM 3314 C CA . LEU B 1 95 ? -10.978 -29.934 -4.563 1 93.44 95 LEU B CA 1
ATOM 3315 C C . LEU B 1 95 ? -11.736 -31.258 -4.579 1 93.44 95 LEU B C 1
ATOM 3317 O O . LEU B 1 95 ? -11.154 -32.308 -4.857 1 93.44 95 LEU B O 1
ATOM 3321 N N . ASP B 1 96 ? -13.048 -31.174 -4.384 1 92.47 96 ASP B N 1
ATOM 3322 C CA . ASP B 1 96 ? -13.893 -32.364 -4.419 1 92.47 96 ASP B CA 1
ATOM 3323 C C . ASP B 1 96 ? -14.383 -32.648 -5.837 1 92.47 96 ASP B C 1
ATOM 3325 O O . ASP B 1 96 ? -14.931 -33.719 -6.107 1 92.47 96 ASP B O 1
ATOM 3329 N N . HIS B 1 97 ? -14.2 -31.715 -6.706 1 93.93 97 HIS B N 1
ATOM 3330 C CA . HIS B 1 97 ? -14.676 -31.85 -8.078 1 93.93 97 HIS B CA 1
ATOM 3331 C C . HIS B 1 97 ? -13.563 -31.561 -9.079 1 93.93 97 HIS B C 1
ATOM 3333 O O . HIS B 1 97 ? -13.753 -30.785 -10.019 1 93.93 97 HIS B O 1
ATOM 3339 N N . GLN B 1 98 ? -12.427 -32.136 -8.928 1 95.85 98 GLN B N 1
ATOM 3340 C CA . GLN B 1 98 ? -11.229 -31.891 -9.724 1 95.85 98 GLN B CA 1
ATOM 3341 C C . GLN B 1 98 ? -11.456 -32.255 -11.188 1 95.85 98 GLN B C 1
ATOM 3343 O O . GLN B 1 98 ? -10.903 -31.616 -12.085 1 95.85 98 GLN B O 1
ATOM 3348 N N . ALA B 1 99 ? -12.317 -33.277 -11.398 1 95.27 99 ALA B N 1
ATOM 3349 C CA . ALA B 1 99 ? -12.582 -33.74 -12.758 1 95.27 99 ALA B CA 1
ATOM 3350 C C . ALA B 1 99 ? -13.273 -32.656 -13.581 1 95.27 99 ALA B C 1
ATOM 3352 O O . ALA B 1 99 ? -12.991 -32.496 -14.77 1 95.27 99 ALA B O 1
ATOM 3353 N N . ASP B 1 100 ? -14.191 -31.971 -12.942 1 94.66 100 ASP B N 1
ATOM 3354 C CA . ASP B 1 100 ? -14.898 -30.891 -13.623 1 94.66 100 ASP B CA 1
ATOM 3355 C C . ASP B 1 100 ? -13.926 -29.815 -14.103 1 94.66 100 ASP B C 1
ATOM 3357 O O . ASP B 1 100 ? -14.025 -29.342 -15.237 1 94.66 100 ASP B O 1
ATOM 3361 N N . PHE B 1 101 ? -13.037 -29.51 -13.296 1 96.24 101 PHE B N 1
ATOM 3362 C CA . PHE B 1 101 ? -12.05 -28.492 -13.635 1 96.24 101 PHE B CA 1
ATOM 3363 C C . PHE B 1 101 ? -11.101 -28.997 -14.715 1 96.24 101 PHE B C 1
ATOM 3365 O O . PHE B 1 101 ? -10.775 -28.267 -15.654 1 96.24 101 PHE B O 1
ATOM 3372 N N . LYS B 1 102 ? -10.641 -30.155 -14.535 1 96.98 102 LYS B N 1
ATOM 3373 C CA . LYS B 1 102 ? -9.741 -30.738 -15.526 1 96.98 102 LYS B CA 1
ATOM 3374 C C . LYS B 1 102 ? -10.381 -30.749 -16.911 1 96.98 102 LYS B C 1
ATOM 3376 O O . LYS B 1 102 ? -9.71 -30.495 -17.913 1 96.98 102 LYS B O 1
ATOM 3381 N N . LEU B 1 103 ? -11.648 -31.059 -16.969 1 96.74 103 LEU B N 1
ATOM 3382 C CA . LEU B 1 103 ? -12.365 -31.055 -18.24 1 96.74 103 LEU B CA 1
ATOM 3383 C C . LEU B 1 103 ? -12.361 -29.663 -18.862 1 96.74 103 LEU B C 1
ATOM 3385 O O . LEU B 1 103 ? -12.169 -29.52 -20.072 1 96.74 103 LEU B O 1
ATOM 3389 N N . LEU B 1 104 ? -12.539 -28.647 -18.074 1 96.63 104 LEU B N 1
ATOM 3390 C CA . LEU B 1 104 ? -12.505 -27.271 -18.557 1 96.63 104 LEU B CA 1
ATOM 3391 C C . LEU B 1 104 ? -11.139 -26.934 -19.146 1 96.63 104 LEU B C 1
ATOM 3393 O O . LEU B 1 104 ? -11.053 -26.336 -20.221 1 96.63 104 LEU B O 1
ATOM 3397 N N . VAL B 1 105 ? -10.127 -27.333 -18.426 1 97.5 105 VAL B N 1
ATOM 3398 C CA . VAL B 1 105 ? -8.761 -27.049 -18.855 1 97.5 105 VAL B CA 1
ATOM 3399 C C . VAL B 1 105 ? -8.45 -27.821 -20.135 1 97.5 105 VAL B C 1
ATOM 3401 O O . VAL B 1 105 ? -7.807 -27.292 -21.045 1 97.5 105 VAL B O 1
ATOM 3404 N N . LEU B 1 106 ? -8.895 -29.062 -20.152 1 97.13 106 LEU B N 1
ATOM 3405 C CA . LEU B 1 106 ? -8.715 -29.895 -21.336 1 97.13 106 LEU B CA 1
ATOM 3406 C C . LEU B 1 106 ? -9.334 -29.236 -22.564 1 97.13 106 LEU B C 1
ATOM 3408 O O . LEU B 1 106 ? -8.699 -29.158 -23.618 1 97.13 106 LEU B O 1
ATOM 3412 N N . GLU B 1 107 ? -10.526 -28.743 -22.449 1 97.03 107 GLU B N 1
ATOM 3413 C CA . GLU B 1 107 ? -11.27 -28.135 -23.549 1 97.03 107 GLU B CA 1
ATOM 3414 C C . GLU B 1 107 ? -10.62 -26.83 -24 1 97.03 107 GLU B C 1
ATOM 3416 O O . GLU B 1 107 ? -10.58 -26.531 -25.195 1 97.03 107 GLU B O 1
ATOM 3421 N N . ARG B 1 108 ? -10.027 -26.13 -23.126 1 96.05 108 ARG B N 1
ATOM 3422 C CA . ARG B 1 108 ? -9.547 -24.786 -23.431 1 96.05 108 ARG B CA 1
ATOM 3423 C C . ARG B 1 108 ? -8.073 -24.806 -23.822 1 96.05 108 ARG B C 1
ATOM 3425 O O . ARG B 1 108 ? -7.646 -24.044 -24.691 1 96.05 108 ARG B O 1
ATOM 3432 N N . TYR B 1 109 ? -7.279 -25.657 -23.132 1 96.4 109 TYR B N 1
ATOM 3433 C CA . TYR B 1 109 ? -5.835 -25.528 -23.298 1 96.4 109 TYR B CA 1
ATOM 3434 C C . TYR B 1 109 ? -5.221 -26.84 -23.769 1 96.4 109 TYR B C 1
ATOM 3436 O O . TYR B 1 109 ? -4.019 -26.909 -24.037 1 96.4 109 TYR B O 1
ATOM 3444 N N . GLY B 1 110 ? -6.008 -27.938 -23.733 1 96.01 110 GLY B N 1
ATOM 3445 C CA . GLY B 1 110 ? -5.53 -29.194 -24.291 1 96.01 110 GLY B CA 1
ATOM 3446 C C . GLY B 1 110 ? -5.067 -30.178 -23.234 1 96.01 110 GLY B C 1
ATOM 3447 O O . GLY B 1 110 ? -5.056 -29.859 -22.043 1 96.01 110 GLY B O 1
ATOM 3448 N N . GLN B 1 111 ? -4.725 -31.28 -23.706 1 95.88 111 GLN B N 1
ATOM 3449 C CA . GLN B 1 111 ? -4.446 -32.434 -22.858 1 95.88 111 GLN B CA 1
ATOM 3450 C C . GLN B 1 111 ? -3.15 -32.241 -22.075 1 95.88 111 GLN B C 1
ATOM 3452 O O . GLN B 1 111 ? -3.058 -32.63 -20.909 1 95.88 111 GLN B O 1
ATOM 3457 N N . GLU B 1 112 ? -2.195 -31.676 -22.713 1 92.65 112 GLU B N 1
ATOM 3458 C CA . GLU B 1 112 ? -0.896 -31.512 -22.068 1 92.65 112 GLU B CA 1
ATOM 3459 C C . GLU B 1 112 ? -1.012 -30.672 -20.8 1 92.65 112 GLU B C 1
ATOM 3461 O O . GLU B 1 112 ? -0.521 -31.067 -19.74 1 92.65 112 GLU B O 1
ATOM 3466 N N . ILE B 1 113 ? -1.713 -29.602 -20.89 1 93.34 113 ILE B N 1
ATOM 3467 C CA . ILE B 1 113 ? -1.877 -28.702 -19.753 1 93.34 113 ILE B CA 1
ATOM 3468 C C . ILE B 1 113 ? -2.797 -29.344 -18.716 1 93.34 113 ILE B C 1
ATOM 3470 O O . ILE B 1 113 ? -2.548 -29.248 -17.512 1 93.34 113 ILE B O 1
ATOM 3474 N N . ALA B 1 114 ? -3.837 -29.988 -19.137 1 95.7 114 ALA B N 1
ATOM 3475 C CA . ALA B 1 114 ? -4.77 -30.651 -18.23 1 95.7 114 ALA B CA 1
ATOM 3476 C C . ALA B 1 114 ? -4.06 -31.709 -17.39 1 95.7 114 ALA B C 1
ATOM 3478 O O . ALA B 1 114 ? -4.376 -31.888 -16.211 1 95.7 114 ALA B O 1
ATOM 3479 N N . ASN B 1 115 ? -3.1 -32.355 -18.009 1 93.54 115 ASN B N 1
ATOM 3480 C CA . ASN B 1 115 ? -2.362 -33.405 -17.315 1 93.54 115 ASN B CA 1
ATOM 3481 C C . ASN B 1 115 ? -1.328 -32.823 -16.354 1 93.54 115 ASN B C 1
ATOM 3483 O O . ASN B 1 115 ? -0.849 -33.518 -15.456 1 93.54 115 ASN B O 1
ATOM 3487 N N . ALA B 1 116 ? -1.006 -31.555 -16.541 1 90.97 116 ALA B N 1
ATOM 3488 C CA . ALA B 1 116 ? 0.062 -30.938 -15.759 1 90.97 116 ALA B CA 1
ATOM 3489 C C . ALA B 1 116 ? -0.506 -30.157 -14.577 1 90.97 116 ALA B C 1
ATOM 3491 O O . ALA B 1 116 ? 0.233 -29.474 -13.864 1 90.97 116 ALA B O 1
ATOM 3492 N N . ILE B 1 117 ? -1.798 -30.258 -14.358 1 94.03 117 ILE B N 1
ATOM 3493 C CA . ILE B 1 117 ? -2.431 -29.498 -13.286 1 94.03 117 ILE B CA 1
ATOM 3494 C C . ILE B 1 117 ? -1.8 -29.871 -11.947 1 94.03 117 ILE B C 1
ATOM 3496 O O . ILE B 1 117 ? -1.635 -31.054 -11.639 1 94.03 117 ILE B O 1
ATOM 3500 N N . GLU B 1 118 ? -1.424 -28.826 -11.184 1 92.79 118 GLU B N 1
ATOM 3501 C CA . GLU B 1 118 ? -0.836 -28.956 -9.854 1 92.79 118 GLU B CA 1
ATOM 3502 C C . GLU B 1 118 ? -1.849 -28.607 -8.767 1 92.79 118 GLU B C 1
ATOM 3504 O O . GLU B 1 118 ? -2.049 -27.432 -8.451 1 92.79 118 GLU B O 1
ATOM 3509 N N . TRP B 1 119 ? -2.401 -29.62 -8.113 1 91.24 119 TRP B N 1
ATOM 3510 C CA . TRP B 1 119 ? -3.513 -29.417 -7.191 1 91.24 119 TRP B CA 1
ATOM 3511 C C . TRP B 1 119 ? -3.013 -28.934 -5.833 1 91.24 119 TRP B C 1
ATOM 3513 O O . TRP B 1 119 ? -3.748 -28.278 -5.091 1 91.24 119 TRP B O 1
ATOM 3523 N N . ARG B 1 120 ? -1.793 -29.237 -5.462 1 84.97 120 ARG B N 1
ATOM 3524 C CA . ARG B 1 120 ? -1.221 -28.869 -4.171 1 84.97 120 ARG B CA 1
ATOM 3525 C C . ARG B 1 120 ? -1.154 -27.353 -4.014 1 84.97 120 ARG B C 1
ATOM 3527 O O . ARG B 1 120 ? -1.247 -26.834 -2.9 1 84.97 120 ARG B O 1
ATOM 3534 N N . GLY B 1 121 ? -1.078 -26.704 -5.097 1 89.15 121 GLY B N 1
ATOM 3535 C CA . GLY B 1 121 ? -0.915 -25.26 -5.051 1 89.15 121 GLY B CA 1
ATOM 3536 C C . GLY B 1 121 ? -2.208 -24.506 -5.302 1 89.15 121 GLY B C 1
ATOM 3537 O O . GLY B 1 121 ? -2.19 -23.297 -5.544 1 89.15 121 GLY B O 1
ATOM 3538 N N . THR B 1 122 ? -3.335 -25.23 -5.225 1 94.21 122 THR B N 1
ATOM 3539 C CA . THR B 1 122 ? -4.618 -24.574 -5.448 1 94.21 122 THR B CA 1
ATOM 3540 C C . THR B 1 122 ? -4.811 -23.418 -4.472 1 94.21 122 THR B C 1
ATOM 3542 O O . THR B 1 122 ? -4.499 -23.541 -3.285 1 94.21 122 THR B O 1
ATOM 3545 N N . ARG B 1 123 ? -5.27 -22.292 -5.042 1 93.84 123 ARG B N 1
ATOM 3546 C CA . ARG B 1 123 ? -5.374 -21.138 -4.155 1 93.84 123 ARG B CA 1
ATOM 3547 C C . ARG B 1 123 ? -6.602 -20.299 -4.488 1 93.84 123 ARG B C 1
ATOM 3549 O O . ARG B 1 123 ? -7.212 -20.474 -5.545 1 93.84 123 ARG B O 1
ATOM 3556 N N . VAL B 1 124 ? -6.995 -19.487 -3.514 1 96.36 124 VAL B N 1
ATOM 3557 C CA . VAL B 1 124 ? -8.116 -18.561 -3.638 1 96.36 124 VAL B CA 1
ATOM 3558 C C . VAL B 1 124 ? -7.605 -17.122 -3.598 1 96.36 124 VAL B C 1
ATOM 3560 O O . VAL B 1 124 ? -6.824 -16.759 -2.715 1 96.36 124 VAL B O 1
ATOM 3563 N N . LEU B 1 125 ? -7.956 -16.364 -4.568 1 96.58 125 LEU B N 1
ATOM 3564 C CA . LEU B 1 125 ? -7.694 -14.929 -4.563 1 96.58 125 LEU B CA 1
ATOM 3565 C C . LEU B 1 125 ? -8.972 -14.145 -4.284 1 96.58 125 LEU B C 1
ATOM 3567 O O . LEU B 1 125 ? -9.925 -14.204 -5.064 1 96.58 125 LEU B O 1
ATOM 3571 N N . CYS B 1 126 ? -9.022 -13.516 -3.218 1 96.23 126 CYS B N 1
ATOM 3572 C CA . CYS B 1 126 ? -10.093 -12.578 -2.901 1 96.23 126 CYS B CA 1
ATOM 3573 C C . CYS B 1 126 ? -9.689 -11.15 -3.246 1 96.23 126 CYS B C 1
ATOM 3575 O O . CYS B 1 126 ? -8.766 -10.599 -2.643 1 96.23 126 CYS B O 1
ATOM 3577 N N . ILE B 1 127 ? -10.376 -10.537 -4.177 1 96.26 127 ILE B N 1
ATOM 3578 C CA . ILE B 1 127 ? -10.048 -9.195 -4.646 1 96.26 127 ILE B CA 1
ATOM 3579 C C . ILE B 1 127 ? -11.166 -8.227 -4.263 1 96.26 127 ILE B C 1
ATOM 3581 O O . ILE B 1 127 ? -12.322 -8.422 -4.643 1 96.26 127 ILE B O 1
ATOM 3585 N N . ALA B 1 128 ? -10.809 -7.206 -3.52 1 95.23 128 ALA B N 1
ATOM 3586 C CA . ALA B 1 128 ? -11.815 -6.253 -3.059 1 95.23 128 ALA B CA 1
ATOM 3587 C C . ALA B 1 128 ? -11.221 -4.854 -2.919 1 95.23 128 ALA B C 1
ATOM 3589 O O . ALA B 1 128 ? -10 -4.684 -2.961 1 95.23 128 ALA B O 1
ATOM 3590 N N . GLY B 1 129 ? -12.072 -3.908 -2.779 1 92.58 129 GLY B N 1
ATOM 3591 C CA . GLY B 1 129 ? -11.619 -2.543 -2.559 1 92.58 129 GLY B CA 1
ATOM 3592 C C . GLY B 1 129 ? -10.838 -2.374 -1.27 1 92.58 129 GLY B C 1
ATOM 3593 O O . GLY B 1 129 ? -9.961 -1.513 -1.177 1 92.58 129 GLY B O 1
ATOM 3594 N N . ASP B 1 130 ? -11.216 -3.147 -0.316 1 89.21 130 ASP B N 1
ATOM 3595 C CA . ASP B 1 130 ? -10.5 -3.102 0.955 1 89.21 130 ASP B CA 1
ATOM 3596 C C . ASP B 1 130 ? -10.788 -4.346 1.792 1 89.21 130 ASP B C 1
ATOM 3598 O O . ASP B 1 130 ? -11.715 -5.102 1.493 1 89.21 130 ASP B O 1
ATOM 3602 N N . PHE B 1 131 ? -9.941 -4.582 2.811 1 89.56 131 PHE B N 1
ATOM 3603 C CA . PHE B 1 131 ? -10.102 -5.609 3.833 1 89.56 131 PHE B CA 1
ATOM 3604 C C . PHE B 1 131 ? -9.81 -5.044 5.218 1 89.56 131 PHE B C 1
ATOM 3606 O O . PHE B 1 131 ? -9.014 -4.114 5.36 1 89.56 131 PHE B O 1
ATOM 3613 N N . THR B 1 132 ? -10.453 -5.606 6.154 1 83.39 132 THR B N 1
ATOM 3614 C CA . THR B 1 132 ? -10.187 -5.168 7.52 1 83.39 132 THR B CA 1
ATOM 3615 C C . THR B 1 132 ? -8.959 -5.877 8.085 1 83.39 132 THR B C 1
ATOM 3617 O O . THR B 1 132 ? -8.518 -6.892 7.543 1 83.39 132 THR B O 1
ATOM 3620 N N . LYS B 1 133 ? -8.421 -5.329 9.137 1 79.3 133 LYS B N 1
ATOM 3621 C CA . LYS B 1 133 ? -7.312 -5.988 9.82 1 79.3 133 LYS B CA 1
ATOM 3622 C C . LYS B 1 133 ? -7.718 -7.372 10.318 1 79.3 133 LYS B C 1
ATOM 3624 O O . LYS B 1 133 ? -6.89 -8.284 10.377 1 79.3 133 LYS B O 1
ATOM 3629 N N . PHE B 1 134 ? -8.956 -7.541 10.642 1 83.48 134 PHE B N 1
ATOM 3630 C CA . PHE B 1 134 ? -9.472 -8.816 11.126 1 83.48 134 PHE B CA 1
ATOM 3631 C C . PHE B 1 134 ? -9.451 -9.864 10.019 1 83.48 134 PHE B C 1
ATOM 3633 O O . PHE B 1 134 ? -9.155 -11.034 10.27 1 83.48 134 PHE B O 1
ATOM 3640 N N . ASP B 1 135 ? -9.723 -9.366 8.782 1 87.97 135 ASP B N 1
ATOM 3641 C CA . ASP B 1 135 ? -9.653 -10.274 7.641 1 87.97 135 ASP B CA 1
ATOM 3642 C C . ASP B 1 135 ? -8.235 -10.807 7.45 1 87.97 135 ASP B C 1
ATOM 3644 O O . ASP B 1 135 ? -8.039 -12.008 7.252 1 87.97 135 ASP B O 1
ATOM 3648 N N . GLU B 1 136 ? -7.332 -9.846 7.471 1 87.34 136 GLU B N 1
ATOM 3649 C CA . GLU B 1 136 ? -5.934 -10.223 7.286 1 87.34 136 GLU B CA 1
ATOM 3650 C C . GLU B 1 136 ? -5.485 -11.217 8.353 1 87.34 136 GLU B C 1
ATOM 3652 O O . GLU B 1 136 ? -4.803 -12.198 8.048 1 87.34 136 GLU B O 1
ATOM 3657 N N . HIS B 1 137 ? -5.938 -11.059 9.528 1 85.13 137 HIS B N 1
ATOM 3658 C CA . HIS B 1 137 ? -5.604 -11.955 10.629 1 85.13 137 HIS B CA 1
ATOM 3659 C C . HIS B 1 137 ? -6.281 -13.311 10.461 1 85.13 137 HIS B C 1
ATOM 3661 O O . HIS B 1 137 ? -5.664 -14.352 10.699 1 85.13 137 HIS B O 1
ATOM 3667 N N . ALA B 1 138 ? -7.469 -13.278 10.126 1 87.23 138 ALA B N 1
ATOM 3668 C CA . ALA B 1 138 ? -8.22 -14.516 9.933 1 87.23 138 ALA B CA 1
ATOM 3669 C C . ALA B 1 138 ? -7.561 -15.4 8.879 1 87.23 138 ALA B C 1
ATOM 3671 O O . ALA B 1 138 ? -7.385 -16.602 9.09 1 87.23 138 ALA B O 1
ATOM 3672 N N . VAL B 1 139 ? -7.149 -14.81 7.796 1 89.85 139 VAL B N 1
ATOM 3673 C CA . VAL B 1 139 ? -6.557 -15.557 6.691 1 89.85 139 VAL B CA 1
ATOM 3674 C C . VAL B 1 139 ? -5.238 -16.183 7.137 1 89.85 139 VAL B C 1
ATOM 3676 O O . VAL B 1 139 ? -4.916 -17.31 6.752 1 89.85 139 VAL B O 1
ATOM 3679 N N . ALA B 1 140 ? -4.546 -15.474 7.94 1 85.1 140 ALA B N 1
ATOM 3680 C CA . ALA B 1 140 ? -3.275 -15.983 8.449 1 85.1 140 ALA B CA 1
ATOM 3681 C C . ALA B 1 140 ? -3.487 -17.228 9.306 1 85.1 140 ALA B C 1
ATOM 3683 O O . ALA B 1 140 ? -2.606 -18.086 9.394 1 85.1 140 ALA B O 1
ATOM 3684 N N . GLN B 1 141 ? -4.717 -17.488 9.888 1 85.24 141 GLN B N 1
ATOM 3685 C CA . GLN B 1 141 ? -5.006 -18.572 10.82 1 85.24 141 GLN B CA 1
ATOM 3686 C C . GLN B 1 141 ? -5.646 -19.758 10.104 1 85.24 141 GLN B C 1
ATOM 3688 O O . GLN B 1 141 ? -5.628 -20.881 10.613 1 85.24 141 GLN B O 1
ATOM 3693 N N . ILE B 1 142 ? -6.346 -19.546 9.053 1 84.66 142 ILE B N 1
ATOM 3694 C CA . ILE B 1 142 ? -7.122 -20.574 8.368 1 84.66 142 ILE B CA 1
ATOM 3695 C C . ILE B 1 142 ? -6.183 -21.629 7.787 1 84.66 142 ILE B C 1
ATOM 3697 O O . ILE B 1 142 ? -6.539 -22.806 7.7 1 84.66 142 ILE B O 1
ATOM 3701 N N . GLY B 1 143 ? -4.889 -21.392 7.624 1 80.5 143 GLY B N 1
ATOM 3702 C CA . GLY B 1 143 ? -3.936 -22.366 7.118 1 80.5 143 GLY B CA 1
ATOM 3703 C C . GLY B 1 143 ? -4.245 -22.825 5.705 1 80.5 143 GLY B C 1
ATOM 3704 O O . GLY B 1 143 ? -4.018 -23.987 5.36 1 80.5 143 GLY B O 1
ATOM 3705 N N . ARG B 1 144 ? -4.972 -22.169 4.938 1 87.51 144 ARG B N 1
ATOM 3706 C CA . ARG B 1 144 ? -5.249 -22.43 3.53 1 87.51 144 ARG B CA 1
ATOM 3707 C C . ARG B 1 144 ? -4.603 -21.374 2.64 1 87.51 144 ARG B C 1
ATOM 3709 O O . ARG B 1 144 ? -4.12 -20.352 3.131 1 87.51 144 ARG B O 1
ATOM 3716 N N . ASN B 1 145 ? -4.533 -21.712 1.38 1 89.41 145 ASN B N 1
ATOM 3717 C CA . ASN B 1 145 ? -3.919 -20.814 0.408 1 89.41 145 ASN B CA 1
ATOM 3718 C C . ASN B 1 145 ? -4.897 -19.739 -0.059 1 89.41 145 ASN B C 1
ATOM 3720 O O . ASN B 1 145 ? -5.434 -19.821 -1.165 1 89.41 145 ASN B O 1
ATOM 3724 N N . ILE B 1 146 ? -5.097 -18.826 0.777 1 92.84 146 ILE B N 1
ATOM 3725 C CA . ILE B 1 146 ? -5.985 -17.71 0.474 1 92.84 146 ILE B CA 1
ATOM 3726 C C . ILE B 1 146 ? -5.184 -16.411 0.424 1 92.84 146 ILE B C 1
ATOM 3728 O O . ILE B 1 146 ? -4.4 -16.123 1.332 1 92.84 146 ILE B O 1
ATOM 3732 N N . GLU B 1 147 ? -5.407 -15.705 -0.579 1 92.6 147 GLU B N 1
ATOM 3733 C CA . GLU B 1 147 ? -4.716 -14.43 -0.749 1 92.6 147 GLU B CA 1
ATOM 3734 C C . GLU B 1 147 ? -5.707 -13.274 -0.847 1 92.6 147 GLU B C 1
ATOM 3736 O O . GLU B 1 147 ? -6.755 -13.4 -1.485 1 92.6 147 GLU B O 1
ATOM 3741 N N . LEU B 1 148 ? -5.381 -12.247 -0.178 1 93.83 148 LEU B N 1
ATOM 3742 C CA . LEU B 1 148 ? -6.18 -11.026 -0.219 1 93.83 148 LEU B CA 1
ATOM 3743 C C . LEU B 1 148 ? -5.50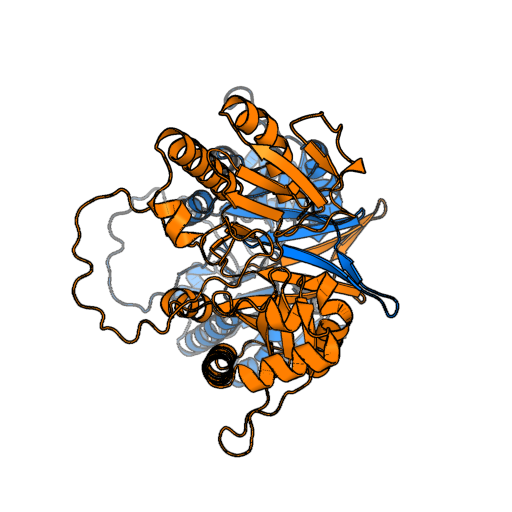4 -9.962 -1.077 1 93.83 148 LEU B C 1
ATOM 3745 O O . LEU B 1 148 ? -4.349 -9.605 -0.834 1 93.83 148 LEU B O 1
ATOM 3749 N N . ILE B 1 149 ? -6.217 -9.494 -2.052 1 94.26 149 ILE B N 1
ATOM 3750 C CA . ILE B 1 149 ? -5.691 -8.453 -2.929 1 94.26 149 ILE B CA 1
ATOM 3751 C C . ILE B 1 149 ? -6.611 -7.235 -2.893 1 94.26 149 ILE B C 1
ATOM 3753 O O . ILE B 1 149 ? -7.801 -7.338 -3.203 1 94.26 149 ILE B O 1
ATOM 3757 N N . ARG B 1 150 ? -6.084 -6.107 -2.501 1 94.25 150 ARG B N 1
ATOM 3758 C CA . ARG B 1 150 ? -6.8 -4.836 -2.552 1 94.25 150 ARG B CA 1
ATOM 3759 C C . ARG B 1 150 ? -6.569 -4.131 -3.884 1 94.25 150 ARG B C 1
ATOM 3761 O O . ARG B 1 150 ? -5.443 -4.091 -4.385 1 94.25 150 ARG B O 1
ATOM 3768 N N . TYR B 1 151 ? -7.671 -3.617 -4.446 1 95.69 151 TYR B N 1
ATOM 3769 C CA . TYR B 1 151 ? -7.51 -2.894 -5.703 1 95.69 151 TYR B CA 1
ATOM 3770 C C . TYR B 1 151 ? -7.95 -1.442 -5.556 1 95.69 151 TYR B C 1
ATOM 3772 O O . TYR B 1 151 ? -8.78 -1.122 -4.702 1 95.69 151 TYR B O 1
ATOM 3780 N N . LYS B 1 152 ? -7.352 -0.583 -6.361 1 94.57 152 LYS B N 1
ATOM 3781 C CA . LYS B 1 152 ? -7.77 0.811 -6.484 1 94.57 152 LYS B CA 1
ATOM 3782 C C . LYS B 1 152 ? -7.586 1.316 -7.912 1 94.57 152 LYS B C 1
ATOM 3784 O O . LYS B 1 152 ? -6.57 1.033 -8.55 1 94.57 152 LYS B O 1
ATOM 3789 N N . TYR B 1 153 ? -8.567 2.004 -8.354 1 94.92 153 TYR B N 1
ATOM 3790 C CA . TYR B 1 153 ? -8.436 2.727 -9.614 1 94.92 153 TYR B CA 1
ATOM 3791 C C . TYR B 1 153 ? -7.89 4.131 -9.383 1 94.92 153 TYR B C 1
ATOM 3793 O O . TYR B 1 153 ? -8.258 4.794 -8.411 1 94.92 153 TYR B O 1
ATOM 3801 N N . PHE B 1 154 ? -7.015 4.538 -10.209 1 95.05 154 PHE B N 1
ATOM 3802 C CA . PHE B 1 154 ? -6.571 5.926 -10.241 1 95.05 154 PHE B CA 1
ATOM 3803 C C . PHE B 1 154 ? -6.78 6.531 -11.624 1 95.05 154 PHE B C 1
ATOM 3805 O O . PHE B 1 154 ? -6.33 5.971 -12.626 1 95.05 154 PHE B O 1
ATOM 3812 N N . GLY B 1 155 ? -7.4 7.708 -11.624 1 90.34 155 GLY B N 1
ATOM 3813 C CA . GLY B 1 155 ? -7.697 8.285 -12.925 1 90.34 155 GLY B CA 1
ATOM 3814 C C . GLY B 1 155 ? -8.566 7.391 -13.79 1 90.34 155 GLY B C 1
ATOM 3815 O O . GLY B 1 155 ? -9.507 6.766 -13.296 1 90.34 155 GLY B O 1
ATOM 3816 N N . ASP B 1 156 ? -8.223 7.321 -15.082 1 88.88 156 ASP B N 1
ATOM 3817 C CA . ASP B 1 156 ? -9.091 6.605 -16.012 1 88.88 156 ASP B CA 1
ATOM 3818 C C . ASP B 1 156 ? -8.44 5.306 -16.481 1 88.88 156 ASP B C 1
ATOM 3820 O O . ASP B 1 156 ? -9.111 4.437 -17.042 1 88.88 156 ASP B O 1
ATOM 3824 N N . ASP B 1 157 ? -7.2 5.152 -16.144 1 94.28 157 ASP B N 1
ATOM 3825 C CA . ASP B 1 157 ? -6.548 4.062 -16.863 1 94.28 157 ASP B CA 1
ATOM 3826 C C . ASP B 1 157 ? -5.525 3.354 -15.977 1 94.28 157 ASP B C 1
ATOM 3828 O O . ASP B 1 157 ? -4.626 2.676 -16.478 1 94.28 157 ASP B O 1
ATOM 3832 N N . LEU B 1 158 ? -5.614 3.632 -14.656 1 96.64 158 LEU B N 1
ATOM 3833 C CA . LEU B 1 158 ? -4.623 3.014 -13.782 1 96.64 158 LEU B CA 1
ATOM 3834 C C . LEU B 1 158 ? -5.293 2.108 -12.754 1 96.64 158 LEU B C 1
ATOM 3836 O O . LEU B 1 158 ? -6.33 2.464 -12.19 1 96.64 158 LEU B O 1
ATOM 3840 N N . LEU B 1 159 ? -4.741 0.956 -12.547 1 96.79 159 LEU B N 1
ATOM 3841 C CA . LEU B 1 159 ? -5.186 -0.01 -11.548 1 96.79 159 LEU B CA 1
ATOM 3842 C C . LEU B 1 159 ? -4.047 -0.381 -10.605 1 96.79 159 LEU B C 1
ATOM 3844 O O . LEU B 1 159 ? -2.972 -0.786 -11.052 1 96.79 159 LEU B O 1
ATOM 3848 N N . MET B 1 160 ? -4.244 -0.169 -9.401 1 96.16 160 MET B N 1
ATOM 3849 C CA . MET B 1 160 ? -3.283 -0.595 -8.387 1 96.16 160 MET B CA 1
ATOM 3850 C C . MET B 1 160 ? -3.739 -1.885 -7.714 1 96.16 160 MET B C 1
ATOM 3852 O O . MET B 1 160 ? -4.911 -2.027 -7.363 1 96.16 160 MET B O 1
ATOM 3856 N N . LEU B 1 161 ? -2.894 -2.854 -7.54 1 94.68 161 LEU B N 1
ATOM 3857 C CA . LEU B 1 161 ? -3.127 -4.077 -6.781 1 94.68 161 LEU B CA 1
ATOM 3858 C C . LEU B 1 161 ? -2.142 -4.195 -5.623 1 94.68 161 LEU B C 1
ATOM 3860 O O . LEU B 1 161 ? -0.932 -4.057 -5.815 1 94.68 161 LEU B O 1
ATOM 3864 N N . GLU B 1 162 ? -2.706 -4.404 -4.495 1 92.57 162 GLU B N 1
ATOM 3865 C CA . GLU B 1 162 ? -1.887 -4.584 -3.3 1 92.57 162 GLU B CA 1
ATOM 3866 C C . GLU B 1 162 ? -2.13 -5.95 -2.665 1 92.57 162 GLU B C 1
ATOM 3868 O O . GLU B 1 162 ? -3.259 -6.275 -2.291 1 92.57 162 GLU B O 1
ATOM 3873 N N . TRP B 1 163 ? -1.063 -6.724 -2.561 1 90.94 163 TRP B N 1
ATOM 3874 C CA . TRP B 1 163 ? -1.121 -8.023 -1.897 1 90.94 163 TRP B CA 1
ATOM 3875 C C . TRP B 1 163 ? -0.989 -7.868 -0.386 1 90.94 163 TRP B C 1
ATOM 3877 O O . TRP B 1 163 ? 0.041 -7.406 0.11 1 90.94 163 TRP B O 1
ATOM 3887 N N . LEU B 1 164 ? -1.945 -8.245 0.41 1 87.89 164 LEU B N 1
ATOM 3888 C CA . LEU B 1 164 ? -2.023 -7.865 1.816 1 87.89 164 LEU B CA 1
ATOM 3889 C C . LEU B 1 164 ? -1.437 -8.954 2.707 1 87.89 164 LEU B C 1
ATOM 3891 O O . LEU B 1 164 ? -1.024 -8.682 3.837 1 87.89 164 LEU B O 1
ATOM 3895 N N . ASN B 1 165 ? -1.42 -10.253 2.315 1 82.15 165 ASN B N 1
ATOM 3896 C CA . ASN B 1 165 ? -0.934 -11.331 3.169 1 82.15 165 ASN B CA 1
ATOM 3897 C C . ASN B 1 165 ? -0.048 -12.303 2.396 1 82.15 165 ASN B C 1
ATOM 3899 O O . ASN B 1 165 ? -0.399 -13.473 2.231 1 82.15 165 ASN B O 1
ATOM 3903 N N . PRO B 1 166 ? 1.031 -11.79 2.081 1 66.01 166 PRO B N 1
ATOM 3904 C CA . PRO B 1 166 ? 1.929 -12.743 1.425 1 66.01 166 PRO B CA 1
ATOM 3905 C C . PRO B 1 166 ? 2.229 -13.963 2.293 1 66.01 166 PRO B C 1
ATOM 3907 O O . PRO B 1 166 ? 2.318 -13.848 3.518 1 66.01 166 PRO B O 1
ATOM 3910 N N . VAL B 1 167 ? 1.749 -15.162 1.937 1 57.83 167 VAL B N 1
ATOM 3911 C CA . VAL B 1 167 ? 1.846 -16.407 2.693 1 57.83 167 VAL B CA 1
ATOM 3912 C C . VAL B 1 167 ? 3.309 -16.703 3.015 1 57.83 167 VAL B C 1
ATOM 3914 O O . VAL B 1 167 ? 4.156 -16.721 2.119 1 57.83 167 VAL B O 1
ATOM 3917 N N . GLN B 1 168 ? 3.823 -16.332 4.214 1 52.22 168 GLN B N 1
ATOM 3918 C CA . GLN B 1 168 ? 5.178 -16.696 4.615 1 52.22 168 GLN B CA 1
ATOM 3919 C C . GLN B 1 168 ? 5.283 -18.189 4.91 1 52.22 168 GLN B C 1
ATOM 3921 O O . GLN B 1 168 ? 4.479 -18.735 5.67 1 52.22 168 GLN B O 1
ATOM 3926 N N . SER B 1 169 ? 5.539 -19.083 4.001 1 44.03 169 SER B N 1
ATOM 3927 C CA . SER B 1 169 ? 5.755 -20.49 4.321 1 44.03 169 SER B CA 1
ATOM 3928 C C . SER B 1 169 ? 6.798 -20.653 5.421 1 44.03 169 SER B C 1
ATOM 3930 O O . SER B 1 169 ? 7.909 -20.131 5.313 1 44.03 169 SER B O 1
ATOM 3932 N N . SER B 1 170 ? 6.467 -20.558 6.629 1 39.75 170 SER B N 1
ATOM 3933 C CA . SER B 1 170 ? 7.394 -20.909 7.7 1 39.75 170 SER B CA 1
ATOM 3934 C C . SER B 1 170 ? 8.086 -22.239 7.419 1 39.75 170 SER B C 1
ATOM 3936 O O . SER B 1 170 ? 8.519 -22.927 8.345 1 39.75 170 SER B O 1
ATOM 3938 N N . ILE B 1 171 ? 7.94 -23.045 6.39 1 39.46 171 ILE B N 1
ATOM 3939 C CA . ILE B 1 171 ? 8.711 -24.271 6.565 1 39.46 171 ILE B CA 1
ATOM 3940 C C . ILE B 1 171 ? 10.192 -23.932 6.72 1 39.46 171 ILE B C 1
ATOM 3942 O O . ILE B 1 171 ? 10.84 -23.502 5.762 1 39.46 171 ILE B O 1
ATOM 3946 N N . GLU B 1 172 ? 10.505 -23.256 7.75 1 42.42 172 GLU B N 1
ATOM 3947 C CA . GLU B 1 172 ? 11.932 -23.447 7.993 1 42.42 172 GLU B CA 1
ATOM 3948 C C . GLU B 1 172 ? 12.362 -24.873 7.662 1 42.42 172 GLU B C 1
ATOM 3950 O O . GLU B 1 172 ? 11.663 -25.832 7.997 1 42.42 172 GLU B O 1
ATOM 3955 N N . PRO B 1 173 ? 13.123 -25.127 6.642 1 37.64 173 PRO B N 1
ATOM 3956 C CA . PRO B 1 173 ? 13.615 -26.505 6.57 1 37.64 173 PRO B CA 1
ATOM 3957 C C . PRO B 1 173 ? 13.799 -27.138 7.947 1 37.64 173 PRO B C 1
ATOM 3959 O O . PRO B 1 173 ? 14.355 -26.508 8.851 1 37.64 173 PRO B O 1
ATOM 3962 N N . VAL B 1 174 ? 12.811 -27.937 8.523 1 34.5 174 VAL B N 1
ATOM 3963 C CA . VAL B 1 174 ? 12.946 -28.719 9.748 1 34.5 174 VAL B CA 1
ATOM 3964 C C . VAL B 1 174 ? 14.399 -29.154 9.926 1 34.5 174 VAL B C 1
ATOM 3966 O O . VAL B 1 174 ? 14.954 -29.848 9.071 1 34.5 174 VAL B O 1
ATOM 3969 N N . SER B 1 175 ? 15.168 -28.48 10.553 1 32.52 175 SER B N 1
ATOM 3970 C CA . SER B 1 175 ? 16.259 -29.269 11.115 1 32.52 175 SER B CA 1
ATOM 3971 C C . SER B 1 175 ? 15.752 -30.593 11.675 1 32.52 175 SER B C 1
ATOM 3973 O O . SER B 1 175 ? 14.643 -30.664 12.209 1 32.52 175 SER B O 1
ATOM 3975 N N . THR B 1 176 ? 16.285 -31.79 11.363 1 31.65 176 THR B N 1
ATOM 3976 C CA . THR B 1 176 ? 16.101 -33.173 11.791 1 31.65 176 THR B CA 1
ATOM 3977 C C . THR B 1 176 ? 15.853 -33.244 13.295 1 31.65 176 THR B C 1
ATOM 3979 O O . THR B 1 176 ? 15.98 -34.311 13.9 1 31.65 176 THR B O 1
ATOM 3982 N N . GLY B 1 177 ? 15.433 -32.374 14.102 1 27.38 177 GLY B N 1
ATOM 3983 C CA . GLY B 1 177 ? 15.163 -33.09 15.338 1 27.38 177 GLY B CA 1
ATOM 3984 C C . GLY B 1 177 ? 13.984 -34.039 15.233 1 27.38 177 GLY B C 1
ATOM 3985 O O . GLY B 1 177 ? 13.166 -33.921 14.319 1 27.38 177 GLY B O 1
ATOM 3986 N N . LYS B 1 178 ? 13.753 -35.133 16.207 1 27.82 178 LYS B N 1
ATOM 3987 C CA . LYS B 1 178 ? 12.99 -36.363 16.398 1 27.82 178 LYS B CA 1
ATOM 3988 C C . LYS B 1 178 ? 11.492 -36.075 16.463 1 27.82 178 LYS B C 1
ATOM 3990 O O . LYS B 1 178 ? 10.708 -36.932 16.877 1 27.82 178 LYS B O 1
ATOM 3995 N N . GLN B 1 179 ? 10.86 -34.86 16.434 1 27.53 179 GLN B N 1
ATOM 3996 C CA . GLN B 1 179 ? 9.514 -35.114 16.937 1 27.53 179 GLN B CA 1
ATOM 3997 C C . GLN B 1 179 ? 8.724 -35.997 15.974 1 27.53 179 GLN B C 1
ATOM 3999 O O . GLN B 1 179 ? 8.834 -35.848 14.756 1 27.53 179 GLN B O 1
ATOM 4004 N N . SER B 1 180 ? 8.06 -37.153 16.517 1 25.09 180 SER B N 1
ATOM 4005 C CA . SER B 1 180 ? 7.197 -38.26 16.117 1 25.09 180 SER B CA 1
ATOM 4006 C C . SER B 1 180 ? 5.925 -37.754 15.444 1 25.09 180 SER B C 1
ATOM 4008 O O . SER B 1 180 ? 5.204 -36.929 16.009 1 25.09 180 SER B O 1
ATOM 4010 N N . ILE B 1 181 ? 5.931 -37.608 14.213 1 26.92 181 ILE B N 1
ATOM 4011 C CA . ILE B 1 181 ? 4.755 -37.557 13.351 1 26.92 181 ILE B CA 1
ATOM 4012 C C . ILE B 1 181 ? 3.794 -38.684 13.722 1 26.92 181 ILE B C 1
ATOM 4014 O O . ILE B 1 181 ? 3.876 -39.785 13.172 1 26.92 181 ILE B O 1
ATOM 4018 N N . GLU B 1 182 ? 3.592 -39.023 15.03 1 25.17 182 GLU B N 1
ATOM 4019 C CA . GLU B 1 182 ? 2.675 -40.159 15.033 1 25.17 182 GLU B CA 1
ATOM 4020 C C . GLU B 1 182 ? 1.426 -39.863 14.209 1 25.17 182 GLU B C 1
ATOM 4022 O O . GLU B 1 182 ? 1.024 -40.67 13.369 1 25.17 182 GLU B O 1
ATOM 4027 N N . ALA B 1 183 ? 0.401 -39.181 14.901 1 24.09 183 ALA B N 1
ATOM 4028 C CA . ALA B 1 183 ? -0.971 -39.669 14.798 1 24.09 183 ALA B CA 1
ATOM 4029 C C . ALA B 1 183 ? -1.639 -39.162 13.523 1 24.09 183 ALA B C 1
ATOM 4031 O O . ALA B 1 183 ? -2.856 -39.282 13.362 1 24.09 183 ALA B O 1
ATOM 4032 N N . ALA B 1 184 ? -1.238 -38.054 12.882 1 25.64 184 ALA B N 1
ATOM 4033 C CA . ALA B 1 184 ? -2.319 -37.74 11.952 1 25.64 184 ALA B CA 1
ATOM 4034 C C . ALA B 1 184 ? -2.524 -38.869 10.947 1 25.64 184 ALA B C 1
ATOM 4036 O O . ALA B 1 184 ? -1.559 -39.384 10.377 1 25.64 184 ALA B O 1
ATOM 4037 N N . GLY B 1 185 ? -3.66 -39.57 10.932 1 23.38 185 GLY B N 1
ATOM 4038 C CA . GLY B 1 185 ? -4.184 -40.708 10.194 1 23.38 185 GLY B CA 1
ATOM 4039 C C . GLY B 1 185 ? -3.86 -40.658 8.712 1 23.38 185 GLY B C 1
ATOM 4040 O O . GLY B 1 185 ? -3.466 -39.611 8.193 1 23.38 185 GLY B O 1
ATOM 4041 N N . LYS B 1 186 ? -4.035 -41.855 7.884 1 29.58 186 LYS B N 1
ATOM 4042 C CA . LYS B 1 186 ? -3.783 -42.711 6.729 1 29.58 186 LYS B CA 1
ATOM 4043 C C . LYS B 1 186 ? -4.325 -42.081 5.449 1 29.58 186 LYS B C 1
ATOM 4045 O O . LYS B 1 186 ? -4.211 -42.662 4.368 1 29.58 186 LYS B O 1
ATOM 4050 N N . ASN B 1 187 ? -5.443 -41.293 5.455 1 29.79 187 ASN B N 1
ATOM 4051 C CA . ASN B 1 187 ? -5.994 -41.348 4.105 1 29.79 187 ASN B CA 1
ATOM 4052 C C . ASN B 1 187 ? -5.076 -40.663 3.096 1 29.79 187 ASN B C 1
ATOM 4054 O O . ASN B 1 187 ? -5.135 -39.444 2.926 1 29.79 187 ASN B O 1
ATOM 4058 N N . SER B 1 188 ? -3.718 -40.915 3.07 1 31.42 188 SER B N 1
ATOM 4059 C CA . SER B 1 188 ? -2.579 -40.673 2.19 1 31.42 188 SER B CA 1
ATOM 4060 C C . SER B 1 188 ? -2.926 -40.983 0.738 1 31.42 188 SER B C 1
ATOM 4062 O O . SER B 1 188 ? -2.866 -42.139 0.313 1 31.42 188 SER B O 1
ATOM 4064 N N . GLN B 1 189 ? -4.092 -40.637 0.14 1 33 189 GLN B N 1
ATOM 4065 C CA . GLN B 1 189 ? -4.192 -40.88 -1.295 1 33 189 GLN B CA 1
ATOM 4066 C C . GLN B 1 189 ? -2.86 -40.616 -1.992 1 33 189 GLN B C 1
ATOM 4068 O O . GLN B 1 189 ? -2.089 -39.756 -1.563 1 33 189 GLN B O 1
ATOM 4073 N N . SER B 1 190 ? -2.212 -41.604 -2.815 1 33.95 190 SER B N 1
ATOM 4074 C CA . SER B 1 190 ? -1.025 -41.797 -3.641 1 33.95 190 SER B CA 1
ATOM 4075 C C . SER B 1 190 ? -0.685 -40.533 -4.424 1 33.95 190 SER B C 1
ATOM 4077 O O . SER B 1 190 ? -1.463 -40.095 -5.273 1 33.95 190 SER B O 1
ATOM 4079 N N . ASP B 1 191 ? -0.297 -39.511 -3.887 1 40.68 191 ASP B N 1
ATOM 4080 C CA . ASP B 1 191 ? 0.401 -38.414 -4.552 1 40.68 191 ASP B CA 1
ATOM 4081 C C . ASP B 1 191 ? 1.358 -38.94 -5.62 1 40.68 191 ASP B C 1
ATOM 4083 O O . ASP B 1 191 ? 2.549 -39.12 -5.359 1 40.68 191 ASP B O 1
ATOM 4087 N N . ALA B 1 192 ? 0.906 -39.9 -6.435 1 41.49 192 ALA B N 1
ATOM 4088 C CA . ALA B 1 192 ? 1.724 -40.45 -7.513 1 41.49 192 ALA B CA 1
ATOM 4089 C C . ALA B 1 192 ? 2.39 -39.338 -8.318 1 41.49 192 ALA B C 1
ATOM 4091 O O . ALA B 1 192 ? 1.729 -38.383 -8.734 1 41.49 192 ALA B O 1
ATOM 4092 N N . CYS B 1 193 ? 3.664 -38.978 -8.12 1 48.28 193 CYS B N 1
ATOM 4093 C CA . CYS B 1 193 ? 4.533 -38.125 -8.923 1 48.28 193 CYS B CA 1
ATOM 4094 C C . CYS B 1 193 ? 4.263 -38.317 -10.411 1 48.28 193 CYS B C 1
ATOM 4096 O O . CYS B 1 193 ? 4.252 -39.447 -10.903 1 48.28 193 CYS B O 1
ATOM 4098 N N . PRO B 1 194 ? 3.536 -37.503 -11.019 1 47.16 194 PRO B N 1
ATOM 4099 C CA . PRO B 1 194 ? 3.321 -37.706 -12.453 1 47.16 194 PRO B CA 1
ATOM 4100 C C . PRO B 1 194 ? 4.587 -38.154 -13.181 1 47.16 194 PRO B C 1
ATOM 4102 O O . PRO B 1 194 ? 5.698 -37.9 -12.709 1 47.16 194 PRO B O 1
ATOM 4105 N N . GLU B 1 195 ? 4.495 -39.128 -14.069 1 42.64 195 GLU B N 1
ATOM 4106 C CA . GLU B 1 195 ? 5.543 -39.586 -14.976 1 42.64 195 GLU B CA 1
ATOM 4107 C C . GLU B 1 195 ? 6.237 -38.409 -15.655 1 42.64 195 GLU B C 1
ATOM 4109 O O . GLU B 1 195 ? 5.588 -37.597 -16.318 1 42.64 195 GLU B O 1
ATOM 4114 N N . SER B 1 196 ? 7.141 -37.641 -14.99 1 45.05 196 SER B N 1
ATOM 4115 C CA . SER B 1 196 ? 7.988 -36.662 -15.663 1 45.05 196 SER B CA 1
ATOM 4116 C C . SER B 1 196 ? 8.54 -37.215 -16.972 1 45.05 196 SER B C 1
ATOM 4118 O O . SER B 1 196 ? 8.668 -38.431 -17.134 1 45.05 196 SER B O 1
ATOM 4120 N N . PRO B 1 197 ? 8.424 -36.525 -18.058 1 44.97 197 PRO B N 1
ATOM 4121 C CA . PRO B 1 197 ? 9.116 -37.101 -19.213 1 44.97 197 PRO B CA 1
ATOM 4122 C C . PRO B 1 197 ? 10.46 -37.725 -18.845 1 44.97 197 PRO B C 1
ATOM 4124 O O . PRO B 1 197 ? 10.94 -38.622 -19.543 1 44.97 197 PRO B O 1
ATOM 4127 N N . ASP B 1 198 ? 11.207 -37.082 -17.874 1 43.52 198 ASP B N 1
ATOM 4128 C CA . ASP B 1 198 ? 12.442 -37.706 -17.409 1 43.52 198 ASP B CA 1
ATOM 4129 C C . ASP B 1 198 ? 12.197 -38.538 -16.152 1 43.52 198 ASP B C 1
ATOM 4131 O O . ASP B 1 198 ? 11.786 -38.005 -15.119 1 43.52 198 ASP B O 1
ATOM 4135 N N . GLU B 1 199 ? 11.843 -39.684 -16.208 1 48.63 199 GLU B N 1
ATOM 4136 C CA . GLU B 1 199 ? 11.559 -40.756 -15.258 1 48.63 199 GLU B CA 1
ATOM 4137 C C . GLU B 1 199 ? 12.365 -40.583 -13.974 1 48.63 199 GLU B C 1
ATOM 4139 O O . GLU B 1 199 ? 12.003 -41.13 -12.93 1 48.63 199 GLU B O 1
ATOM 4144 N N . SER B 1 200 ? 13.477 -39.822 -14.009 1 48 200 SER B N 1
ATOM 4145 C CA . SER B 1 200 ? 14.425 -39.871 -12.901 1 48 200 SER B CA 1
ATOM 4146 C C . SER B 1 200 ? 14.076 -38.843 -11.83 1 48 200 SER B C 1
ATOM 4148 O O . SER B 1 200 ? 14.669 -38.84 -10.749 1 48 200 SER B O 1
ATOM 4150 N N . VAL B 1 201 ? 13.277 -37.861 -12.087 1 54.31 201 VAL B N 1
ATOM 4151 C CA . VAL B 1 201 ? 13.156 -36.793 -11.101 1 54.31 201 VAL B CA 1
ATOM 4152 C C . VAL B 1 201 ? 11.998 -37.095 -10.152 1 54.31 201 VAL B C 1
ATOM 4154 O O . VAL B 1 201 ? 10.852 -37.232 -10.585 1 54.31 201 VAL B O 1
ATOM 4157 N N . GLY B 1 202 ? 12.238 -37.644 -9.042 1 61.54 202 GLY B N 1
ATOM 4158 C CA . GLY B 1 202 ? 11.272 -37.899 -7.985 1 61.54 202 GLY B CA 1
ATOM 4159 C C . GLY B 1 202 ? 10.552 -36.647 -7.52 1 61.54 202 GLY B C 1
ATOM 4160 O O . GLY B 1 202 ? 10.773 -35.561 -8.059 1 61.54 202 GLY B O 1
ATOM 4161 N N . CYS B 1 203 ? 9.568 -36.738 -6.706 1 76.67 203 CYS B N 1
ATOM 4162 C CA . CYS B 1 203 ? 8.783 -35.668 -6.102 1 76.67 203 CYS B CA 1
ATOM 4163 C C . CYS B 1 203 ? 9.66 -34.766 -5.242 1 76.67 203 CYS B C 1
ATOM 4165 O O . CYS B 1 203 ? 10.597 -35.238 -4.596 1 76.67 203 CYS B O 1
ATOM 4167 N N . LEU B 1 204 ? 9.49 -33.504 -5.375 1 84.08 204 LEU B N 1
ATOM 4168 C CA . LEU B 1 204 ? 10.268 -32.487 -4.676 1 84.08 204 LEU B CA 1
ATOM 4169 C C . LEU B 1 204 ? 10.45 -32.856 -3.207 1 84.08 204 LEU B C 1
ATOM 4171 O O . LEU B 1 204 ? 11.558 -32.768 -2.673 1 84.08 204 LEU B O 1
ATOM 4175 N N . THR B 1 205 ? 9.4 -33.324 -2.637 1 78.67 205 THR B N 1
ATOM 4176 C CA . THR B 1 205 ? 9.436 -33.63 -1.211 1 78.67 205 THR B CA 1
ATOM 4177 C C . THR B 1 205 ? 10.439 -34.743 -0.922 1 78.67 205 THR B C 1
ATOM 4179 O O . THR B 1 205 ? 11.236 -34.64 0.013 1 78.67 205 THR B O 1
ATOM 4182 N N . SER B 1 206 ? 10.398 -35.76 -1.71 1 82.42 206 SER B N 1
ATOM 4183 C CA . SER B 1 206 ? 11.316 -36.882 -1.545 1 82.42 206 SER B CA 1
ATOM 4184 C C . SER B 1 206 ? 12.757 -36.462 -1.819 1 82.42 206 SER B C 1
ATOM 4186 O O . SER B 1 206 ? 13.677 -36.888 -1.117 1 82.42 206 SER B O 1
ATOM 4188 N N . GLN B 1 207 ? 12.9 -35.623 -2.785 1 85.65 207 GLN B N 1
ATOM 4189 C CA . GLN B 1 207 ? 14.235 -35.155 -3.145 1 85.65 207 GLN B CA 1
ATOM 4190 C C . GLN B 1 207 ? 14.841 -34.31 -2.028 1 85.65 207 GLN B C 1
ATOM 4192 O O . GLN B 1 207 ? 16.016 -34.468 -1.69 1 85.65 207 GLN B O 1
ATOM 4197 N N . LEU B 1 208 ? 14.08 -33.526 -1.52 1 85.97 208 LEU B N 1
ATOM 4198 C CA . LEU B 1 208 ? 14.558 -32.658 -0.449 1 85.97 208 LEU B CA 1
ATOM 4199 C C . LEU B 1 208 ? 14.904 -33.47 0.795 1 85.97 208 LEU B C 1
ATOM 4201 O O . LEU B 1 208 ? 15.863 -33.153 1.502 1 85.97 208 LEU B O 1
ATOM 4205 N N . ALA B 1 209 ? 14.199 -34.533 1.007 1 82.47 209 ALA B N 1
ATOM 4206 C CA . ALA B 1 209 ? 14.407 -35.374 2.183 1 82.47 209 ALA B CA 1
ATOM 4207 C C . ALA B 1 209 ? 15.682 -36.202 2.048 1 82.47 209 ALA B C 1
ATOM 4209 O O . ALA B 1 209 ? 16.336 -36.513 3.046 1 82.47 209 ALA B O 1
ATOM 4210 N N . THR B 1 210 ? 16.058 -36.54 0.897 1 87.47 210 THR B N 1
ATOM 4211 C CA . THR B 1 210 ? 17.18 -37.448 0.685 1 87.47 210 THR B CA 1
ATOM 4212 C C . THR B 1 210 ? 18.39 -36.694 0.14 1 87.47 210 THR B C 1
ATOM 4214 O O . THR B 1 210 ? 19.378 -37.308 -0.266 1 87.47 210 THR B O 1
ATOM 4217 N N . MET B 1 211 ? 18.346 -35.477 0.131 1 88.72 211 MET B N 1
ATOM 4218 C CA . MET B 1 211 ? 19.372 -34.624 -0.461 1 88.72 211 MET B CA 1
ATOM 4219 C C . MET B 1 211 ? 20.684 -34.737 0.308 1 88.72 211 MET B C 1
ATOM 4221 O O . MET B 1 211 ? 20.695 -34.665 1.538 1 88.72 211 MET B O 1
ATOM 4225 N N . PRO B 1 212 ? 21.793 -34.916 -0.426 1 91.51 212 PRO B N 1
ATOM 4226 C CA . PRO B 1 212 ? 23.098 -34.956 0.238 1 91.51 212 PRO B CA 1
ATOM 4227 C C . PRO B 1 212 ? 23.431 -33.654 0.963 1 91.51 212 PRO B C 1
ATOM 4229 O O . PRO B 1 212 ? 22.889 -32.598 0.625 1 91.51 212 PRO B O 1
ATOM 4232 N N . ASP B 1 213 ? 24.399 -33.683 1.884 1 91.64 213 ASP B N 1
ATOM 4233 C CA . ASP B 1 213 ? 24.713 -32.577 2.783 1 91.64 213 ASP B CA 1
ATOM 4234 C C . ASP B 1 213 ? 25.196 -31.356 2.004 1 91.64 213 ASP B C 1
ATOM 4236 O O . ASP B 1 213 ? 24.802 -30.227 2.304 1 91.64 213 ASP B O 1
ATOM 4240 N N . GLU B 1 214 ? 26.034 -31.661 1.055 1 91.31 214 GLU B N 1
ATOM 4241 C CA . GLU B 1 214 ? 26.581 -30.539 0.298 1 91.31 214 GLU B CA 1
ATOM 4242 C C . GLU B 1 214 ? 25.487 -29.809 -0.476 1 91.31 214 GLU B C 1
ATOM 4244 O O . GLU B 1 214 ? 25.453 -28.577 -0.499 1 91.31 214 GLU B O 1
ATOM 4249 N N . GLN B 1 215 ? 24.617 -30.556 -1.096 1 93.32 215 GLN B N 1
ATOM 4250 C CA . GLN B 1 215 ? 23.502 -29.979 -1.84 1 93.32 215 GLN B CA 1
ATOM 4251 C C . GLN B 1 215 ? 22.513 -29.291 -0.903 1 93.32 215 GLN B C 1
ATOM 4253 O O . GLN B 1 215 ? 21.943 -28.253 -1.246 1 93.32 215 GLN B O 1
ATOM 4258 N N . ARG B 1 216 ? 22.351 -29.849 0.234 1 93.67 216 ARG B N 1
ATOM 4259 C CA . ARG B 1 216 ? 21.463 -29.273 1.239 1 93.67 216 ARG B CA 1
ATOM 4260 C C . ARG B 1 216 ? 21.959 -27.903 1.688 1 93.67 216 ARG B C 1
ATOM 4262 O O . ARG B 1 216 ? 21.167 -26.971 1.844 1 93.67 216 ARG B O 1
ATOM 4269 N N . THR B 1 217 ? 23.212 -27.84 1.895 1 93.7 217 THR B N 1
ATOM 4270 C CA . THR B 1 217 ? 23.801 -26.559 2.269 1 93.7 217 THR B CA 1
ATOM 4271 C C . THR B 1 217 ? 23.538 -25.508 1.194 1 93.7 217 THR B C 1
ATOM 4273 O O . THR B 1 217 ? 23.179 -24.371 1.506 1 93.7 217 THR B O 1
ATOM 4276 N N . LEU B 1 218 ? 23.702 -25.931 -0.044 1 94.81 218 LEU B N 1
ATOM 4277 C CA . LEU B 1 218 ? 23.447 -25.032 -1.164 1 94.81 218 LEU B CA 1
ATOM 4278 C C . LEU B 1 218 ? 21.987 -24.591 -1.186 1 94.81 218 LEU B C 1
ATOM 4280 O O . LEU B 1 218 ? 21.695 -23.407 -1.37 1 94.81 218 LEU B O 1
ATOM 4284 N N . TYR B 1 219 ? 21.119 -25.507 -0.985 1 94.75 219 TYR B N 1
ATOM 4285 C CA . TYR B 1 219 ? 19.685 -25.242 -0.939 1 94.75 219 TYR B CA 1
ATOM 4286 C C . TYR B 1 219 ? 19.351 -24.243 0.162 1 94.75 219 TYR B C 1
ATOM 4288 O O . TYR B 1 219 ? 18.65 -23.257 -0.078 1 94.75 219 TYR B O 1
ATOM 4296 N N . GLU B 1 220 ? 19.849 -24.456 1.304 1 94.31 220 GLU B N 1
ATOM 4297 C CA . GLU B 1 220 ? 19.55 -23.621 2.464 1 94.31 220 GLU B CA 1
ATOM 4298 C C . GLU B 1 220 ? 20.08 -22.203 2.274 1 94.31 220 GLU B C 1
ATOM 4300 O O . GLU B 1 220 ? 19.41 -21.231 2.632 1 94.31 220 GLU B O 1
ATOM 4305 N N . GLU B 1 221 ? 21.209 -22.143 1.757 1 95.21 221 GLU B N 1
ATOM 4306 C CA . GLU B 1 221 ? 21.794 -20.827 1.52 1 95.21 221 GLU B CA 1
ATOM 4307 C C . GLU B 1 221 ? 20.994 -20.047 0.48 1 95.21 221 GLU B C 1
ATOM 4309 O O . GLU B 1 221 ? 20.742 -18.852 0.651 1 95.21 221 GLU B O 1
ATOM 4314 N N . LEU B 1 222 ? 20.621 -20.726 -0.564 1 96.08 222 LEU B N 1
ATOM 4315 C CA . LEU B 1 222 ? 19.809 -20.076 -1.588 1 96.08 222 LEU B CA 1
ATOM 4316 C C . LEU B 1 222 ? 18.462 -19.644 -1.019 1 96.08 222 LEU B C 1
ATOM 4318 O O . LEU B 1 222 ? 18.031 -18.508 -1.229 1 96.08 222 LEU B O 1
ATOM 4322 N N . TYR B 1 223 ? 17.853 -20.546 -0.363 1 94.04 223 TYR B N 1
ATOM 4323 C CA . TYR B 1 223 ? 16.54 -20.293 0.219 1 94.04 223 TYR B CA 1
ATOM 4324 C C . TYR B 1 223 ? 16.584 -19.099 1.164 1 94.04 223 TYR B C 1
ATOM 4326 O O . TYR B 1 223 ? 15.728 -18.213 1.095 1 94.04 223 TYR B O 1
ATOM 4334 N N . ARG B 1 224 ? 17.584 -19.053 1.962 1 92.92 224 ARG B N 1
ATOM 4335 C CA . ARG B 1 224 ? 17.758 -17.952 2.905 1 92.92 224 ARG B CA 1
ATOM 4336 C C . ARG B 1 224 ? 17.965 -16.631 2.172 1 92.92 224 ARG B C 1
ATOM 4338 O O . ARG B 1 224 ? 17.378 -15.612 2.542 1 92.92 224 ARG B O 1
ATOM 4345 N N . PHE B 1 225 ? 18.752 -16.712 1.233 1 94.9 225 PHE B N 1
ATOM 4346 C CA . PHE B 1 225 ? 19.029 -15.494 0.48 1 94.9 225 PHE B CA 1
ATOM 4347 C C . PHE B 1 225 ? 17.763 -14.971 -0.188 1 94.9 225 PHE B C 1
ATOM 4349 O O . PHE B 1 225 ? 17.415 -13.798 -0.038 1 94.9 225 PHE B O 1
ATOM 4356 N N . VAL B 1 226 ? 17.031 -15.801 -0.876 1 95.18 226 VAL B N 1
ATOM 4357 C CA . VAL B 1 226 ? 15.869 -15.396 -1.661 1 95.18 226 VAL B CA 1
ATOM 4358 C C . VAL B 1 226 ? 14.779 -14.863 -0.734 1 95.18 226 VAL B C 1
ATOM 4360 O O . VAL B 1 226 ? 14.149 -13.844 -1.028 1 95.18 226 VAL B O 1
ATOM 4363 N N . THR B 1 227 ? 14.608 -15.438 0.371 1 89.77 227 THR B N 1
ATOM 4364 C CA . THR B 1 227 ? 13.55 -15.036 1.292 1 89.77 227 THR B CA 1
ATOM 4365 C C . THR B 1 227 ? 13.926 -13.748 2.019 1 89.77 227 THR B C 1
ATOM 4367 O O . THR B 1 227 ? 13.064 -13.077 2.589 1 89.77 227 THR B O 1
ATOM 4370 N N . SER B 1 228 ? 15.225 -13.461 1.993 1 88.28 228 SER B N 1
ATOM 4371 C CA . SER B 1 228 ? 15.685 -12.243 2.651 1 88.28 228 SER B CA 1
ATOM 4372 C C . SER B 1 228 ? 15.526 -11.029 1.742 1 88.28 228 SER B C 1
ATOM 4374 O O . SER B 1 228 ? 15.714 -9.891 2.179 1 88.28 228 SER B O 1
ATOM 4376 N N . LEU B 1 229 ? 15.211 -11.295 0.499 1 88.34 229 LEU B N 1
ATOM 4377 C CA . LEU B 1 229 ? 15.094 -10.198 -0.455 1 88.34 229 LEU B CA 1
ATOM 4378 C C . LEU B 1 229 ? 13.955 -9.261 -0.068 1 88.34 229 LEU B C 1
ATOM 4380 O O . LEU B 1 229 ? 13.981 -8.074 -0.403 1 88.34 229 LEU B O 1
ATOM 4384 N N . GLY B 1 230 ? 12.909 -9.82 0.619 1 82.05 230 GLY B N 1
ATOM 4385 C CA . GLY B 1 230 ? 11.78 -9.017 1.061 1 82.05 230 GLY B CA 1
ATOM 4386 C C . GLY B 1 230 ? 10.76 -9.809 1.858 1 82.05 230 GLY B C 1
ATOM 4387 O O . GLY B 1 230 ? 10.667 -11.03 1.716 1 82.05 230 GLY B O 1
ATOM 4388 N N . ASP B 1 231 ? 9.97 -9.156 2.589 1 78.35 231 ASP B N 1
ATOM 4389 C CA . ASP B 1 231 ? 8.942 -9.796 3.403 1 78.35 231 ASP B CA 1
ATOM 4390 C C . ASP B 1 231 ? 7.765 -10.253 2.543 1 78.35 231 ASP B C 1
ATOM 4392 O O . ASP B 1 231 ? 6.922 -11.029 2.997 1 78.35 231 ASP B O 1
ATOM 4396 N N . ASP B 1 232 ? 7.795 -9.825 1.338 1 81.34 232 ASP B N 1
ATOM 4397 C CA . ASP B 1 232 ? 6.696 -10.152 0.435 1 81.34 232 ASP B CA 1
ATOM 4398 C C . ASP B 1 232 ? 7.037 -11.364 -0.429 1 81.34 232 ASP B C 1
ATOM 4400 O O . ASP B 1 232 ? 6.306 -11.69 -1.367 1 81.34 232 ASP B O 1
ATOM 4404 N N . VAL B 1 233 ? 8.14 -11.989 -0.123 1 88.21 233 VAL B N 1
ATOM 4405 C CA . VAL B 1 233 ? 8.54 -13.169 -0.882 1 88.21 233 VAL B CA 1
ATOM 4406 C C . VAL B 1 233 ? 7.878 -14.412 -0.29 1 88.21 233 VAL B C 1
ATOM 4408 O O . VAL B 1 233 ? 7.945 -14.642 0.92 1 88.21 233 VAL B O 1
ATOM 4411 N N . ASN B 1 234 ? 7.26 -15.152 -1.21 1 86.75 234 ASN B N 1
ATOM 4412 C CA . ASN B 1 234 ? 6.645 -16.42 -0.834 1 86.75 234 ASN B CA 1
ATOM 4413 C C . ASN B 1 234 ? 7.325 -17.599 -1.525 1 86.75 234 ASN B C 1
ATOM 4415 O O . ASN B 1 234 ? 7.871 -17.452 -2.619 1 86.75 234 ASN B O 1
ATOM 4419 N N . SER B 1 235 ? 7.287 -18.717 -0.847 1 89.94 235 SER B N 1
ATOM 4420 C CA . SER B 1 235 ? 7.782 -19.95 -1.449 1 89.94 235 SER B CA 1
ATOM 4421 C C . SER B 1 235 ? 6.674 -20.992 -1.566 1 89.94 235 SER B C 1
ATOM 4423 O O . SER B 1 235 ? 5.899 -21.189 -0.628 1 89.94 235 SER B O 1
ATOM 4425 N N . LYS B 1 236 ? 6.561 -21.561 -2.746 1 87.49 236 LYS B N 1
ATOM 4426 C CA . LYS B 1 236 ? 5.606 -22.634 -3.004 1 87.49 236 LYS B CA 1
ATOM 4427 C C . LYS B 1 236 ? 6.322 -23.936 -3.354 1 87.49 236 LYS B C 1
ATOM 4429 O O . LYS B 1 236 ? 7.071 -23.995 -4.332 1 87.49 236 LYS B O 1
ATOM 4434 N N . GLU B 1 237 ? 6.089 -24.898 -2.533 1 87.58 237 GLU B N 1
ATOM 4435 C CA . GLU B 1 237 ? 6.627 -26.215 -2.86 1 87.58 237 GLU B CA 1
ATOM 4436 C C . GLU B 1 237 ? 5.654 -27.01 -3.725 1 87.58 237 GLU B C 1
ATOM 4438 O O . GLU B 1 237 ? 4.584 -27.409 -3.259 1 87.58 237 GLU B O 1
ATOM 4443 N N . LEU B 1 238 ? 6.095 -27.208 -4.905 1 89.4 238 LEU B N 1
ATOM 4444 C CA . LEU B 1 238 ? 5.287 -27.943 -5.872 1 89.4 238 LEU B CA 1
ATOM 4445 C C . LEU B 1 238 ? 5.808 -29.366 -6.045 1 89.4 238 LEU B C 1
ATOM 4447 O O . LEU B 1 238 ? 6.612 -29.84 -5.239 1 89.4 238 LEU B O 1
ATOM 4451 N N . GLN B 1 239 ? 5.272 -30.056 -6.98 1 85.5 239 GLN B N 1
ATOM 4452 C CA . GLN B 1 239 ? 5.653 -31.453 -7.167 1 85.5 239 GLN B CA 1
ATOM 4453 C C . GLN B 1 239 ? 7.105 -31.571 -7.619 1 85.5 239 GLN B C 1
ATOM 4455 O O . GLN B 1 239 ? 7.835 -32.451 -7.157 1 85.5 239 GLN B O 1
ATOM 4460 N N . LEU B 1 240 ? 7.515 -30.6 -8.462 1 87.14 240 LEU B N 1
ATOM 4461 C CA . LEU B 1 240 ? 8.804 -30.793 -9.118 1 87.14 240 LEU B CA 1
ATOM 4462 C C . LEU B 1 240 ? 9.781 -29.688 -8.731 1 87.14 240 LEU B C 1
ATOM 4464 O O . LEU B 1 240 ? 10.993 -29.838 -8.903 1 87.14 240 LEU B O 1
ATOM 4468 N N . TYR B 1 241 ? 9.254 -28.624 -8.284 1 91.51 241 TYR B N 1
ATOM 4469 C CA . TYR B 1 241 ? 10.155 -27.508 -8.019 1 91.51 241 TYR B CA 1
ATOM 4470 C C . TYR B 1 241 ? 9.585 -26.59 -6.944 1 91.51 241 TYR B C 1
ATOM 4472 O O . TYR B 1 241 ? 8.414 -26.709 -6.575 1 91.51 241 TYR B O 1
ATOM 4480 N N . VAL B 1 242 ? 10.436 -25.716 -6.453 1 92.19 242 VAL B N 1
ATOM 4481 C CA . VAL B 1 242 ? 10.047 -24.642 -5.545 1 92.19 242 VAL B CA 1
ATOM 4482 C C . VAL B 1 242 ? 9.917 -23.332 -6.319 1 92.19 242 VAL B C 1
ATOM 4484 O O . VAL B 1 242 ? 10.824 -22.952 -7.064 1 92.19 242 VAL B O 1
ATOM 4487 N N . ALA B 1 243 ? 8.776 -22.741 -6.174 1 93.14 243 ALA B N 1
ATOM 4488 C CA . ALA B 1 243 ? 8.577 -21.442 -6.812 1 93.14 243 ALA B CA 1
ATOM 4489 C C . ALA B 1 243 ? 8.675 -20.31 -5.794 1 93.14 243 ALA B C 1
ATOM 4491 O O . ALA B 1 243 ? 8.065 -20.375 -4.723 1 93.14 243 ALA B O 1
ATOM 4492 N N . PHE B 1 244 ? 9.506 -19.385 -6.072 1 93.47 244 PHE B N 1
ATOM 4493 C CA . PHE B 1 244 ? 9.553 -18.148 -5.3 1 93.47 244 PHE B CA 1
ATOM 4494 C C . PHE B 1 244 ? 8.727 -17.059 -5.973 1 93.47 244 PHE B C 1
ATOM 4496 O O . PHE B 1 244 ? 8.946 -16.738 -7.143 1 93.47 244 PHE B O 1
ATOM 4503 N N . THR B 1 245 ? 7.819 -16.541 -5.134 1 90.34 245 THR B N 1
ATOM 4504 C CA . THR B 1 245 ? 6.798 -15.717 -5.772 1 90.34 245 THR B CA 1
ATOM 4505 C C . THR B 1 245 ? 6.528 -14.459 -4.953 1 90.34 245 THR B C 1
ATOM 4507 O O . THR B 1 245 ? 6.764 -14.437 -3.743 1 90.34 245 THR B O 1
ATOM 4510 N N . ARG B 1 246 ? 6.126 -13.471 -5.63 1 87.18 246 ARG B N 1
ATOM 4511 C CA . ARG B 1 246 ? 5.34 -12.37 -5.081 1 87.18 246 ARG B CA 1
ATOM 4512 C C . ARG B 1 246 ? 3.901 -12.42 -5.583 1 87.18 246 ARG B C 1
ATOM 4514 O O . ARG B 1 246 ? 3.206 -13.42 -5.392 1 87.18 246 ARG B O 1
ATOM 4521 N N . LEU B 1 247 ? 3.483 -11.676 -6.471 1 80.76 247 LEU B N 1
ATOM 4522 C CA . LEU B 1 247 ? 2.222 -11.86 -7.182 1 80.76 247 LEU B CA 1
ATOM 4523 C C . LEU B 1 247 ? 2.383 -12.856 -8.325 1 80.76 247 LEU B C 1
ATOM 4525 O O . LEU B 1 247 ? 1.489 -13.668 -8.577 1 80.76 247 LEU B O 1
ATOM 4529 N N . LYS B 1 248 ? 3.573 -12.868 -8.823 1 87.82 248 LYS B N 1
ATOM 4530 C CA . LYS B 1 248 ? 4.022 -13.785 -9.867 1 87.82 248 LYS B CA 1
ATOM 4531 C C . LYS B 1 248 ? 5.359 -14.423 -9.501 1 87.82 248 LYS B C 1
ATOM 4533 O O . LYS B 1 248 ? 6.04 -13.965 -8.581 1 87.82 248 LYS B O 1
ATOM 4538 N N . ASN B 1 249 ? 5.676 -15.46 -10.187 1 91.78 249 ASN B N 1
ATOM 4539 C CA . ASN B 1 249 ? 6.973 -16.094 -9.976 1 91.78 249 ASN B CA 1
ATOM 4540 C C . ASN B 1 249 ? 8.117 -15.199 -10.442 1 91.78 249 ASN B C 1
ATOM 4542 O O . ASN B 1 249 ? 8.014 -14.541 -11.479 1 91.78 249 ASN B O 1
ATOM 4546 N N . PHE B 1 250 ? 9.191 -15.19 -9.599 1 93.87 250 PHE B N 1
ATOM 4547 C CA . PHE B 1 250 ? 10.366 -14.501 -10.119 1 93.87 250 PHE B CA 1
ATOM 4548 C C . PHE B 1 250 ? 11.564 -15.44 -10.174 1 93.87 250 PHE B C 1
ATOM 4550 O O . PHE B 1 250 ? 12.562 -15.144 -10.836 1 93.87 250 PHE B O 1
ATOM 4557 N N . ALA B 1 251 ? 11.409 -16.644 -9.484 1 96.38 251 ALA B N 1
ATOM 4558 C CA . ALA B 1 251 ? 12.448 -17.669 -9.524 1 96.38 251 ALA B CA 1
ATOM 4559 C C . ALA B 1 251 ? 11.878 -19.042 -9.179 1 96.38 251 ALA B C 1
ATOM 4561 O O . ALA B 1 251 ? 10.946 -19.15 -8.378 1 96.38 251 ALA B O 1
ATOM 4562 N N . CYS B 1 252 ? 12.447 -20.039 -9.803 1 96.01 252 CYS B N 1
ATOM 4563 C CA . CYS B 1 252 ? 12.082 -21.422 -9.517 1 96.01 252 CYS B CA 1
ATOM 4564 C C . CYS B 1 252 ? 13.323 -22.292 -9.359 1 96.01 252 CYS B C 1
ATOM 4566 O O . CYS B 1 252 ? 14.298 -22.13 -10.095 1 96.01 252 CYS B O 1
ATOM 4568 N N . LEU B 1 253 ? 13.254 -23.18 -8.428 1 95.52 253 LEU B N 1
ATOM 4569 C CA . LEU B 1 253 ? 14.375 -24.061 -8.123 1 95.52 253 LEU B CA 1
ATOM 4570 C C . LEU B 1 253 ? 14.006 -25.519 -8.378 1 95.52 253 LEU B C 1
ATOM 4572 O O . LEU B 1 253 ? 13.054 -26.035 -7.788 1 95.52 253 LEU B O 1
ATOM 4576 N N . VAL B 1 254 ? 14.758 -26.155 -9.264 1 93.66 254 VAL B N 1
ATOM 4577 C CA . VAL B 1 254 ? 14.544 -27.56 -9.595 1 93.66 254 VAL B CA 1
ATOM 4578 C C . VAL B 1 254 ? 15.719 -28.395 -9.092 1 93.66 254 VAL B C 1
ATOM 4580 O O . VAL B 1 254 ? 16.847 -28.238 -9.565 1 93.66 254 VAL B O 1
ATOM 4583 N N . PRO B 1 255 ? 15.467 -29.288 -8.206 1 92.11 255 PRO B N 1
ATOM 4584 C CA . PRO B 1 255 ? 16.556 -30.15 -7.741 1 92.11 255 PRO B CA 1
ATOM 4585 C C . PRO B 1 255 ? 16.975 -31.186 -8.782 1 92.11 255 PRO B C 1
ATOM 4587 O O . PRO B 1 255 ? 16.12 -31.791 -9.434 1 92.11 255 PRO B O 1
ATOM 4590 N N . MET B 1 256 ? 18.283 -31.213 -8.964 1 90.73 256 MET B N 1
ATOM 4591 C CA . MET B 1 256 ? 18.904 -32.243 -9.791 1 90.73 256 MET B CA 1
ATOM 4592 C C . MET B 1 256 ? 19.792 -33.154 -8.95 1 90.73 256 MET B C 1
ATOM 4594 O O . MET B 1 256 ? 19.878 -32.991 -7.732 1 90.73 256 MET B O 1
ATOM 4598 N N . LYS B 1 257 ? 20.202 -34.168 -9.608 1 88.23 257 LYS B N 1
ATOM 4599 C CA . LYS B 1 257 ? 21.12 -35.035 -8.876 1 88.23 257 LYS B CA 1
ATOM 4600 C C . LYS B 1 257 ? 22.422 -34.307 -8.551 1 88.23 257 LYS B C 1
ATOM 4602 O O . LYS B 1 257 ? 23.3 -34.183 -9.407 1 88.23 257 LYS B O 1
ATOM 4607 N N . GLY B 1 258 ? 22.555 -33.772 -7.373 1 88.89 258 GLY B N 1
ATOM 4608 C CA . GLY B 1 258 ? 23.782 -33.171 -6.874 1 88.89 258 GLY B CA 1
ATOM 4609 C C . GLY B 1 258 ? 23.87 -31.681 -7.149 1 88.89 258 GLY B C 1
ATOM 4610 O O . GLY B 1 258 ? 24.876 -31.044 -6.828 1 88.89 258 GLY B O 1
ATOM 4611 N N . TRP B 1 259 ? 22.971 -31.15 -7.841 1 92.71 259 TRP B N 1
ATOM 4612 C CA . TRP B 1 259 ? 22.979 -29.722 -8.14 1 92.71 259 TRP B CA 1
ATOM 4613 C C . TRP B 1 259 ? 21.564 -29.209 -8.386 1 92.71 259 TRP B C 1
ATOM 4615 O O . TRP B 1 259 ? 20.589 -29.934 -8.174 1 92.71 259 TRP B O 1
ATOM 4625 N N . PHE B 1 260 ? 21.427 -27.867 -8.723 1 95.52 260 PHE B N 1
ATOM 4626 C CA . PHE B 1 260 ? 20.109 -27.292 -8.964 1 95.52 260 PHE B CA 1
ATOM 4627 C C . PHE B 1 260 ? 20.073 -26.562 -10.302 1 95.52 260 PHE B C 1
ATOM 4629 O O . PHE B 1 260 ? 21.082 -26.006 -10.739 1 95.52 260 PHE B O 1
ATOM 4636 N N . LYS B 1 261 ? 18.952 -26.6 -10.946 1 95.18 261 LYS B N 1
ATOM 4637 C CA . LYS B 1 261 ? 18.606 -25.626 -11.978 1 95.18 261 LYS B CA 1
ATOM 4638 C C . LYS B 1 261 ? 17.764 -24.491 -11.402 1 95.18 261 LYS B C 1
ATOM 4640 O O . LYS B 1 261 ? 16.804 -24.734 -10.669 1 95.18 261 LYS B O 1
ATOM 4645 N N . VAL B 1 262 ? 18.184 -23.315 -11.678 1 97 262 VAL B N 1
ATOM 4646 C CA . VAL B 1 262 ? 17.401 -22.157 -11.256 1 97 262 VAL B CA 1
ATOM 4647 C C . VAL B 1 262 ? 16.862 -21.424 -12.482 1 97 262 VAL B C 1
ATOM 4649 O O . VAL B 1 262 ? 17.626 -21.047 -13.374 1 97 262 VAL B O 1
ATOM 4652 N N . TYR B 1 263 ? 15.571 -21.306 -12.501 1 95.89 263 TYR B N 1
ATOM 4653 C CA . TYR B 1 263 ? 14.935 -20.563 -13.584 1 95.89 263 TYR B CA 1
ATOM 4654 C C . TYR B 1 263 ? 14.522 -19.171 -13.121 1 95.89 263 TYR B C 1
ATOM 4656 O O . TYR B 1 263 ? 13.819 -19.027 -12.118 1 95.89 263 TYR B O 1
ATOM 4664 N N . LEU B 1 264 ? 14.94 -18.152 -13.829 1 96.19 264 LEU B N 1
ATOM 4665 C CA . LEU B 1 264 ? 14.663 -16.772 -13.446 1 96.19 264 LEU B CA 1
ATOM 4666 C C . LEU B 1 264 ? 13.731 -16.105 -14.453 1 96.19 264 LEU B C 1
ATOM 4668 O O . LEU B 1 264 ? 13.85 -16.331 -15.659 1 96.19 264 LEU B O 1
ATOM 4672 N N . HIS B 1 265 ? 12.854 -15.281 -13.945 1 93.19 265 HIS B N 1
ATOM 4673 C CA . HIS B 1 265 ? 12.019 -14.44 -14.796 1 93.19 265 HIS B CA 1
ATOM 4674 C C . HIS B 1 265 ? 12.755 -13.169 -15.207 1 93.19 265 HIS B C 1
ATOM 4676 O O . HIS B 1 265 ? 12.359 -12.066 -14.825 1 93.19 265 HIS B O 1
ATOM 4682 N N . LEU B 1 266 ? 13.783 -13.34 -15.96 1 93.35 266 LEU B N 1
ATOM 4683 C CA . LEU B 1 266 ? 14.617 -12.312 -16.571 1 93.35 266 LEU B CA 1
ATOM 4684 C C . LEU B 1 266 ? 14.806 -12.579 -18.061 1 93.35 266 LEU B C 1
ATOM 4686 O O . LEU B 1 266 ? 14.92 -13.733 -18.479 1 93.35 266 LEU B O 1
ATOM 4690 N N . SER B 1 267 ? 14.821 -11.544 -18.787 1 92.08 267 SER B N 1
ATOM 4691 C CA . SER B 1 267 ? 15.08 -11.717 -20.213 1 92.08 267 SER B CA 1
ATOM 4692 C C . SER B 1 267 ? 16.516 -12.164 -20.464 1 92.08 267 SER B C 1
ATOM 4694 O O . SER B 1 267 ? 17.462 -11.507 -20.026 1 92.08 267 SER B O 1
ATOM 4696 N N . PRO B 1 268 ? 16.684 -13.231 -21.118 1 94.11 268 PRO B N 1
ATOM 4697 C CA . PRO B 1 268 ? 18.043 -13.676 -21.433 1 94.11 268 PRO B CA 1
ATOM 4698 C C . PRO B 1 268 ? 18.843 -12.63 -22.206 1 94.11 268 PRO B C 1
ATOM 4700 O O . PRO B 1 268 ? 20.076 -12.637 -22.167 1 94.11 268 PRO B O 1
ATOM 4703 N N . ASP B 1 269 ? 18.125 -11.722 -22.887 1 93.19 269 ASP B N 1
ATOM 4704 C CA . ASP B 1 269 ? 18.782 -10.678 -23.668 1 93.19 269 ASP B CA 1
ATOM 4705 C C . ASP B 1 269 ? 19.387 -9.611 -22.758 1 93.19 269 ASP B C 1
ATOM 4707 O O . ASP B 1 269 ? 20.23 -8.823 -23.192 1 93.19 269 ASP B O 1
ATOM 4711 N N . SER B 1 270 ? 18.985 -9.629 -21.562 1 91.53 270 SER B N 1
ATOM 4712 C CA . SER B 1 270 ? 19.377 -8.552 -20.658 1 91.53 270 SER B CA 1
ATOM 4713 C C . SER B 1 270 ? 20.653 -8.903 -19.901 1 91.53 270 SER B C 1
ATOM 4715 O O . SER B 1 270 ? 21.166 -8.091 -19.127 1 91.53 270 SER B O 1
ATOM 4717 N N . ILE B 1 271 ? 21.142 -10.156 -20.126 1 92.2 271 ILE B N 1
ATOM 4718 C CA . ILE B 1 271 ? 22.344 -10.554 -19.4 1 92.2 271 ILE B CA 1
ATOM 4719 C C . ILE B 1 271 ? 23.348 -11.176 -20.367 1 92.2 271 ILE B C 1
ATOM 4721 O O . ILE B 1 271 ? 22.991 -11.551 -21.486 1 92.2 271 ILE B O 1
ATOM 4725 N N . HIS B 1 272 ? 24.604 -11.223 -19.929 1 93.32 272 HIS B N 1
ATOM 4726 C CA . HIS B 1 272 ? 25.623 -11.979 -20.65 1 93.32 272 HIS B CA 1
ATOM 4727 C C . HIS B 1 272 ? 25.567 -13.46 -20.29 1 93.32 272 HIS B C 1
ATOM 4729 O O . HIS B 1 272 ? 25.842 -13.836 -19.149 1 93.32 272 HIS B O 1
ATOM 4735 N N . LEU B 1 273 ? 25.316 -14.242 -21.276 1 95.58 273 LEU B N 1
ATOM 4736 C CA . LEU B 1 273 ? 25.206 -15.678 -21.043 1 95.58 273 LEU B CA 1
ATOM 4737 C C . LEU B 1 273 ? 26.586 -16.316 -20.919 1 95.58 273 LEU B C 1
ATOM 4739 O O . LEU B 1 273 ? 27.507 -15.962 -21.66 1 95.58 273 LEU B O 1
ATOM 4743 N N . GLU B 1 274 ? 26.762 -17.135 -19.993 1 95.23 274 GLU B N 1
ATOM 4744 C CA . GLU B 1 274 ? 28.008 -17.86 -19.759 1 95.23 274 GLU B CA 1
ATOM 4745 C C . GLU B 1 274 ? 27.812 -19.364 -19.93 1 95.23 274 GLU B C 1
ATOM 4747 O O . GLU B 1 274 ? 26.987 -19.969 -19.242 1 95.23 274 GLU B O 1
ATOM 4752 N N . LYS B 1 275 ? 28.607 -19.913 -20.742 1 93.92 275 LYS B N 1
ATOM 4753 C CA . LYS B 1 275 ? 28.504 -21.349 -20.989 1 93.92 275 LYS B CA 1
ATOM 4754 C C . LYS B 1 275 ? 28.698 -22.144 -19.701 1 93.92 275 LYS B C 1
ATOM 4756 O O . LYS B 1 275 ? 29.634 -21.885 -18.941 1 93.92 275 LYS B O 1
ATOM 4761 N N . GLY B 1 276 ? 27.79 -23.044 -19.474 1 92.75 276 GLY B N 1
ATOM 4762 C CA . GLY B 1 276 ? 27.88 -23.9 -18.302 1 92.75 276 GLY B CA 1
ATOM 4763 C C . GLY B 1 276 ? 27.197 -23.314 -17.081 1 92.75 276 GLY B C 1
ATOM 4764 O O . GLY B 1 276 ? 26.985 -24.012 -16.087 1 92.75 276 GLY B O 1
ATOM 4765 N N . PHE B 1 277 ? 26.846 -22.101 -17.226 1 95.89 277 PHE B N 1
ATOM 4766 C CA . PHE B 1 277 ? 26.245 -21.438 -16.076 1 95.89 277 PHE B CA 1
ATOM 4767 C C . PHE B 1 277 ? 24.861 -20.903 -16.422 1 95.89 277 PHE B C 1
ATOM 4769 O O . PHE B 1 277 ? 23.902 -21.12 -15.678 1 95.89 277 PHE B O 1
ATOM 4776 N N . SER B 1 278 ? 24.723 -20.235 -17.492 1 96.32 278 SER B N 1
ATOM 4777 C CA . SER B 1 278 ? 23.449 -19.634 -17.872 1 96.32 278 SER B CA 1
ATOM 4778 C C . SER B 1 278 ? 23.051 -20.032 -19.29 1 96.32 278 SER B C 1
ATOM 4780 O O . SER B 1 278 ? 23.909 -20.171 -20.165 1 96.32 278 SER B O 1
ATOM 4782 N N . ARG B 1 279 ? 21.775 -20.179 -19.503 1 95.44 279 ARG B N 1
ATOM 4783 C CA . ARG B 1 279 ? 21.259 -20.644 -20.786 1 95.44 279 ARG B CA 1
ATOM 4784 C C . ARG B 1 279 ? 19.906 -20.009 -21.094 1 95.44 279 ARG B C 1
ATOM 4786 O O . ARG B 1 279 ? 19.056 -19.887 -20.21 1 95.44 279 ARG B O 1
ATOM 4793 N N . ASP B 1 280 ? 19.62 -19.644 -22.325 1 94.96 280 ASP B N 1
ATOM 4794 C CA . ASP B 1 280 ? 18.326 -19.19 -22.826 1 94.96 280 ASP B CA 1
ATOM 4795 C C . ASP B 1 280 ? 17.41 -20.373 -23.13 1 94.96 280 ASP B C 1
ATOM 4797 O O . ASP B 1 280 ? 17.7 -21.179 -24.016 1 94.96 280 ASP B O 1
ATOM 4801 N N . VAL B 1 281 ? 16.397 -20.432 -22.388 1 92.05 281 VAL B N 1
ATOM 4802 C CA . VAL B 1 281 ? 15.577 -21.628 -22.554 1 92.05 281 VAL B CA 1
ATOM 4803 C C . VAL B 1 281 ? 14.198 -21.239 -23.084 1 92.05 281 VAL B C 1
ATOM 4805 O O . VAL B 1 281 ? 13.236 -21.998 -22.943 1 92.05 281 VAL B O 1
ATOM 4808 N N . ARG B 1 282 ? 13.924 -20.161 -23.759 1 87.98 282 ARG B N 1
ATOM 4809 C CA . ARG B 1 282 ? 12.65 -19.687 -24.289 1 87.98 282 ARG B CA 1
ATOM 4810 C C . ARG B 1 282 ? 12.039 -20.709 -25.243 1 87.98 282 ARG B C 1
ATOM 4812 O O . ARG B 1 282 ? 10.821 -20.897 -25.262 1 87.98 282 ARG B O 1
ATOM 4819 N N . ASN B 1 283 ? 12.899 -21.347 -25.859 1 85.28 283 ASN B N 1
ATOM 4820 C CA . ASN B 1 283 ? 12.408 -22.27 -26.876 1 85.28 283 ASN B CA 1
ATOM 4821 C C . ASN B 1 283 ? 12.716 -23.72 -26.514 1 85.28 283 ASN B C 1
ATOM 4823 O O . ASN B 1 283 ? 12.761 -24.587 -27.388 1 85.28 283 ASN B O 1
ATOM 4827 N N . ILE B 1 284 ? 13.06 -23.859 -25.325 1 83.32 284 ILE B N 1
ATOM 4828 C CA . ILE B 1 284 ? 13.373 -25.192 -24.822 1 83.32 284 ILE B CA 1
ATOM 4829 C C . ILE B 1 284 ? 12.364 -25.589 -23.748 1 83.32 284 ILE B C 1
ATOM 4831 O O . ILE B 1 284 ? 12.025 -24.784 -22.877 1 83.32 284 ILE B O 1
ATOM 4835 N N . GLY B 1 285 ? 11.626 -26.543 -23.948 1 75.86 285 GLY B N 1
ATOM 4836 C CA . GLY B 1 285 ? 10.737 -27.044 -22.912 1 75.86 285 GLY B CA 1
ATOM 4837 C C . GLY B 1 285 ? 11.421 -27.213 -21.568 1 75.86 285 GLY B C 1
ATOM 4838 O O . GLY B 1 285 ? 12.554 -27.693 -21.499 1 75.86 285 GLY B O 1
ATOM 4839 N N . HIS B 1 286 ? 10.895 -26.648 -20.556 1 77.84 286 HIS B N 1
ATOM 4840 C CA . HIS B 1 286 ? 11.428 -26.802 -19.207 1 77.84 286 HIS B CA 1
ATOM 4841 C C . HIS B 1 286 ? 10.306 -26.869 -18.176 1 77.84 286 HIS B C 1
ATOM 4843 O O . HIS B 1 286 ? 9.157 -26.543 -18.481 1 77.84 286 HIS B O 1
ATOM 4849 N N . TRP B 1 287 ? 10.682 -27.322 -17.008 1 72.84 287 TRP B N 1
ATOM 4850 C CA . TRP B 1 287 ? 9.736 -27.7 -15.963 1 72.84 287 TRP B CA 1
ATOM 4851 C C . TRP B 1 287 ? 9.202 -26.467 -15.241 1 72.84 287 TRP B C 1
ATOM 4853 O O . TRP B 1 287 ? 8.019 -26.405 -14.898 1 72.84 287 TRP B O 1
ATOM 4863 N N . ALA B 1 288 ? 10.081 -25.518 -15.04 1 83.8 288 ALA B N 1
ATOM 4864 C CA . ALA B 1 288 ? 9.739 -24.387 -14.181 1 83.8 288 ALA B CA 1
ATOM 4865 C C . ALA B 1 288 ? 9.549 -23.114 -15 1 83.8 288 ALA B C 1
ATOM 4867 O O . ALA B 1 288 ? 9.656 -23.137 -16.229 1 83.8 288 ALA B O 1
ATOM 4868 N N . THR B 1 289 ? 9.075 -22.12 -14.369 1 88.01 289 THR B N 1
ATOM 4869 C CA . THR B 1 289 ? 8.756 -20.888 -15.082 1 88.01 289 THR B CA 1
ATOM 4870 C C . THR B 1 289 ? 9.974 -19.971 -15.15 1 88.01 289 THR B C 1
ATOM 4872 O O . THR B 1 289 ? 10.813 -19.977 -14.246 1 88.01 289 THR B O 1
ATOM 4875 N N . GLY B 1 290 ? 10.083 -19.277 -16.286 1 91.25 290 GLY B N 1
ATOM 4876 C CA . GLY B 1 290 ? 11.213 -18.392 -16.521 1 91.25 290 GLY B CA 1
ATOM 4877 C C . GLY B 1 290 ? 12.026 -18.773 -17.743 1 91.25 290 GLY B C 1
ATOM 4878 O O . GLY B 1 290 ? 12.214 -19.958 -18.025 1 91.25 290 GLY B O 1
ATOM 4879 N N . ASP B 1 291 ? 12.617 -17.791 -18.338 1 92.93 291 ASP B N 1
ATOM 4880 C CA . ASP B 1 291 ? 13.252 -18.025 -19.631 1 92.93 291 ASP B CA 1
ATOM 4881 C C . ASP B 1 291 ? 14.771 -18.094 -19.492 1 92.93 291 ASP B C 1
ATOM 4883 O O . ASP B 1 291 ? 15.477 -18.38 -20.462 1 92.93 291 ASP B O 1
ATOM 4887 N N . LEU B 1 292 ? 15.262 -17.839 -18.313 1 95.76 292 LEU B N 1
ATOM 4888 C CA . LEU B 1 292 ? 16.695 -17.902 -18.049 1 95.76 292 LEU B CA 1
ATOM 4889 C C . LEU B 1 292 ? 17.021 -19.036 -17.082 1 95.76 292 LEU B C 1
ATOM 4891 O O . LEU B 1 292 ? 16.541 -19.045 -15.946 1 95.76 292 LEU B O 1
ATOM 4895 N N . GLU B 1 293 ? 17.8 -19.963 -17.504 1 96.65 293 GLU B N 1
ATOM 4896 C CA . GLU B 1 293 ? 18.204 -21.095 -16.676 1 96.65 293 GLU B CA 1
ATOM 4897 C C . GLU B 1 293 ? 19.617 -20.904 -16.132 1 96.65 293 GLU B C 1
ATOM 4899 O O . GLU B 1 293 ? 20.533 -20.551 -16.879 1 96.65 293 GLU B O 1
ATOM 4904 N N . ILE B 1 294 ? 19.819 -21.122 -14.915 1 97.24 294 ILE B N 1
ATOM 4905 C CA . ILE B 1 294 ? 21.117 -21.036 -14.255 1 97.24 294 ILE B CA 1
ATOM 4906 C C . ILE B 1 294 ? 21.466 -22.383 -13.627 1 97.24 294 ILE B C 1
ATOM 4908 O O . ILE B 1 294 ? 20.625 -23.01 -12.978 1 97.24 294 ILE B O 1
ATOM 4912 N N . SER B 1 295 ? 22.68 -22.781 -13.857 1 96.82 295 SER B N 1
ATOM 4913 C CA . SER B 1 295 ? 23.173 -23.998 -13.22 1 96.82 295 SER B CA 1
ATOM 4914 C C . SER B 1 295 ? 23.84 -23.691 -11.884 1 96.82 295 SER B C 1
ATOM 4916 O O . SER B 1 295 ? 24.865 -23.007 -11.838 1 96.82 295 SER B O 1
ATOM 4918 N N . LEU B 1 296 ? 23.32 -24.181 -10.835 1 96.83 296 LEU B N 1
ATOM 4919 C CA . LEU B 1 296 ? 23.833 -23.966 -9.487 1 96.83 296 LEU B CA 1
ATOM 4920 C C . LEU B 1 296 ? 24.466 -25.24 -8.937 1 96.83 296 LEU B C 1
ATOM 4922 O O . LEU B 1 296 ? 23.758 -26.155 -8.509 1 96.83 296 LEU B O 1
ATOM 4926 N N . ARG B 1 297 ? 25.783 -25.25 -8.882 1 95.17 297 ARG B N 1
ATOM 4927 C CA . ARG B 1 297 ? 26.494 -26.455 -8.466 1 95.17 297 ARG B CA 1
ATOM 4928 C C . ARG B 1 297 ? 27.331 -26.194 -7.218 1 95.17 297 ARG B C 1
ATOM 4930 O O . ARG B 1 297 ? 27.58 -27.107 -6.429 1 95.17 297 ARG B O 1
ATOM 4937 N N . THR B 1 298 ? 27.772 -24.94 -7.114 1 94.45 298 THR B N 1
ATOM 4938 C CA . THR B 1 298 ? 28.686 -24.605 -6.028 1 94.45 298 THR B CA 1
ATOM 4939 C C . THR B 1 298 ? 28.275 -23.296 -5.36 1 94.45 298 THR B C 1
ATOM 4941 O O . THR B 1 298 ? 27.365 -22.611 -5.831 1 94.45 298 THR B O 1
ATOM 4944 N N . LEU B 1 299 ? 29.038 -23.017 -4.278 1 94.25 299 LEU B N 1
ATOM 4945 C CA . LEU B 1 299 ? 28.809 -21.753 -3.587 1 94.25 299 LEU B CA 1
ATOM 4946 C C . LEU B 1 299 ? 29.289 -20.577 -4.432 1 94.25 299 LEU B C 1
ATOM 4948 O O . LEU B 1 299 ? 28.725 -19.483 -4.357 1 94.25 299 LEU 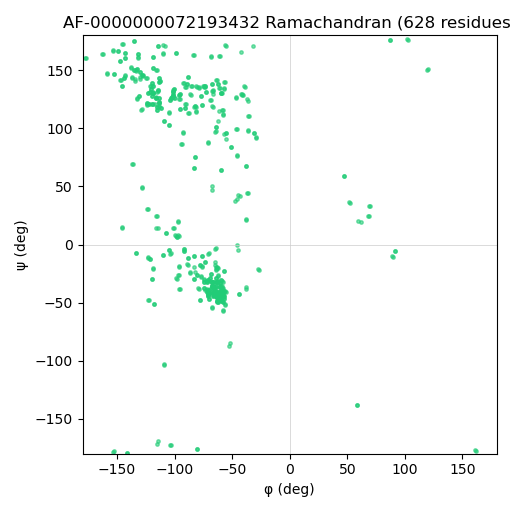B O 1
ATOM 4952 N N . THR B 1 300 ? 30.265 -20.849 -5.192 1 95 300 THR B N 1
ATOM 4953 C CA . THR B 1 300 ? 30.734 -19.82 -6.113 1 95 300 THR B CA 1
ATOM 4954 C C . THR B 1 300 ? 29.653 -19.471 -7.131 1 95 300 THR B C 1
ATOM 4956 O O . THR B 1 300 ? 29.455 -18.298 -7.457 1 95 300 THR B O 1
ATOM 4959 N N . ASP B 1 301 ? 28.954 -20.498 -7.626 1 96.21 301 ASP B N 1
ATOM 4960 C CA . ASP B 1 301 ? 27.826 -20.261 -8.523 1 96.21 301 ASP B CA 1
ATOM 4961 C C . ASP B 1 301 ? 26.758 -19.404 -7.848 1 96.21 301 ASP B C 1
ATOM 4963 O O . ASP B 1 301 ? 26.149 -18.544 -8.487 1 96.21 301 ASP B O 1
ATOM 4967 N N . LEU B 1 302 ? 26.542 -19.705 -6.577 1 96.91 302 LEU B N 1
ATOM 4968 C CA . LEU B 1 302 ? 25.53 -18.967 -5.829 1 96.91 302 LEU B CA 1
ATOM 4969 C C . LEU B 1 302 ? 25.883 -17.485 -5.752 1 96.91 302 LEU B C 1
ATOM 4971 O O . LEU B 1 302 ? 25.013 -16.626 -5.908 1 96.91 302 LEU B O 1
ATOM 4975 N N . ASP B 1 303 ? 27.082 -17.204 -5.527 1 96.34 303 ASP B N 1
ATOM 4976 C CA . ASP B 1 303 ? 27.522 -15.814 -5.453 1 96.34 303 ASP B CA 1
ATOM 4977 C C . ASP B 1 303 ? 27.275 -15.089 -6.774 1 96.34 303 ASP B C 1
ATOM 4979 O O . ASP B 1 303 ? 26.895 -13.916 -6.783 1 96.34 303 ASP B O 1
ATOM 4983 N N . LYS B 1 304 ? 27.468 -15.838 -7.859 1 95.93 304 LYS B N 1
ATOM 4984 C CA . LYS B 1 304 ? 27.204 -15.281 -9.182 1 95.93 304 LYS B CA 1
ATOM 4985 C C . LYS B 1 304 ? 25.706 -15.113 -9.42 1 95.93 304 LYS B C 1
ATOM 4987 O O . LYS B 1 304 ? 25.284 -14.209 -10.144 1 95.93 304 LYS B O 1
ATOM 4992 N N . LEU B 1 305 ? 24.948 -15.972 -8.858 1 97.33 305 LEU B N 1
ATOM 4993 C CA . LEU B 1 305 ? 23.505 -16.03 -9.06 1 97.33 305 LEU B CA 1
ATOM 4994 C C . LEU B 1 305 ? 22.8 -14.935 -8.266 1 97.33 305 LEU B C 1
ATOM 4996 O O . LEU B 1 305 ? 21.759 -14.427 -8.689 1 97.33 305 LEU B O 1
ATOM 5000 N N . LYS B 1 306 ? 23.344 -14.487 -7.182 1 96.92 306 LYS B N 1
ATOM 5001 C CA . LYS B 1 306 ? 22.684 -13.589 -6.239 1 96.92 306 LYS B CA 1
ATOM 5002 C C . LYS B 1 306 ? 22.286 -12.279 -6.914 1 96.92 306 LYS B C 1
ATOM 5004 O O . LYS B 1 306 ? 21.136 -11.847 -6.811 1 96.92 306 LYS B O 1
ATOM 5009 N N . PRO B 1 307 ? 23.134 -11.66 -7.698 1 95.49 307 PRO B N 1
ATOM 5010 C CA . PRO B 1 307 ? 22.726 -10.418 -8.359 1 95.49 307 PRO B CA 1
ATOM 5011 C C . PRO B 1 307 ? 21.576 -10.623 -9.342 1 95.49 307 PRO B C 1
ATOM 5013 O O . PRO B 1 307 ? 20.736 -9.735 -9.509 1 95.49 307 PRO B O 1
ATOM 5016 N N . LEU B 1 308 ? 21.53 -11.745 -9.945 1 96.33 308 LEU B N 1
ATOM 5017 C CA . LEU B 1 308 ? 20.461 -12.044 -10.891 1 96.33 308 LEU B CA 1
ATOM 5018 C C . LEU B 1 308 ? 19.14 -12.273 -10.164 1 96.33 308 LEU B C 1
ATOM 5020 O O . LEU B 1 308 ? 18.083 -11.858 -10.644 1 96.33 308 LEU B O 1
ATOM 5024 N N . LEU B 1 309 ? 19.248 -12.92 -9.054 1 96.43 309 LEU B N 1
ATOM 5025 C CA . LEU B 1 309 ? 18.064 -13.133 -8.229 1 96.43 309 LEU B CA 1
ATOM 5026 C C . LEU B 1 309 ? 17.495 -11.805 -7.742 1 96.43 309 LEU B C 1
ATOM 5028 O O . LEU B 1 309 ? 16.277 -11.61 -7.74 1 96.43 309 LEU B O 1
ATOM 5032 N N . GLU B 1 310 ? 18.363 -10.906 -7.358 1 93.57 310 GLU B N 1
ATOM 5033 C CA . GLU B 1 310 ? 17.94 -9.578 -6.923 1 93.57 310 GLU B CA 1
ATOM 5034 C C . GLU B 1 310 ? 17.221 -8.833 -8.043 1 93.57 310 GLU B C 1
ATOM 5036 O O . GLU B 1 310 ? 16.186 -8.205 -7.814 1 93.57 310 GLU B O 1
ATOM 5041 N N . ARG B 1 311 ? 17.777 -8.977 -9.162 1 92.87 311 ARG B N 1
ATOM 5042 C CA . ARG B 1 311 ? 17.172 -8.313 -10.313 1 92.87 311 ARG B CA 1
ATOM 5043 C C . ARG B 1 311 ? 15.809 -8.916 -10.639 1 92.87 311 ARG B C 1
ATOM 5045 O O . ARG B 1 311 ? 14.857 -8.19 -10.93 1 92.87 311 ARG B O 1
ATOM 5052 N N . ALA B 1 312 ? 15.746 -10.234 -10.618 1 93.83 312 ALA B N 1
ATOM 5053 C CA . ALA B 1 312 ? 14.479 -10.912 -10.879 1 93.83 312 ALA B CA 1
ATOM 5054 C C . ALA B 1 312 ? 13.409 -10.477 -9.883 1 93.83 312 ALA B C 1
ATOM 5056 O O . ALA B 1 312 ? 12.255 -10.256 -10.258 1 93.83 312 ALA B O 1
ATOM 5057 N N . TYR B 1 313 ? 13.835 -10.303 -8.645 1 90.88 313 TYR B N 1
ATOM 5058 C CA . TYR B 1 313 ? 12.947 -9.852 -7.58 1 90.88 313 TYR B CA 1
ATOM 5059 C C . TYR B 1 313 ? 12.467 -8.428 -7.836 1 90.88 313 TYR B C 1
ATOM 5061 O O . TYR B 1 313 ? 11.269 -8.146 -7.754 1 90.88 313 TYR B O 1
ATOM 5069 N N . GLN B 1 314 ? 13.334 -7.574 -8.264 1 83.66 314 GLN B N 1
ATOM 5070 C CA . GLN B 1 314 ? 13.03 -6.161 -8.464 1 83.66 314 GLN B CA 1
ATOM 5071 C C . GLN B 1 314 ? 12.13 -5.958 -9.68 1 83.66 314 GLN B C 1
ATOM 5073 O O . GLN B 1 314 ? 11.276 -5.069 -9.685 1 83.66 314 GLN B O 1
ATOM 5078 N N . GLU B 1 315 ? 12.345 -6.867 -10.615 1 83.46 315 GLU B N 1
ATOM 5079 C CA . GLU B 1 315 ? 11.621 -6.685 -11.87 1 83.46 315 GLU B CA 1
ATOM 5080 C C . GLU B 1 315 ? 10.287 -7.424 -11.849 1 83.46 315 GLU B C 1
ATOM 5082 O O . GLU B 1 315 ? 9.508 -7.336 -12.801 1 83.46 315 GLU B O 1
ATOM 5087 N N . SER B 1 316 ? 10.081 -8.156 -10.816 1 82.4 316 SER B N 1
ATOM 5088 C CA . SER B 1 316 ? 8.86 -8.952 -10.746 1 82.4 316 SER B CA 1
ATOM 5089 C C . SER B 1 316 ? 7.676 -8.108 -10.285 1 82.4 316 SER B C 1
ATOM 5091 O O . SER B 1 316 ? 7.856 -7.101 -9.597 1 82.4 316 SER B O 1
#

Solvent-accessible surface area (backbone atoms only — not comparable to full-atom values): 35111 Å² total; per-residue (Å²): 93,71,51,72,47,44,30,41,50,58,97,89,46,64,46,78,42,58,68,42,62,55,94,45,51,62,58,51,51,53,51,44,64,75,38,26,46,75,77,49,40,24,44,82,71,42,72,54,44,69,56,48,83,86,67,67,41,64,44,53,32,35,29,32,33,81,73,33,15,44,30,41,39,41,80,41,41,48,68,57,88,54,53,62,57,51,44,51,52,49,48,54,50,43,71,75,38,49,66,63,51,40,50,52,38,30,75,73,68,29,62,70,55,37,72,53,53,30,72,89,62,40,32,30,40,38,36,19,41,41,73,52,74,64,52,59,52,48,50,71,66,68,76,57,56,58,37,45,33,33,42,38,33,32,69,92,38,32,42,38,42,31,42,73,48,60,60,67,60,70,73,57,79,74,68,83,72,79,83,79,81,66,76,80,79,74,90,69,75,79,79,69,63,71,84,42,95,59,78,80,64,64,36,34,67,60,47,66,72,68,49,53,69,71,46,43,52,53,49,52,51,49,52,51,51,59,50,64,75,37,74,34,43,23,61,44,82,45,62,62,33,36,38,33,24,61,80,45,69,22,35,21,41,32,80,47,95,73,33,34,42,35,19,28,48,42,64,53,87,78,51,87,76,39,87,88,37,37,46,76,33,79,88,44,93,70,92,61,56,49,31,22,39,32,49,39,70,46,71,68,42,45,64,65,42,47,64,54,52,53,46,14,56,64,72,90,94,73,51,72,46,42,31,41,48,57,99,88,46,64,45,78,41,58,68,40,60,54,92,44,53,64,57,51,51,53,53,45,62,74,37,26,47,76,77,51,40,23,46,81,70,41,71,54,44,67,56,47,82,86,67,65,40,64,43,53,32,36,29,32,34,81,73,34,15,44,32,42,38,42,81,41,40,49,68,57,87,53,53,62,57,53,43,52,53,49,49,54,50,45,72,74,38,50,65,64,52,37,51,53,37,30,75,74,68,29,62,71,54,36,71,52,54,30,72,90,60,40,32,28,40,37,37,19,41,40,75,54,74,64,53,58,51,48,50,71,66,68,76,57,57,58,36,45,33,31,40,37,33,33,70,92,39,33,41,35,42,31,42,74,50,60,59,67,61,70,73,57,80,74,67,82,71,78,83,78,81,66,74,81,81,74,90,69,76,81,78,68,64,71,84,43,95,59,79,79,66,64,37,33,67,59,49,65,72,68,49,53,70,71,47,44,51,52,49,52,53,49,52,52,52,59,52,64,74,37,74,37,42,25,62,44,82,46,62,60,32,37,37,34,25,61,80,44,70,23,34,21,42,32,80,47,95,72,33,33,42,35,20,28,48,44,62,52,86,78,51,85,74,38,89,85,37,37,46,75,34,78,87,42,93,67,93,61,57,48,33,22,39,32,50,40,71,46,72,68,39,45,64,65,42,47,64,55,52,52,48,13,56,65,73,89

InterPro domains:
  IPR011856 tRNA endonuclease-like domain superfamily [G3DSA:3.40.1350.10] (21-151)
  IPR043714 Domain of unknown function DUF5655 [PF18899] (206-314)